Protein AF-A0A7S4ITT3-F1 (afdb_monomer)

Sequence (397 aa):
FPSSWVKDMSGMSGNDSCHFWLPKKNRHCKHKVENDEENFCPLHLSVESGSGRKRISCPLDGNHTVYEDQLQKHMKKCPAGKILKQQQSQVFYASEINSFPVRHITADNTDLSESELVARVVKWWKTTKYSTQLPSYDSDGKEKHQIQLDAIVDVIKSTQEMDYPVVGVELGAGKGTLSAALHTENPSWYHLLVDIQKNFRNKAERKLFESEADEEKFKRIHINIADLLLDKAIEDQFRDLAPNPSIVLYAKHLCGHALDLGLNCVANSSSNISLIAFATCCHHRCKWDQYCNTTYLEEILGSCSPQEFASICSMTSWSSSRNKTNYNAHAKEDGSYWSKEEIGTMCKFLLDEGRVRFLEAAGFTTTRIIEYVPHQVTPENRLLLTVNKPDMNSNLK

Solvent-accessible surface area (backbone atoms only — not comparable to full-atom values): 22817 Å² total; per-residue (Å²): 132,76,90,82,57,74,72,87,76,91,79,82,85,78,50,69,47,10,62,50,61,36,76,99,71,76,42,60,41,84,48,50,25,91,45,75,89,41,63,30,15,73,76,52,32,53,70,72,64,70,72,82,70,55,70,37,64,33,94,72,46,75,93,44,72,37,46,58,96,43,41,76,67,43,57,80,69,34,68,53,47,53,50,50,54,56,33,66,69,38,90,28,46,40,88,53,70,18,51,57,79,74,76,85,75,80,93,79,75,85,79,72,53,72,64,59,49,49,51,43,53,53,54,48,53,75,73,51,89,81,76,81,64,75,68,91,82,86,78,81,94,63,58,66,68,55,55,55,47,53,34,52,44,50,54,57,55,78,73,60,86,76,99,61,59,38,38,37,35,29,47,54,28,75,43,28,56,63,61,34,55,44,33,76,79,35,77,82,45,29,35,41,33,33,21,80,68,85,82,61,74,82,43,41,52,69,80,65,48,86,46,72,72,49,46,69,31,54,44,78,50,66,46,54,55,36,23,43,37,59,55,47,42,50,48,69,77,46,67,88,52,71,88,81,43,40,30,36,38,35,27,72,69,34,53,27,38,53,38,33,17,46,52,37,32,53,61,72,42,87,60,54,61,36,33,37,43,36,31,53,66,42,52,59,56,49,43,67,62,39,47,74,32,59,66,52,46,24,61,72,56,73,55,64,51,64,66,55,49,48,48,43,20,54,40,28,55,30,44,71,44,89,62,76,49,65,38,88,83,50,68,46,95,88,69,48,57,45,30,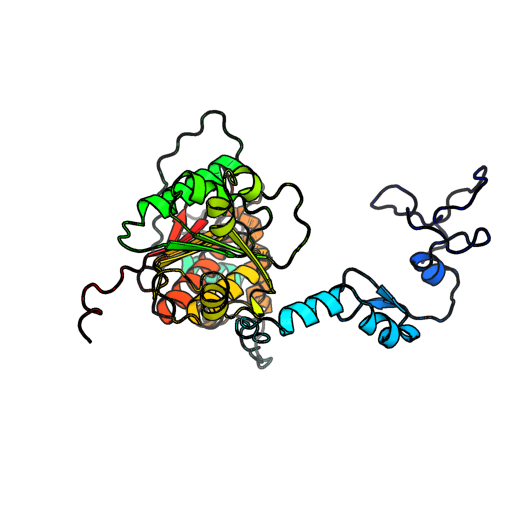38,27,57,54,5,45,49,39,47,50,53,58,50,49,27,51,38,53,42,40,36,74,62,67,44,80,50,49,45,74,43,41,57,49,60,60,88,73,36,79,63,26,36,27,42,38,33,57,45,79,79,68,88,67,68,88,76,122

Nearest PDB structures (foldseek):
  3dtn-assembly1_A  TM=5.563E-01  e=1.684E-04  Methanosarcina mazei
  3dtn-assembly1_B  TM=5.201E-01  e=1.007E-04  Methanosarcina mazei
  2h00-assembly2_B  TM=4.689E-01  e=7.442E-04  Homo sapiens
  6b91-assembly1_A  TM=4.190E-01  e=1.725E-02  Homo sapiens
  5kn4-assembly1_B  TM=3.298E-01  e=5.195E-03  Thalictrum flavum subsp. glaucum

Mean predicted aligned error: 10.91 Å

Secondary structure (DSSP, 8-state):
--STT----TT-----S---EEGGGTEE--SPPSSTT-SS-HHHHHHHS--S--EEEETTEEEEEEEGGGHHHHHHH-HHHHHHHHHHTSTTB-TTTTSPP-----S---PPPHHHHHHHHHHHHHH------PPP---SS--HHHHHHHHHHHHHHHT---SS-EEEEEET-TT-HHHHHHHHH-TT-EEEEE-S----SS-GGGGS-SSHHHHHTEEEE---GGGB-HHHHHHHH-TTSPSSPEEEEEES---THHHHHHHHHHHT--S-EEEEEEEE--GGG--GGG-TTHHHHHHHHS---HHHHHHHHHHGGGGG-S---EEEEEE-TTS-EEEHHHHHHHHHHHHHHHHHHHHHHTT--SEEEEE-S-TTT-S--EEEEEE----TTTT--

InterPro domains:
  IPR007871 Methyltransferase TRM13 [PF05206] (148-386)
  IPR021721 Zinc finger, CCCH-type, TRM13 [PF11722] (18-45)
  IPR022776 TRM13/UPF0224 family, U11-48K-like CHHC zinc finger domain [PF05253] (55-79)
  IPR022776 TRM13/UPF0224 family, U11-48K-like CHHC zinc finger domain [PS51800] (55-82)
  IPR029063 S-adenosyl-L-methionine-dependent methyltransferase superfamily [SSF53335] (151-281)
  IPR039044 tRNA:m(4)X modification enzyme Trm13 [PTHR12998] (137-386)

Foldseek 3Di:
DDPPQQDDPPDDDFQQFARGADVVVRDGHRDGDPDRPDRHRPVCCVVPVVPVFDWDQQPQHNVDIDTPVCNVVCCVVPPSNVLVVVQVPAPFFDALLLFFDFDDDDPDDDDDDLLLLLVLLVVLVVVDDDDADADDDDDPPDALVVRLLVLLLVVLVVQDDDPFAEEEEEQQCQLVPSVLVNCVVPVRHAYEYEHQDDDRDNRPQVVVPPDPVSVLSYHYDHYQLSTGQPVSSCCVSPVVGDPQGEYEYEYAPCAALSVLSVLSSVLPDPGNHQKYKYQQDQLLRHFCSRQLFLPLVCVSSVHADRVSSNSLSNLLVLLVDPDQDFPPSDADPVRHGHTSNNSSVSSSVSSVVSSQVSVVVSVQVQWDKHFSHDCVSPVSRIITMTGDDPDPPPVPD

Structure (mmCIF, N/CA/C/O backbone):
data_AF-A0A7S4ITT3-F1
#
_entry.id   AF-A0A7S4ITT3-F1
#
loop_
_atom_site.group_PDB
_atom_site.id
_atom_site.type_symbol
_atom_site.label_atom_id
_atom_site.label_alt_id
_atom_site.label_comp_id
_atom_site.label_asym_id
_atom_site.label_entity_id
_atom_site.label_seq_id
_atom_site.pdbx_PDB_ins_code
_atom_site.Cartn_x
_atom_site.Cartn_y
_atom_site.Cartn_z
_atom_site.occupancy
_atom_site.B_iso_or_equiv
_atom_site.auth_seq_id
_atom_site.auth_comp_id
_atom_site.auth_asym_id
_atom_site.auth_atom_id
_atom_site.pdbx_PDB_model_num
ATOM 1 N N . PHE A 1 1 ? 31.905 -20.753 18.122 1.00 45.41 1 PHE A N 1
ATOM 2 C CA . PHE A 1 1 ? 32.493 -19.443 17.758 1.00 45.41 1 PHE A CA 1
ATOM 3 C C . PHE A 1 1 ? 33.949 -19.418 18.218 1.00 45.41 1 PHE A C 1
ATOM 5 O O . PHE A 1 1 ? 34.243 -20.147 19.158 1.00 45.41 1 PHE A O 1
ATOM 12 N N . PRO A 1 2 ? 34.866 -18.687 17.555 1.00 36.19 2 PRO A N 1
ATOM 13 C CA . PRO A 1 2 ? 36.285 -18.710 17.912 1.00 36.19 2 PRO A CA 1
ATOM 14 C C . PRO A 1 2 ? 36.508 -18.124 19.311 1.00 36.19 2 PRO A C 1
ATOM 16 O O . PRO A 1 2 ? 35.810 -17.195 19.703 1.00 36.19 2 PRO A O 1
ATOM 19 N N . SER A 1 3 ? 37.522 -18.605 20.023 1.00 40.50 3 SER A N 1
ATOM 20 C CA . SER A 1 3 ? 37.980 -18.156 21.351 1.00 40.50 3 SER A CA 1
ATOM 21 C C . SER A 1 3 ? 38.502 -16.705 21.410 1.00 40.50 3 SER A C 1
ATOM 23 O O . SER A 1 3 ? 38.968 -16.247 22.446 1.00 40.50 3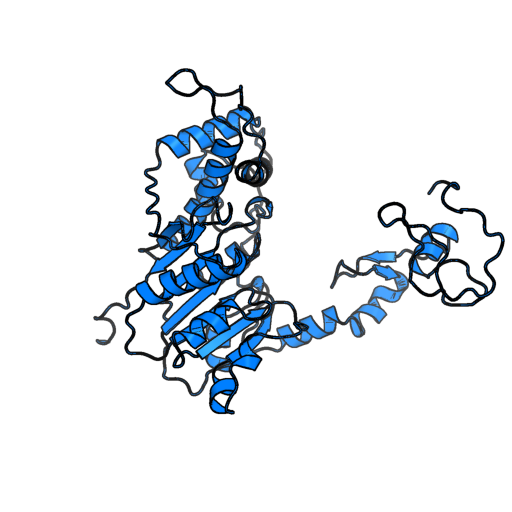 SER A O 1
ATOM 25 N N . SER A 1 4 ? 38.416 -15.951 20.311 1.00 42.03 4 SER A N 1
ATOM 26 C CA . SER A 1 4 ? 39.016 -14.622 20.131 1.00 42.03 4 SER A CA 1
ATOM 27 C C . SER A 1 4 ? 38.129 -13.439 20.557 1.00 42.03 4 SER A C 1
ATOM 29 O O . SER A 1 4 ? 38.382 -12.312 20.135 1.00 42.03 4 SER A O 1
ATOM 31 N N . TRP A 1 5 ? 37.046 -13.676 21.306 1.00 48.91 5 TRP A N 1
ATOM 32 C CA . TRP A 1 5 ? 36.007 -12.663 21.585 1.00 48.91 5 TRP A CA 1
ATOM 33 C C . TRP A 1 5 ? 35.957 -12.211 23.046 1.00 48.91 5 TRP A C 1
ATOM 35 O O . TRP A 1 5 ? 35.175 -11.322 23.386 1.00 48.91 5 TRP A O 1
ATOM 45 N N . VAL A 1 6 ? 36.837 -12.762 23.882 1.00 49.22 6 VAL A N 1
ATOM 46 C CA . VAL A 1 6 ? 37.096 -12.289 25.240 1.00 49.22 6 VAL A CA 1
ATOM 47 C C . VAL A 1 6 ? 38.269 -11.312 25.168 1.00 49.22 6 VAL A C 1
ATOM 49 O O . VAL A 1 6 ? 39.401 -11.715 24.910 1.00 49.22 6 VAL A O 1
ATOM 52 N N . LYS A 1 7 ? 38.002 -10.012 25.333 1.00 49.09 7 LYS A N 1
ATOM 53 C CA . LYS A 1 7 ? 39.062 -9.035 25.622 1.00 49.09 7 LYS A CA 1
ATOM 54 C C . LYS A 1 7 ? 39.319 -9.014 27.128 1.00 49.09 7 LYS A C 1
ATOM 56 O O . LYS A 1 7 ? 38.392 -9.202 27.907 1.00 49.09 7 LYS A O 1
ATOM 61 N N . ASP A 1 8 ? 40.590 -8.815 27.462 1.00 47.94 8 ASP A N 1
ATOM 62 C CA . ASP A 1 8 ? 41.190 -8.783 28.799 1.00 47.94 8 ASP A CA 1
ATOM 63 C C . ASP A 1 8 ? 40.268 -8.174 29.878 1.00 47.94 8 ASP A C 1
ATOM 65 O O . ASP A 1 8 ? 39.750 -7.068 29.718 1.00 47.94 8 ASP A O 1
ATOM 69 N N . MET A 1 9 ? 40.045 -8.939 30.953 1.00 53.91 9 MET A N 1
ATOM 70 C CA . MET A 1 9 ? 39.112 -8.653 32.055 1.00 53.91 9 MET A CA 1
ATOM 71 C C . MET A 1 9 ? 39.805 -8.028 33.279 1.00 53.91 9 MET A C 1
ATOM 73 O O . MET A 1 9 ? 39.303 -8.110 34.402 1.00 53.91 9 MET A O 1
ATOM 77 N N . SER A 1 10 ? 40.966 -7.401 33.1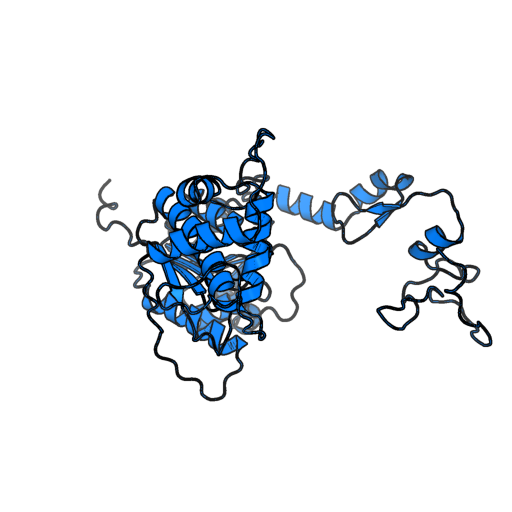05 1.00 39.94 10 SER A N 1
ATOM 78 C CA . SER A 1 10 ? 41.662 -6.717 34.194 1.00 39.94 10 SER A CA 1
ATOM 79 C C . SER A 1 10 ? 40.913 -5.441 34.633 1.00 39.94 10 SER A C 1
ATOM 81 O O . SER A 1 10 ? 41.127 -4.355 34.105 1.00 39.94 10 SER A O 1
ATOM 83 N N . GLY A 1 11 ? 40.027 -5.566 35.635 1.00 45.31 11 GLY A N 1
ATOM 84 C CA . GLY A 1 11 ? 39.570 -4.427 36.453 1.00 45.31 11 GLY A CA 1
ATOM 85 C C . GLY A 1 11 ? 38.063 -4.177 36.596 1.00 45.31 11 GLY A C 1
ATOM 86 O O . GLY A 1 11 ? 37.694 -3.112 37.085 1.00 45.31 11 GLY A O 1
ATOM 87 N N . MET A 1 12 ? 37.175 -5.100 36.212 1.00 44.97 12 MET A N 1
ATOM 88 C CA . MET A 1 12 ? 35.722 -4.903 36.374 1.00 44.97 12 MET A CA 1
ATOM 89 C C . MET A 1 12 ? 35.183 -5.663 37.594 1.00 44.97 12 MET A C 1
ATOM 91 O O . MET A 1 12 ? 34.997 -6.874 37.552 1.00 44.97 12 MET A O 1
ATOM 95 N N . SER A 1 13 ? 34.925 -4.950 38.692 1.00 40.59 13 SER A N 1
ATOM 96 C CA . SER A 1 13 ? 34.205 -5.468 39.862 1.00 40.59 13 SER A CA 1
ATOM 97 C C . SER A 1 13 ? 32.711 -5.127 39.764 1.00 40.59 13 SER A C 1
ATOM 99 O O . SER A 1 13 ? 32.360 -3.947 39.791 1.00 40.59 13 SER A O 1
ATOM 101 N N . GLY A 1 14 ? 31.849 -6.148 39.692 1.00 52.59 14 GLY A N 1
ATOM 102 C CA . GLY A 1 14 ? 30.381 -6.030 39.730 1.00 52.59 14 GLY A CA 1
ATOM 103 C C . GLY A 1 14 ? 29.720 -6.388 38.397 1.00 52.59 14 GLY A C 1
ATOM 104 O O . GLY A 1 14 ? 29.723 -5.595 37.458 1.00 52.59 14 GLY A O 1
ATOM 105 N N . ASN A 1 15 ? 29.161 -7.595 38.306 1.00 57.19 15 ASN A N 1
ATOM 106 C CA . ASN A 1 15 ? 28.729 -8.198 37.048 1.00 57.19 15 ASN A CA 1
ATOM 107 C C . ASN A 1 15 ? 27.222 -7.997 36.820 1.00 57.19 15 ASN A C 1
ATOM 109 O O . ASN A 1 15 ? 26.442 -8.923 36.946 1.00 57.19 15 ASN A O 1
ATOM 113 N N . ASP A 1 16 ? 26.786 -6.774 36.508 1.00 66.44 16 ASP A N 1
ATOM 114 C CA . ASP A 1 16 ? 25.360 -6.488 36.233 1.00 66.44 16 ASP A CA 1
ATOM 115 C C . ASP A 1 16 ? 25.046 -6.514 34.713 1.00 66.44 16 ASP A C 1
ATOM 117 O O . ASP A 1 16 ? 23.937 -6.205 34.263 1.00 66.44 16 ASP A O 1
ATOM 121 N N . SER A 1 17 ? 26.034 -6.859 33.872 1.00 73.38 17 SER A N 1
ATOM 122 C CA . SER A 1 17 ? 25.926 -6.791 32.409 1.00 73.38 17 SER A CA 1
ATOM 123 C C . SER A 1 17 ? 26.780 -7.826 31.677 1.00 73.38 17 SER A C 1
ATOM 125 O O . SER A 1 17 ? 27.929 -8.054 32.018 1.00 73.38 17 SER A O 1
ATOM 127 N N . CYS A 1 18 ? 26.233 -8.397 30.605 1.00 83.12 18 CYS A N 1
ATOM 128 C CA . CYS A 1 18 ? 26.863 -9.452 29.816 1.00 83.12 18 CYS A CA 1
ATOM 129 C C . CYS A 1 18 ? 28.201 -9.058 29.167 1.00 83.12 18 CYS A C 1
ATOM 131 O O . CYS A 1 18 ? 28.272 -8.132 28.356 1.00 83.12 18 CYS A O 1
ATOM 133 N N . HIS A 1 19 ? 29.223 -9.890 29.379 1.00 83.25 19 HIS A N 1
ATOM 134 C CA . HIS A 1 19 ? 30.581 -9.696 28.864 1.00 83.25 19 HIS A CA 1
ATOM 135 C C . HIS A 1 19 ? 30.747 -9.982 27.361 1.00 83.25 19 HIS A C 1
ATOM 137 O O . HIS A 1 19 ? 31.813 -9.739 26.801 1.00 83.25 19 HIS A O 1
ATOM 143 N N . PHE A 1 20 ? 29.703 -10.413 26.648 1.00 79.62 20 PHE A N 1
ATOM 144 C CA . PHE A 1 20 ? 29.797 -10.705 25.215 1.00 79.62 20 PHE A CA 1
ATOM 145 C C . PHE A 1 20 ? 30.046 -9.439 24.381 1.00 79.62 20 PHE A C 1
ATOM 147 O O . PHE A 1 20 ? 29.261 -8.484 24.432 1.00 79.62 20 PHE A O 1
ATOM 154 N N . TRP A 1 21 ? 31.107 -9.440 23.572 1.00 81.88 21 TRP A N 1
ATOM 155 C CA . TRP A 1 21 ? 31.471 -8.318 22.706 1.00 81.88 21 TRP A CA 1
ATOM 156 C C . TRP A 1 21 ? 30.684 -8.311 21.386 1.00 81.88 21 TRP A C 1
ATOM 158 O O . TRP A 1 21 ? 30.594 -9.322 20.694 1.00 81.88 21 TRP A O 1
ATOM 168 N N . LEU A 1 22 ? 30.141 -7.150 20.995 1.00 79.56 22 LEU A N 1
ATOM 169 C CA . LEU A 1 22 ? 29.425 -6.945 19.728 1.00 79.56 22 LEU A CA 1
ATOM 170 C C . LEU A 1 22 ? 30.278 -6.094 18.759 1.00 79.56 22 LEU A C 1
ATOM 172 O O . LEU A 1 22 ? 30.167 -4.867 18.793 1.00 79.56 22 LEU A O 1
ATOM 176 N N . PRO A 1 23 ? 31.062 -6.681 17.829 1.00 71.38 23 PRO A N 1
ATOM 177 C CA . PRO A 1 23 ? 32.008 -5.943 16.987 1.00 71.38 23 PRO A CA 1
ATOM 178 C C . PRO A 1 23 ? 31.331 -4.930 16.075 1.00 71.38 23 PRO A C 1
ATOM 180 O O . PRO A 1 23 ? 31.792 -3.802 15.970 1.00 71.38 23 PRO A O 1
ATOM 183 N N . LYS A 1 24 ? 30.177 -5.286 15.487 1.00 72.56 24 LYS A N 1
ATOM 184 C CA . LYS A 1 24 ? 29.396 -4.366 14.639 1.00 72.56 24 LYS A CA 1
ATOM 185 C C . LYS A 1 24 ? 28.917 -3.118 15.389 1.00 72.56 24 LYS A C 1
ATOM 187 O O . LYS A 1 24 ? 28.573 -2.129 14.758 1.00 72.56 24 LYS A O 1
ATOM 192 N N . LYS A 1 25 ? 28.825 -3.187 16.721 1.00 77.56 25 LYS A N 1
ATOM 193 C CA . LYS A 1 25 ? 28.330 -2.105 17.583 1.00 77.56 25 LYS A CA 1
ATOM 194 C C . LYS A 1 25 ? 29.417 -1.529 18.499 1.00 77.56 25 LYS A C 1
ATOM 196 O O . LYS A 1 25 ? 29.090 -0.657 19.296 1.00 77.56 25 LYS A O 1
ATOM 201 N N . ASN A 1 26 ? 30.654 -2.027 18.400 1.00 81.81 26 ASN A N 1
ATOM 202 C CA . ASN A 1 26 ? 31.820 -1.646 19.201 1.00 81.81 26 ASN A CA 1
ATOM 203 C C . ASN A 1 26 ? 31.533 -1.504 20.714 1.00 81.81 26 ASN A C 1
ATOM 205 O O . ASN A 1 26 ? 31.919 -0.517 21.336 1.00 81.81 26 ASN A O 1
ATOM 209 N N . ARG A 1 27 ? 30.775 -2.445 21.298 1.00 80.81 27 ARG A N 1
ATOM 210 C CA . ARG A 1 27 ? 30.395 -2.427 22.724 1.00 80.81 27 ARG A CA 1
ATOM 211 C C . ARG A 1 27 ? 30.066 -3.818 23.260 1.00 80.81 27 ARG A C 1
ATOM 213 O O . ARG A 1 27 ? 29.662 -4.686 22.485 1.00 80.81 27 ARG A O 1
ATOM 220 N N . HIS A 1 28 ? 30.116 -3.993 24.582 1.00 81.88 28 HIS A N 1
ATOM 221 C CA . HIS A 1 28 ? 29.563 -5.177 25.243 1.00 81.88 28 HIS A CA 1
ATOM 222 C C . HIS A 1 28 ? 28.026 -5.211 25.168 1.00 81.88 28 HIS A C 1
ATOM 224 O O . HIS A 1 28 ? 27.329 -4.194 24.992 1.00 81.88 28 HIS A O 1
ATOM 230 N N . CYS A 1 29 ? 27.487 -6.423 25.242 1.00 80.88 29 CYS A N 1
ATOM 231 C CA . CYS A 1 29 ? 26.064 -6.675 25.342 1.00 80.88 29 CYS A CA 1
ATOM 232 C C . CYS A 1 29 ? 25.490 -5.972 26.584 1.00 80.88 29 CYS A C 1
ATOM 234 O O . CYS A 1 29 ? 26.009 -6.094 27.681 1.00 80.88 29 CYS A O 1
ATOM 236 N N . LYS A 1 30 ? 24.381 -5.244 26.417 1.00 84.50 30 LYS A N 1
ATOM 237 C CA . LYS A 1 30 ? 23.727 -4.510 27.519 1.00 84.50 30 LYS A CA 1
ATOM 238 C C . LYS A 1 30 ? 22.697 -5.347 28.287 1.00 84.50 30 LYS A C 1
ATOM 240 O O . LYS A 1 30 ? 21.996 -4.811 29.134 1.00 84.50 30 LYS A O 1
ATOM 245 N N . HIS A 1 31 ? 22.532 -6.620 27.934 1.00 82.75 31 HIS A N 1
ATOM 246 C CA . HIS A 1 31 ? 21.593 -7.489 28.638 1.00 82.75 31 HIS A CA 1
ATOM 247 C C . HIS A 1 31 ? 22.184 -7.900 29.983 1.00 82.75 31 HIS A C 1
ATOM 249 O O . HIS A 1 31 ? 23.380 -8.192 30.056 1.00 82.75 31 HIS A O 1
ATOM 255 N N . LYS A 1 32 ? 21.331 -7.950 31.006 1.00 81.00 32 LYS A N 1
ATOM 256 C CA . LYS A 1 32 ? 21.705 -8.427 32.335 1.00 81.00 32 LYS A CA 1
ATOM 257 C C . LYS A 1 32 ? 22.076 -9.910 32.307 1.00 81.00 32 LYS A C 1
ATOM 259 O O . LYS A 1 32 ? 21.520 -10.678 31.512 1.00 81.00 32 LYS A O 1
ATOM 264 N N . VAL A 1 33 ? 23.034 -10.267 33.148 1.00 77.25 33 VAL A N 1
ATOM 265 C CA . VAL A 1 33 ? 23.294 -11.648 33.570 1.00 77.25 33 VAL A CA 1
ATOM 266 C C . VAL A 1 33 ? 22.236 -12.034 34.607 1.00 77.25 33 VAL A C 1
ATOM 268 O O . VAL A 1 33 ? 21.690 -11.154 35.272 1.00 77.25 33 VAL A O 1
ATOM 271 N N . GLU A 1 34 ? 21.840 -13.307 34.660 1.00 72.25 34 GLU A N 1
ATOM 272 C CA . GLU A 1 34 ? 20.789 -13.738 35.599 1.00 72.25 34 GLU A CA 1
ATOM 273 C C . GLU A 1 34 ? 21.311 -13.799 37.037 1.00 72.25 34 GLU A C 1
ATOM 275 O O . GLU A 1 34 ? 20.578 -13.429 37.951 1.00 72.25 34 GLU A O 1
ATOM 280 N N . ASN A 1 35 ? 22.581 -14.182 37.211 1.00 69.56 35 ASN A N 1
ATOM 281 C CA . ASN A 1 35 ? 23.253 -14.310 38.500 1.00 69.56 35 ASN A CA 1
ATOM 282 C C . ASN A 1 35 ? 24.637 -13.642 38.442 1.00 69.56 35 ASN A C 1
ATOM 284 O O . ASN A 1 35 ? 25.289 -13.683 37.398 1.00 69.56 35 ASN A O 1
ATOM 288 N N . ASP A 1 36 ? 25.117 -13.112 39.571 1.00 67.50 36 ASP A N 1
ATOM 289 C CA . ASP A 1 36 ? 26.431 -12.443 39.677 1.00 67.50 36 ASP A CA 1
ATOM 290 C C . ASP A 1 36 ? 27.622 -13.379 39.381 1.00 67.50 36 ASP A C 1
ATOM 292 O O . ASP A 1 36 ? 28.728 -12.928 39.080 1.00 67.50 36 ASP A O 1
ATOM 296 N N . GLU A 1 37 ? 27.388 -14.691 39.442 1.00 66.31 37 GLU A N 1
ATOM 297 C CA . GLU A 1 37 ? 28.358 -15.744 39.128 1.00 66.31 37 GLU A CA 1
ATOM 298 C C . GLU A 1 37 ? 28.505 -16.000 37.613 1.00 66.31 37 GLU A C 1
ATOM 300 O O . GLU A 1 37 ? 29.452 -16.664 37.186 1.00 66.31 37 GLU A O 1
ATOM 305 N N . GLU A 1 38 ? 27.598 -15.479 36.777 1.00 68.75 38 GLU A N 1
ATOM 306 C CA . GLU A 1 38 ? 27.621 -15.679 35.327 1.00 68.75 38 GLU A CA 1
ATOM 307 C C . GLU A 1 38 ? 28.208 -14.483 34.574 1.00 68.75 38 GLU A C 1
ATOM 309 O O . GLU A 1 38 ? 27.838 -13.335 34.785 1.00 68.75 38 GLU A O 1
ATOM 314 N N . ASN A 1 39 ? 29.072 -14.759 33.593 1.00 77.50 39 ASN A N 1
ATOM 315 C CA . ASN A 1 39 ? 29.698 -13.719 32.767 1.00 77.50 39 ASN A CA 1
ATOM 316 C C . ASN A 1 39 ? 28.855 -13.292 31.554 1.00 77.50 39 ASN A C 1
ATOM 318 O O . ASN A 1 39 ? 29.147 -12.282 30.908 1.00 77.50 39 ASN A O 1
ATOM 322 N N . PHE A 1 40 ? 27.810 -14.040 31.193 1.00 77.88 40 PHE A N 1
ATOM 323 C CA . PHE A 1 40 ? 27.059 -13.817 29.956 1.00 77.88 40 PHE A CA 1
ATOM 324 C C . PHE A 1 40 ? 25.553 -13.817 30.190 1.00 77.88 40 PHE A C 1
ATOM 326 O O . PHE A 1 40 ? 25.039 -14.604 30.968 1.00 77.88 40 PHE A O 1
ATOM 333 N N . CYS A 1 41 ? 24.816 -12.942 29.497 1.00 78.31 41 CYS A N 1
ATOM 334 C CA . CYS A 1 41 ? 23.357 -12.974 29.559 1.00 78.31 41 CYS A CA 1
ATOM 335 C C . CYS A 1 41 ? 22.841 -14.310 29.007 1.00 78.31 41 CYS A C 1
ATOM 337 O O . CYS A 1 41 ? 23.516 -14.903 28.162 1.00 78.31 41 CYS A O 1
ATOM 339 N N . PRO A 1 42 ? 21.603 -14.723 29.323 1.00 71.19 42 PRO A N 1
ATOM 340 C CA . PRO A 1 42 ? 21.047 -16.006 28.875 1.00 71.19 42 PRO A CA 1
ATOM 341 C C . PRO A 1 42 ? 21.135 -16.259 27.360 1.00 71.19 42 PRO A C 1
ATOM 343 O O . PRO A 1 42 ? 21.185 -17.399 26.903 1.00 71.19 42 PRO A O 1
ATOM 346 N N . LEU A 1 43 ? 21.169 -15.196 26.544 1.00 72.25 43 LEU A N 1
ATOM 347 C CA . LEU A 1 43 ? 21.405 -15.313 25.104 1.00 72.25 43 LEU A CA 1
ATOM 348 C C . LEU A 1 43 ? 22.828 -15.785 24.782 1.00 72.25 43 LEU A C 1
ATOM 350 O O . LEU A 1 43 ? 22.979 -16.714 23.999 1.00 72.25 43 LEU A O 1
ATOM 354 N N . HIS A 1 44 ? 23.852 -15.175 25.372 1.00 73.56 44 HIS A N 1
ATOM 355 C CA . HIS A 1 44 ? 25.250 -15.496 25.073 1.00 73.56 44 HIS A CA 1
ATOM 356 C C . HIS A 1 44 ? 25.814 -16.614 25.959 1.00 73.56 44 HIS A C 1
ATOM 358 O O . HIS A 1 44 ? 26.705 -17.328 25.519 1.00 73.56 44 HIS A O 1
ATOM 364 N N . LEU A 1 45 ? 25.226 -16.860 27.132 1.00 70.56 45 LEU A N 1
ATOM 365 C CA . LEU A 1 45 ? 25.508 -18.032 27.959 1.00 70.56 45 LEU A CA 1
ATOM 366 C C . LEU A 1 45 ? 25.142 -19.327 27.217 1.00 70.56 45 LEU A C 1
ATOM 368 O O . LEU A 1 45 ? 25.900 -20.286 27.222 1.00 70.56 45 LEU A O 1
ATOM 372 N N . SER A 1 46 ? 24.027 -19.339 26.474 1.00 60.53 46 SER A N 1
ATOM 373 C CA . SER A 1 46 ? 23.667 -20.482 25.614 1.00 60.53 46 SER A CA 1
ATOM 374 C C . SER A 1 46 ? 24.671 -20.744 24.481 1.00 60.53 46 SER A C 1
ATOM 376 O O . SER A 1 46 ? 24.743 -21.857 23.966 1.00 60.53 46 SER A O 1
ATOM 378 N N . VAL A 1 47 ? 25.452 -19.726 24.107 1.00 61.38 47 VAL A N 1
ATOM 379 C CA . VAL A 1 47 ? 26.469 -19.803 23.052 1.00 61.38 47 VAL A CA 1
ATOM 380 C C . VAL A 1 47 ? 27.818 -20.263 23.614 1.00 61.38 47 VAL A C 1
ATOM 382 O O . VAL A 1 47 ? 28.532 -20.980 22.917 1.00 61.38 47 VAL A O 1
ATOM 385 N N . GLU A 1 48 ? 28.160 -19.880 24.849 1.00 56.09 48 GLU A N 1
ATOM 386 C CA . GLU A 1 48 ? 29.429 -20.254 25.493 1.00 56.09 48 GLU A CA 1
ATOM 387 C C . GLU A 1 48 ? 29.356 -21.536 26.331 1.00 56.09 48 GLU A C 1
ATOM 389 O O . GLU A 1 48 ? 30.259 -22.364 26.263 1.00 56.09 48 GLU A O 1
ATOM 394 N N . SER A 1 49 ? 28.287 -21.738 27.100 1.00 51.50 49 SER A N 1
ATOM 395 C CA . SER A 1 49 ? 28.238 -22.755 28.159 1.00 51.50 49 SER A CA 1
ATOM 396 C C . SER A 1 49 ? 27.719 -24.121 27.712 1.00 51.50 49 SER A C 1
ATOM 398 O O . SER A 1 49 ? 27.537 -24.995 28.553 1.00 51.50 49 SER A O 1
ATOM 400 N N . GLY A 1 50 ? 27.443 -24.329 26.419 1.00 50.59 50 GLY A N 1
ATOM 401 C CA . GLY A 1 50 ? 27.042 -25.644 25.907 1.00 50.59 50 GLY A CA 1
ATOM 402 C C . GLY A 1 50 ? 25.863 -26.276 26.659 1.00 50.59 50 GLY A C 1
ATOM 403 O O . GLY A 1 50 ? 25.802 -27.496 26.757 1.00 50.59 50 GLY A O 1
ATOM 404 N N . SER A 1 51 ? 24.930 -25.472 27.194 1.00 56.84 51 SER A N 1
ATOM 405 C CA . SER A 1 51 ? 23.882 -25.918 28.135 1.00 56.84 51 SER A CA 1
ATOM 406 C C . SER A 1 51 ? 22.898 -26.957 27.573 1.00 56.84 51 SER A C 1
ATOM 408 O O . SER A 1 51 ? 21.939 -27.327 28.244 1.00 56.84 51 SER A O 1
ATOM 410 N N . GLY A 1 52 ? 23.075 -27.395 26.322 1.00 66.19 52 GLY A N 1
ATOM 411 C CA . GLY A 1 52 ? 22.209 -28.338 25.613 1.00 66.19 52 GLY A CA 1
ATOM 412 C C . GLY A 1 52 ? 20.825 -27.780 25.266 1.00 66.19 52 GLY A C 1
ATOM 413 O O . GLY A 1 52 ? 20.102 -28.381 24.474 1.00 66.19 52 GLY A O 1
ATOM 414 N N . ARG A 1 53 ? 20.437 -26.620 25.812 1.00 76.38 53 ARG A N 1
ATOM 415 C CA . ARG A 1 53 ? 19.112 -26.025 25.609 1.00 76.38 53 ARG A CA 1
ATOM 416 C C . ARG A 1 53 ? 19.082 -25.211 24.321 1.00 76.38 53 ARG A C 1
ATOM 418 O O . ARG A 1 53 ? 19.656 -24.127 24.227 1.00 76.38 53 ARG A O 1
ATOM 425 N N . LYS A 1 54 ? 18.358 -25.722 23.328 1.00 81.81 54 LYS A N 1
ATOM 426 C CA . LYS A 1 54 ? 18.174 -25.075 22.028 1.00 81.81 54 LYS A CA 1
ATOM 427 C C . LYS A 1 54 ? 17.238 -23.870 22.146 1.00 81.81 54 LYS A C 1
ATOM 429 O O . LYS A 1 54 ? 16.127 -23.979 22.666 1.00 81.81 54 LYS A O 1
ATOM 434 N N . ARG A 1 55 ? 17.674 -22.707 21.652 1.00 83.81 55 ARG A N 1
ATOM 435 C CA . ARG A 1 55 ? 16.800 -21.544 21.438 1.00 83.81 55 ARG A CA 1
ATOM 436 C C . ARG A 1 55 ? 16.333 -21.513 19.991 1.00 83.81 55 ARG A C 1
ATOM 438 O O . ARG A 1 55 ? 17.128 -21.691 19.075 1.00 83.81 55 ARG A O 1
ATOM 445 N N . ILE A 1 56 ? 15.051 -21.246 19.802 1.00 84.50 56 ILE A N 1
ATOM 446 C CA . ILE A 1 56 ? 14.412 -21.062 18.499 1.00 84.50 56 ILE A CA 1
ATOM 447 C C . ILE A 1 56 ? 13.853 -19.643 18.411 1.00 84.50 56 ILE A C 1
ATOM 449 O O . ILE A 1 56 ? 13.595 -19.000 19.433 1.00 84.50 56 ILE A O 1
ATOM 453 N N . SER A 1 57 ? 13.685 -19.132 17.195 1.00 87.50 57 SER A N 1
ATOM 454 C CA . SER A 1 57 ? 12.937 -17.890 16.988 1.00 87.50 57 SER A CA 1
ATOM 455 C C . SER A 1 57 ? 11.483 -18.092 17.430 1.00 87.50 57 SER A C 1
ATOM 457 O O . SER A 1 57 ? 10.933 -19.183 17.264 1.00 87.50 57 SER A O 1
ATOM 459 N N . CYS A 1 58 ? 10.876 -17.087 18.060 1.00 87.81 58 CYS A N 1
ATOM 460 C CA . CYS A 1 58 ? 9.482 -17.187 18.471 1.00 87.81 58 CYS A CA 1
ATOM 461 C C . CYS A 1 58 ? 8.572 -17.288 17.230 1.00 87.81 58 CYS A C 1
ATOM 463 O O . CYS A 1 58 ? 8.656 -16.424 16.358 1.00 87.81 58 CYS A O 1
ATOM 465 N N . PRO A 1 59 ? 7.660 -18.279 17.155 1.00 87.19 59 PRO A N 1
ATOM 466 C CA . PRO A 1 59 ? 6.774 -18.451 16.001 1.00 87.19 59 PRO A CA 1
ATOM 467 C C . PRO A 1 59 ? 5.808 -17.285 15.761 1.00 87.19 59 PRO A C 1
ATOM 469 O O . PRO A 1 59 ? 5.305 -17.136 14.656 1.00 87.19 59 PRO A O 1
ATOM 472 N N . LEU A 1 60 ? 5.530 -16.481 16.794 1.00 84.31 60 LEU A N 1
ATOM 473 C CA . LEU A 1 60 ? 4.613 -15.338 16.714 1.00 84.31 60 LEU A CA 1
ATOM 474 C C . LEU A 1 60 ? 5.334 -13.998 16.503 1.00 84.31 60 LEU A C 1
ATOM 476 O O . LEU A 1 60 ? 4.686 -13.016 16.161 1.00 84.31 60 LEU A O 1
ATOM 480 N N . ASP A 1 61 ? 6.644 -13.928 16.753 1.00 79.62 61 ASP A N 1
ATOM 481 C CA . ASP A 1 61 ? 7.452 -12.720 16.552 1.00 79.62 61 ASP A CA 1
ATOM 482 C C . ASP A 1 61 ? 8.936 -13.081 16.428 1.00 79.62 61 ASP A C 1
ATOM 484 O O . ASP A 1 61 ? 9.625 -13.343 17.416 1.00 79.62 61 ASP A O 1
ATOM 488 N N . GLY A 1 62 ? 9.449 -13.026 15.201 1.00 79.94 62 GLY A N 1
ATOM 489 C CA . GLY A 1 62 ? 10.828 -13.401 14.903 1.00 79.94 62 GLY A CA 1
ATOM 490 C C . GLY A 1 62 ? 11.903 -12.505 15.535 1.00 79.94 62 GLY A C 1
ATOM 491 O O . GLY A 1 62 ? 13.083 -12.861 15.504 1.00 79.94 62 GLY A O 1
ATOM 492 N N . ASN A 1 63 ? 11.530 -11.361 16.128 1.00 76.56 63 ASN A N 1
ATOM 493 C CA . ASN A 1 63 ? 12.471 -10.422 16.748 1.00 76.56 63 ASN A CA 1
ATOM 494 C C . ASN A 1 63 ? 13.012 -10.893 18.101 1.00 76.56 63 ASN A C 1
ATOM 496 O O . ASN A 1 63 ? 13.937 -10.280 18.643 1.00 76.56 63 ASN A O 1
ATOM 500 N N . HIS A 1 64 ? 12.459 -11.968 18.659 1.00 80.75 64 HIS A N 1
ATOM 501 C CA . HIS A 1 64 ? 12.971 -12.561 19.880 1.00 80.75 64 HIS A CA 1
ATOM 502 C C . HIS A 1 64 ? 13.052 -14.084 19.782 1.00 80.75 64 HIS A C 1
ATOM 504 O O . HIS A 1 64 ? 12.402 -14.734 18.965 1.00 80.75 64 HIS A O 1
ATOM 510 N N . THR A 1 65 ? 13.890 -14.665 20.634 1.00 83.62 65 THR A N 1
ATOM 511 C CA . THR A 1 65 ? 14.096 -16.111 20.703 1.00 83.62 65 THR A CA 1
ATOM 512 C C . THR A 1 65 ? 13.592 -16.661 22.027 1.00 83.62 65 THR A C 1
ATOM 514 O O . THR A 1 65 ? 13.589 -15.980 23.056 1.00 83.62 65 THR A O 1
ATOM 517 N N . VAL A 1 66 ? 13.190 -17.923 22.027 1.00 86.69 66 VAL A N 1
ATOM 518 C CA . VAL A 1 66 ? 12.666 -18.645 23.189 1.00 86.69 66 VAL A CA 1
ATOM 519 C C . VAL A 1 66 ? 13.372 -19.984 23.288 1.00 86.69 66 VAL A C 1
ATOM 521 O O . VAL A 1 66 ? 13.836 -20.509 22.278 1.00 86.69 66 VAL A O 1
ATOM 524 N N . TYR A 1 67 ? 13.497 -20.532 24.492 1.00 87.19 67 TYR A N 1
ATOM 525 C CA . TYR A 1 67 ? 13.966 -21.907 24.606 1.00 87.19 67 TYR A CA 1
ATOM 526 C C . TYR A 1 67 ? 12.908 -22.850 24.026 1.00 87.19 67 TYR A C 1
ATOM 528 O O . TYR A 1 67 ? 11.718 -22.685 24.303 1.00 87.19 67 TYR A O 1
ATOM 536 N N . GLU A 1 68 ? 13.340 -23.804 23.203 1.00 89.00 68 GLU A N 1
ATOM 537 C CA . GLU A 1 68 ? 12.472 -24.767 22.516 1.00 89.00 68 GLU A CA 1
ATOM 538 C C . GLU A 1 68 ? 11.616 -25.552 23.524 1.00 89.00 68 GLU A C 1
ATOM 540 O O . GLU A 1 68 ? 10.402 -25.655 23.360 1.00 89.00 68 GLU A O 1
ATOM 545 N N . ASP A 1 69 ? 12.218 -25.960 24.646 1.00 89.94 69 ASP A N 1
ATOM 546 C CA . ASP A 1 69 ? 11.560 -26.642 25.771 1.00 89.94 69 ASP A CA 1
ATOM 547 C C . ASP A 1 69 ? 10.519 -25.776 26.517 1.00 89.94 69 ASP A C 1
ATOM 549 O O . ASP A 1 69 ? 9.648 -26.293 27.219 1.00 89.94 69 ASP A O 1
ATOM 553 N N . GLN A 1 70 ? 10.565 -24.450 26.359 1.00 90.69 70 GLN A N 1
ATOM 554 C CA . GLN A 1 70 ? 9.644 -23.502 26.991 1.00 90.69 70 GLN A CA 1
ATOM 555 C C . GLN A 1 70 ? 8.669 -22.846 26.010 1.00 90.69 70 GLN A C 1
ATOM 557 O O . GLN A 1 70 ? 7.863 -22.010 26.440 1.00 90.69 70 GLN A O 1
ATOM 562 N N . LEU A 1 71 ? 8.681 -23.228 24.727 1.00 89.88 71 LEU A N 1
ATOM 563 C CA . LEU A 1 71 ? 7.850 -22.610 23.692 1.00 89.88 71 LEU A CA 1
ATOM 564 C C . LEU A 1 71 ? 6.370 -22.566 24.100 1.00 89.88 71 LEU A C 1
ATOM 566 O O . LEU A 1 71 ? 5.756 -21.502 24.082 1.00 89.88 71 LEU A O 1
ATOM 570 N N . GLN A 1 72 ? 5.817 -23.684 24.574 1.00 89.94 72 GLN A N 1
ATOM 571 C CA . GLN A 1 72 ? 4.404 -23.780 24.967 1.00 89.94 72 GLN A CA 1
ATOM 572 C C . GLN A 1 72 ? 4.029 -22.830 26.116 1.00 89.94 72 GLN A C 1
ATOM 574 O O . GLN A 1 72 ? 2.974 -22.192 26.095 1.00 89.94 72 GLN A O 1
ATOM 579 N N . LYS A 1 73 ? 4.903 -22.682 27.121 1.00 90.50 73 LYS A N 1
ATOM 580 C CA . LYS A 1 73 ? 4.690 -21.727 28.224 1.00 90.50 73 LYS A CA 1
ATOM 581 C C . LYS A 1 73 ? 4.819 -20.289 27.732 1.00 90.50 73 LYS A C 1
ATOM 583 O O . LYS A 1 73 ? 4.042 -19.428 28.141 1.00 90.50 73 LYS A O 1
ATOM 588 N N . HIS A 1 74 ? 5.788 -20.025 26.858 1.00 90.19 74 HIS A N 1
ATOM 589 C CA . HIS A 1 74 ? 5.988 -18.714 26.262 1.00 90.19 74 HIS A CA 1
ATOM 590 C C . HIS A 1 74 ? 4.776 -18.278 25.422 1.00 90.19 74 HIS A C 1
ATOM 592 O O . HIS A 1 74 ? 4.303 -17.162 25.611 1.00 90.19 74 HIS A O 1
ATOM 598 N N . MET A 1 75 ? 4.213 -19.151 24.579 1.00 89.19 75 MET A N 1
ATOM 599 C CA . MET A 1 75 ? 3.061 -18.843 23.715 1.00 89.19 75 MET A CA 1
ATOM 600 C C . MET A 1 75 ? 1.848 -18.300 24.477 1.00 89.19 75 MET A C 1
ATOM 602 O O . MET A 1 75 ? 1.146 -17.423 23.980 1.00 89.19 75 MET A O 1
ATOM 606 N N . LYS A 1 76 ? 1.649 -18.723 25.730 1.00 88.31 76 LYS A N 1
ATOM 607 C CA . LYS A 1 76 ? 0.573 -18.210 26.596 1.00 88.31 76 LYS A CA 1
ATOM 608 C C . LYS A 1 76 ? 0.802 -16.773 27.086 1.00 88.31 76 LYS A C 1
ATOM 610 O O . LYS A 1 76 ? -0.162 -16.068 27.373 1.00 88.31 76 LYS A O 1
ATOM 615 N N . LYS A 1 77 ? 2.061 -16.339 27.205 1.00 88.75 77 LYS A N 1
ATOM 616 C CA . LYS A 1 77 ? 2.451 -15.020 27.739 1.00 88.75 77 LYS A CA 1
ATOM 617 C C . LYS A 1 77 ? 3.085 -14.089 26.706 1.00 88.75 77 LYS A C 1
ATOM 619 O O . LYS A 1 77 ? 3.363 -12.940 27.040 1.00 88.75 77 LYS A O 1
ATOM 624 N N . CYS A 1 78 ? 3.307 -14.570 25.486 1.00 88.69 78 CYS A N 1
ATOM 625 C CA . CYS A 1 78 ? 3.919 -13.819 24.404 1.00 88.69 78 CYS A CA 1
ATOM 626 C C . CYS A 1 78 ? 3.111 -12.540 24.126 1.00 88.69 78 CYS A C 1
ATOM 628 O O . CYS A 1 78 ? 1.912 -12.639 23.843 1.00 88.69 78 CYS A O 1
ATOM 630 N N . PRO A 1 79 ? 3.730 -11.346 24.183 1.00 86.06 79 PRO A N 1
ATOM 631 C CA . PRO A 1 79 ? 3.053 -10.103 23.826 1.00 86.06 79 PRO A CA 1
ATOM 632 C C . PRO A 1 79 ? 2.451 -10.149 22.417 1.00 86.06 79 PRO A C 1
ATOM 634 O O . PRO A 1 79 ? 1.302 -9.753 22.248 1.00 86.06 79 PRO A O 1
ATOM 637 N N . ALA A 1 80 ? 3.176 -10.713 21.442 1.00 83.31 80 ALA A N 1
ATOM 638 C CA . ALA A 1 80 ? 2.688 -10.879 20.073 1.00 83.31 80 ALA A CA 1
ATOM 639 C C . ALA A 1 80 ? 1.442 -11.778 20.013 1.00 83.31 80 ALA A C 1
ATOM 641 O O . ALA A 1 80 ? 0.457 -11.425 19.375 1.00 83.31 80 ALA A O 1
ATOM 642 N N . GLY A 1 81 ? 1.417 -12.877 20.774 1.00 86.81 81 GLY A N 1
ATOM 643 C CA . GLY A 1 81 ? 0.236 -13.742 20.859 1.00 86.81 81 GLY A CA 1
ATOM 644 C C . GLY A 1 81 ? -0.978 -13.080 21.510 1.00 86.81 81 GLY A C 1
ATOM 645 O O . GLY A 1 81 ? -2.108 -13.321 21.092 1.00 86.81 81 GLY A O 1
ATOM 646 N N . LYS A 1 82 ? -0.774 -12.213 22.509 1.00 86.81 82 LYS A N 1
ATOM 647 C CA . LYS A 1 82 ? -1.868 -11.415 23.090 1.00 86.81 82 LYS A CA 1
ATOM 648 C C . LYS A 1 82 ? -2.420 -10.400 22.090 1.00 86.81 82 LYS A C 1
ATOM 650 O O . LYS A 1 82 ? -3.631 -10.225 22.021 1.00 86.81 82 LYS A O 1
ATOM 655 N N . ILE A 1 83 ? -1.538 -9.752 21.328 1.00 84.31 83 ILE A N 1
ATOM 656 C CA . ILE A 1 83 ? -1.916 -8.816 20.265 1.00 84.31 83 ILE A CA 1
ATOM 657 C C . ILE A 1 83 ? -2.737 -9.533 19.193 1.00 84.31 83 ILE A C 1
ATOM 659 O O . ILE A 1 83 ? -3.824 -9.063 18.875 1.00 84.31 83 ILE A O 1
ATOM 663 N N . LEU A 1 84 ? -2.268 -10.687 18.715 1.00 84.19 84 LEU A N 1
ATOM 664 C CA . LEU A 1 84 ? -2.965 -11.471 17.699 1.00 84.19 84 LEU A CA 1
ATOM 665 C C . LEU A 1 84 ? -4.364 -11.890 18.164 1.00 84.19 84 LEU A C 1
ATOM 667 O O . LEU A 1 84 ? -5.330 -11.707 17.438 1.00 84.19 84 LEU A O 1
ATOM 671 N N . LYS A 1 85 ? -4.507 -12.372 19.404 1.00 88.69 85 LYS A N 1
ATOM 672 C CA . LYS A 1 85 ? -5.829 -12.712 19.961 1.00 88.69 85 LYS A CA 1
ATOM 673 C C . LYS A 1 85 ? -6.768 -11.511 20.037 1.00 88.69 85 LYS A C 1
ATOM 675 O O . LYS A 1 85 ? -7.958 -11.656 19.792 1.00 88.69 85 LYS A O 1
ATOM 680 N N . GLN A 1 86 ? -6.240 -10.339 20.388 1.00 88.25 86 GLN A N 1
ATOM 681 C CA . GLN A 1 86 ? -7.028 -9.111 20.400 1.00 88.25 86 GLN A CA 1
ATOM 682 C C . GLN A 1 86 ? -7.447 -8.697 18.985 1.00 88.25 86 GLN A C 1
ATOM 684 O O . GLN A 1 86 ? -8.557 -8.211 18.811 1.00 88.25 86 GLN A O 1
ATOM 689 N N . GLN A 1 87 ? -6.577 -8.874 17.988 1.00 88.12 87 GLN A N 1
ATOM 690 C CA . GLN A 1 87 ? -6.908 -8.637 16.580 1.00 88.12 87 GLN A CA 1
ATOM 691 C C . GLN A 1 87 ? -7.997 -9.599 16.108 1.00 88.1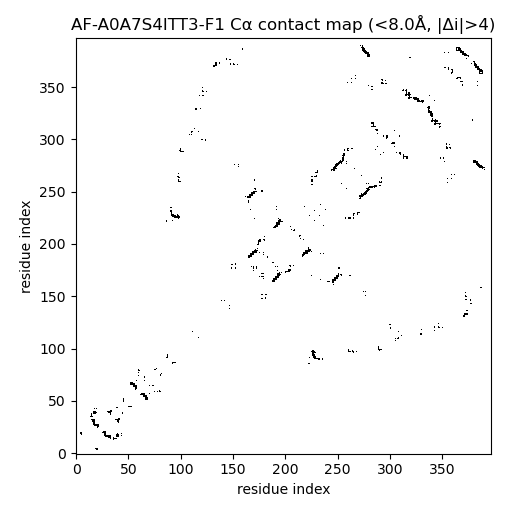2 87 GLN A C 1
ATOM 693 O O . GLN A 1 87 ? -9.010 -9.155 15.588 1.00 88.12 87 GLN A O 1
ATOM 698 N N . GLN A 1 88 ? -7.839 -10.890 16.399 1.00 92.69 88 GLN A N 1
ATOM 699 C CA . GLN A 1 88 ? -8.791 -11.948 16.056 1.00 92.69 88 GLN A CA 1
ATOM 700 C C . GLN A 1 88 ? -10.183 -11.757 16.664 1.00 92.69 88 GLN A C 1
ATOM 702 O O . GLN A 1 88 ? -11.151 -12.306 16.151 1.00 92.69 88 GLN A O 1
ATOM 707 N N . SER A 1 89 ? -10.297 -11.003 17.761 1.00 93.88 89 SER A N 1
ATOM 708 C CA . SER A 1 89 ? -11.587 -10.705 18.385 1.00 93.88 89 SER A CA 1
ATOM 709 C C . SER A 1 89 ? -12.287 -9.477 17.799 1.00 93.88 89 SER A C 1
ATOM 711 O O . SER A 1 89 ? -13.377 -9.146 18.259 1.00 93.88 89 SER A O 1
ATOM 713 N N . GLN A 1 90 ? -11.655 -8.741 16.879 1.00 95.25 90 GLN A N 1
ATOM 714 C CA . GLN A 1 90 ? -12.273 -7.575 16.250 1.00 95.25 90 GLN A CA 1
ATOM 715 C C . GLN A 1 90 ? -13.275 -8.017 15.179 1.00 95.25 90 GLN A C 1
ATOM 717 O O . GLN A 1 90 ? -13.030 -8.970 14.447 1.00 95.25 90 GLN A O 1
ATOM 722 N N . VAL A 1 91 ? -14.380 -7.281 15.036 1.00 97.06 91 VAL A N 1
ATOM 723 C CA . VAL A 1 91 ? -15.411 -7.556 14.012 1.00 97.06 91 VAL A CA 1
ATOM 724 C C . VAL A 1 91 ? -14.907 -7.363 12.580 1.00 97.06 91 VAL A C 1
ATOM 726 O O . VAL A 1 91 ? -15.479 -7.896 11.637 1.00 97.06 91 VAL A O 1
ATOM 729 N N . PHE A 1 92 ? -13.820 -6.609 12.428 1.00 97.12 92 PHE A N 1
ATOM 730 C CA . PHE A 1 92 ? -13.166 -6.306 11.162 1.00 97.12 92 PHE A CA 1
ATOM 731 C C . PHE A 1 92 ? -11.929 -7.180 10.893 1.00 97.12 92 PHE A C 1
ATOM 733 O O . PHE A 1 92 ? -11.051 -6.789 10.126 1.00 97.12 92 PHE A O 1
ATOM 740 N N . TYR A 1 93 ? -11.844 -8.348 11.535 1.00 97.75 93 TYR A N 1
ATOM 741 C CA . TYR A 1 93 ? -10.784 -9.328 11.312 1.00 97.75 93 TYR A CA 1
ATOM 742 C C . TYR A 1 93 ? -11.285 -10.513 10.480 1.00 97.75 93 TYR A C 1
ATOM 744 O O . TYR A 1 93 ? -12.247 -11.185 10.854 1.00 97.75 93 TYR A O 1
ATOM 752 N N . ALA A 1 94 ? -10.570 -10.822 9.402 1.00 97.25 94 ALA A N 1
ATOM 753 C CA . ALA A 1 94 ? -10.668 -12.084 8.681 1.00 97.25 94 ALA A CA 1
ATOM 754 C C . ALA A 1 94 ? -9.269 -12.516 8.241 1.00 97.25 94 ALA A C 1
ATOM 756 O O . ALA A 1 94 ? -8.621 -11.813 7.475 1.00 97.25 94 ALA A O 1
ATOM 757 N N . SER A 1 95 ? -8.805 -13.666 8.740 1.00 95.50 95 SER A N 1
ATOM 758 C CA . SER A 1 95 ? -7.428 -14.126 8.530 1.00 95.50 95 SER A CA 1
ATOM 759 C C . SER A 1 95 ? -7.059 -14.162 7.047 1.00 95.50 95 SER A C 1
ATOM 761 O O . SER A 1 95 ? -7.710 -14.868 6.279 1.00 95.50 95 SER A O 1
ATOM 763 N N . GLU A 1 96 ? -5.985 -13.458 6.684 1.00 94.31 96 GLU A N 1
ATOM 764 C CA . GLU A 1 96 ? -5.374 -13.457 5.348 1.00 94.31 96 GLU A CA 1
ATOM 765 C C . GLU A 1 96 ? -6.352 -13.118 4.199 1.00 94.31 96 GLU A C 1
ATOM 767 O O . GLU A 1 96 ? -6.102 -13.476 3.049 1.00 94.31 96 GLU A O 1
ATOM 772 N N . ILE A 1 97 ? -7.456 -12.412 4.480 1.00 96.12 97 ILE A N 1
ATOM 773 C CA . ILE A 1 97 ? -8.479 -12.054 3.480 1.00 96.12 97 ILE A CA 1
ATOM 774 C C . ILE A 1 97 ? -7.923 -11.207 2.328 1.00 96.12 97 ILE A C 1
ATOM 776 O O . ILE A 1 97 ? -8.407 -11.294 1.201 1.00 96.12 97 ILE A O 1
ATOM 780 N N . ASN A 1 98 ? -6.885 -10.413 2.599 1.00 96.44 98 ASN A N 1
ATOM 781 C CA . ASN A 1 98 ? -6.240 -9.555 1.606 1.00 96.44 98 ASN A CA 1
ATOM 782 C C . ASN A 1 98 ? -4.925 -10.133 1.080 1.00 96.44 98 ASN A C 1
ATOM 784 O O . ASN A 1 98 ? -4.250 -9.476 0.287 1.00 96.44 98 ASN A O 1
ATOM 788 N N . SER A 1 99 ? -4.556 -11.349 1.478 1.00 94.31 99 SER A N 1
ATOM 789 C CA . SER A 1 99 ? -3.389 -12.033 0.930 1.00 94.31 99 SER A CA 1
ATOM 790 C C . SER A 1 99 ? -3.698 -12.665 -0.422 1.00 94.31 99 SER A C 1
ATOM 792 O O . SER A 1 99 ? -4.820 -13.084 -0.703 1.00 94.31 99 SER A O 1
ATOM 794 N N . PHE A 1 100 ? -2.687 -12.729 -1.285 1.00 90.75 100 PHE A N 1
ATOM 795 C CA . PHE A 1 100 ? -2.818 -13.357 -2.594 1.00 90.75 100 PHE A CA 1
ATOM 796 C C . PHE A 1 100 ? -2.588 -14.870 -2.489 1.00 90.75 100 PHE A C 1
ATOM 798 O O . PHE A 1 100 ? -1.741 -15.313 -1.708 1.00 90.75 100 PHE A O 1
ATOM 805 N N . PRO A 1 101 ? -3.320 -15.689 -3.265 1.00 81.12 101 PRO A N 1
ATOM 806 C CA . PRO A 1 101 ? -3.108 -17.127 -3.273 1.00 81.12 101 PRO A CA 1
ATOM 807 C C . PRO A 1 101 ? -1.695 -17.456 -3.764 1.00 81.12 101 PRO A C 1
ATOM 809 O O . PRO A 1 101 ? -1.246 -16.961 -4.801 1.00 81.12 101 PRO A O 1
ATOM 812 N N . VAL A 1 102 ? -1.009 -18.342 -3.037 1.00 72.81 102 VAL A N 1
ATOM 813 C CA . VAL A 1 102 ? 0.315 -18.833 -3.430 1.00 72.81 102 VAL A CA 1
ATOM 814 C C . VAL A 1 102 ? 0.175 -19.631 -4.724 1.00 72.81 102 VAL A C 1
ATOM 816 O O . VAL A 1 102 ? -0.409 -20.715 -4.748 1.00 72.81 102 VAL A O 1
ATOM 819 N N . ARG A 1 103 ? 0.728 -19.106 -5.818 1.00 69.06 103 ARG A N 1
ATOM 820 C CA . ARG A 1 103 ? 0.813 -19.846 -7.078 1.00 69.06 103 ARG A CA 1
ATOM 821 C C . ARG A 1 103 ? 1.950 -20.857 -6.991 1.00 69.06 103 ARG A C 1
ATOM 823 O O . ARG A 1 103 ? 3.116 -20.479 -6.892 1.00 69.06 103 ARG A O 1
ATOM 830 N N . HIS A 1 104 ? 1.614 -22.144 -7.037 1.00 61.97 104 HIS A N 1
ATOM 831 C CA . HIS A 1 104 ? 2.605 -23.199 -7.222 1.00 61.97 104 HIS A CA 1
ATOM 832 C C . HIS A 1 104 ? 3.135 -23.134 -8.651 1.00 61.97 104 HIS A C 1
ATOM 834 O O . HIS A 1 104 ? 2.401 -23.386 -9.603 1.00 61.97 104 HIS A O 1
ATOM 840 N N . ILE A 1 105 ? 4.408 -22.787 -8.797 1.00 63.16 105 ILE A N 1
ATOM 841 C CA . ILE A 1 105 ? 5.072 -22.778 -10.097 1.00 63.16 105 ILE A CA 1
ATOM 842 C C . ILE A 1 105 ? 5.623 -24.174 -10.349 1.00 63.16 105 ILE A C 1
ATOM 844 O O . ILE A 1 105 ? 6.364 -24.718 -9.527 1.00 63.16 105 ILE A O 1
ATOM 848 N N . THR A 1 106 ? 5.253 -24.761 -11.483 1.00 54.16 106 THR A N 1
ATOM 849 C CA . THR A 1 106 ? 5.884 -25.980 -11.985 1.00 54.16 106 THR A CA 1
ATOM 850 C C . THR A 1 106 ? 7.295 -25.630 -12.442 1.00 54.16 106 THR A C 1
ATOM 852 O O . THR A 1 106 ? 7.482 -24.778 -13.309 1.00 54.16 106 THR A O 1
ATOM 855 N N . ALA A 1 107 ? 8.284 -26.237 -11.791 1.00 49.81 107 ALA A N 1
ATOM 856 C CA . ALA A 1 107 ? 9.702 -25.977 -11.985 1.00 49.81 107 ALA A CA 1
ATOM 857 C C . ALA A 1 107 ? 10.193 -26.535 -13.330 1.00 49.81 107 ALA A C 1
ATOM 859 O O . ALA A 1 107 ? 10.818 -27.582 -13.351 1.00 49.81 107 ALA A O 1
ATOM 860 N N . ASP A 1 108 ? 9.900 -25.845 -14.431 1.00 55.16 108 ASP A N 1
ATOM 861 C CA . ASP A 1 108 ? 10.408 -26.186 -15.768 1.00 55.16 108 ASP A CA 1
ATOM 862 C C . ASP A 1 108 ? 10.728 -24.920 -16.585 1.00 55.16 108 ASP A C 1
ATOM 864 O O . ASP A 1 108 ? 10.351 -24.792 -17.745 1.00 55.16 108 ASP A O 1
ATOM 868 N N . ASN A 1 109 ? 11.433 -23.954 -15.989 1.00 60.62 109 ASN A N 1
ATOM 869 C CA . ASN A 1 109 ? 12.018 -22.852 -16.755 1.00 60.62 109 ASN A CA 1
ATOM 870 C C . ASN A 1 109 ? 13.482 -22.637 -16.376 1.00 60.62 109 ASN A C 1
ATOM 872 O O . ASN A 1 109 ? 13.838 -22.549 -15.202 1.00 60.62 109 ASN A O 1
ATOM 876 N N . THR A 1 110 ? 14.332 -22.539 -17.395 1.00 73.81 110 THR A N 1
ATOM 877 C CA . THR A 1 110 ? 15.663 -21.950 -17.275 1.00 73.81 110 THR A CA 1
ATOM 878 C C . THR A 1 110 ? 15.488 -20.445 -17.112 1.00 73.81 110 THR A C 1
ATOM 880 O O . THR A 1 110 ? 15.040 -19.790 -18.054 1.00 73.81 110 THR A O 1
ATOM 883 N N . ASP A 1 111 ? 15.807 -19.916 -15.931 1.00 79.94 111 ASP A N 1
ATOM 884 C CA . ASP A 1 111 ? 15.765 -18.475 -15.669 1.00 79.94 111 ASP A CA 1
ATOM 885 C C . ASP A 1 111 ? 16.650 -17.716 -16.667 1.00 79.94 111 ASP A C 1
ATOM 887 O O . ASP A 1 111 ? 17.764 -18.149 -16.988 1.00 79.94 111 ASP A O 1
ATOM 891 N N . LEU A 1 112 ? 16.164 -16.569 -17.142 1.00 83.69 112 LEU A N 1
ATOM 892 C CA . LEU A 1 112 ? 16.943 -15.691 -18.009 1.00 83.69 112 LEU A CA 1
ATOM 893 C C . LEU A 1 112 ? 18.165 -15.121 -17.284 1.00 83.69 112 LEU A C 1
ATOM 895 O O . LEU A 1 112 ? 18.155 -14.859 -16.078 1.00 83.69 112 LEU A O 1
ATOM 899 N N . SER A 1 113 ? 19.210 -14.828 -18.054 1.00 89.81 113 SER A N 1
ATOM 900 C CA . SER A 1 113 ? 20.295 -13.980 -17.569 1.00 89.81 113 SER A CA 1
ATOM 901 C C . SER A 1 113 ? 19.802 -12.552 -17.291 1.00 89.81 113 SER A C 1
ATOM 903 O O . SER A 1 113 ? 18.820 -12.081 -17.869 1.00 89.81 113 SER A O 1
ATOM 905 N N . GLU A 1 114 ? 20.517 -11.818 -16.430 1.00 91.38 114 GLU A N 1
ATOM 906 C CA . GLU A 1 114 ? 20.186 -10.419 -16.111 1.00 91.38 114 GLU A CA 1
ATOM 907 C C . GLU A 1 114 ? 20.087 -9.554 -17.381 1.00 91.38 114 GLU A C 1
ATOM 909 O O . GLU A 1 114 ? 19.164 -8.752 -17.515 1.00 91.38 114 GLU A O 1
ATOM 914 N N . SER A 1 115 ? 20.990 -9.751 -18.347 1.00 90.81 115 SER A N 1
ATOM 915 C CA . SER A 1 115 ? 20.987 -8.997 -19.602 1.00 90.81 115 SER A CA 1
ATOM 916 C C . SER A 1 115 ? 19.760 -9.310 -20.458 1.00 90.81 115 SER A C 1
ATOM 918 O O . SER A 1 115 ? 19.166 -8.393 -21.020 1.00 90.81 115 SER A O 1
ATOM 920 N N . GLU A 1 116 ? 19.340 -10.568 -20.562 1.00 91.88 116 GLU A N 1
ATOM 921 C CA . GLU A 1 116 ? 18.126 -10.945 -21.298 1.00 91.88 116 GLU A CA 1
ATOM 922 C C . GLU A 1 116 ? 16.865 -10.376 -20.641 1.00 91.88 116 GLU A C 1
ATOM 924 O O . GLU A 1 116 ? 15.985 -9.855 -21.331 1.00 91.88 116 GLU A O 1
ATOM 929 N N . LEU A 1 117 ? 16.799 -10.402 -19.308 1.00 93.31 117 LEU A N 1
ATOM 930 C CA . LEU A 1 117 ? 15.696 -9.818 -18.553 1.00 93.31 117 LEU A CA 1
ATOM 931 C C . LEU A 1 117 ? 15.623 -8.296 -18.747 1.00 93.31 117 LEU A C 1
ATOM 933 O O . LEU A 1 117 ? 14.552 -7.759 -19.037 1.00 93.31 117 LEU A O 1
ATOM 937 N N . VAL A 1 118 ? 16.767 -7.602 -18.686 1.00 94.00 118 VAL A N 1
ATOM 938 C CA . VAL A 1 118 ? 16.864 -6.169 -19.010 1.00 94.00 118 VAL A CA 1
ATOM 939 C C . VAL A 1 118 ? 16.378 -5.894 -20.434 1.00 94.00 118 VAL A C 1
ATOM 941 O O . VAL A 1 118 ? 15.648 -4.926 -20.645 1.00 94.00 118 VAL A O 1
ATOM 944 N N . ALA A 1 119 ? 16.707 -6.750 -21.408 1.00 92.69 119 ALA A N 1
ATOM 945 C CA . ALA A 1 119 ? 16.237 -6.597 -22.786 1.00 92.69 119 ALA A CA 1
ATOM 946 C C . ALA A 1 119 ? 14.702 -6.603 -22.875 1.00 92.69 119 ALA A C 1
ATOM 948 O O . ALA A 1 119 ? 14.118 -5.783 -23.587 1.00 92.69 119 ALA A O 1
ATOM 949 N N . ARG A 1 120 ? 14.041 -7.504 -22.133 1.00 93.75 120 ARG A N 1
ATOM 950 C CA . ARG A 1 120 ? 12.573 -7.595 -22.085 1.00 93.75 120 ARG A CA 1
ATOM 951 C C . ARG A 1 120 ? 11.951 -6.359 -21.436 1.00 93.75 120 ARG A C 1
ATOM 953 O O . ARG A 1 120 ? 11.011 -5.800 -21.999 1.00 93.75 120 ARG A O 1
ATOM 960 N N . VAL A 1 121 ? 12.521 -5.877 -20.329 1.00 94.69 121 VAL A N 1
ATOM 961 C CA . VAL A 1 121 ? 12.074 -4.638 -19.666 1.00 94.69 121 VAL A CA 1
ATOM 962 C C . VAL A 1 121 ? 12.225 -3.429 -20.595 1.00 94.69 121 VAL A C 1
ATOM 964 O O . VAL A 1 121 ? 11.286 -2.654 -20.750 1.00 94.69 121 VAL A O 1
ATOM 967 N N . VAL A 1 122 ? 13.369 -3.282 -21.270 1.00 92.88 122 VAL A N 1
ATOM 968 C CA . VAL A 1 122 ? 13.606 -2.188 -22.229 1.00 92.88 122 VAL A CA 1
ATOM 969 C C . VAL A 1 122 ? 12.641 -2.272 -23.413 1.00 92.88 122 VAL A C 1
ATOM 971 O O . VAL A 1 122 ? 12.118 -1.249 -23.855 1.00 92.88 122 VAL A O 1
ATOM 974 N N . LYS A 1 123 ? 12.375 -3.477 -23.930 1.00 92.69 123 LYS A N 1
ATOM 975 C CA . LYS A 1 123 ? 11.405 -3.683 -25.013 1.00 92.69 123 LYS A CA 1
ATOM 976 C C . LYS A 1 123 ? 10.008 -3.219 -24.598 1.00 92.69 123 LYS A C 1
ATOM 978 O O . LYS A 1 123 ? 9.390 -2.462 -25.341 1.00 92.69 123 LYS A O 1
ATOM 983 N N . TRP A 1 124 ? 9.548 -3.626 -23.415 1.00 93.50 124 TRP A N 1
ATOM 984 C CA . TRP A 1 124 ? 8.278 -3.174 -22.841 1.00 93.50 124 TRP A CA 1
ATOM 985 C C . TRP A 1 124 ? 8.241 -1.649 -22.642 1.00 93.50 124 TRP A C 1
ATOM 987 O O . TRP A 1 124 ? 7.259 -0.988 -22.997 1.00 93.50 124 TRP A O 1
ATOM 997 N N . TRP A 1 125 ? 9.333 -1.067 -22.142 1.00 91.38 125 TRP A N 1
ATOM 998 C CA . TRP A 1 125 ? 9.435 0.374 -21.912 1.00 91.38 125 TRP A CA 1
ATOM 999 C C . TRP A 1 125 ? 9.221 1.177 -23.198 1.00 91.38 125 TRP A C 1
ATOM 1001 O O . TRP A 1 125 ? 8.458 2.138 -23.208 1.00 91.38 125 TRP A O 1
ATOM 1011 N N . LYS A 1 126 ? 9.823 0.742 -24.313 1.00 89.31 126 LYS A N 1
ATOM 1012 C CA . LYS A 1 126 ? 9.676 1.398 -25.624 1.00 89.31 126 LYS A CA 1
ATOM 1013 C C . LYS A 1 126 ? 8.241 1.399 -26.158 1.00 89.31 126 LYS A C 1
ATOM 1015 O O . LYS A 1 126 ? 7.886 2.282 -26.932 1.00 89.31 126 LYS A O 1
ATOM 1020 N N . THR A 1 127 ? 7.427 0.413 -25.784 1.00 87.56 127 THR A N 1
ATOM 1021 C CA . THR A 1 127 ? 6.028 0.316 -26.231 1.00 87.56 127 THR A CA 1
ATOM 1022 C C . THR A 1 127 ? 5.051 1.083 -25.343 1.00 87.56 127 THR A C 1
ATOM 1024 O O . THR A 1 127 ? 3.908 1.309 -25.738 1.00 87.56 127 THR A O 1
ATOM 1027 N N . THR A 1 128 ? 5.490 1.506 -24.159 1.00 80.25 128 THR A N 1
ATOM 1028 C CA . THR A 1 128 ? 4.632 2.148 -23.163 1.00 80.25 128 THR A CA 1
ATOM 1029 C C . THR A 1 128 ? 4.643 3.664 -23.353 1.00 80.25 128 THR A C 1
ATOM 1031 O O . THR A 1 128 ? 5.695 4.298 -23.388 1.00 80.25 128 THR A O 1
ATOM 1034 N N . LYS A 1 129 ? 3.461 4.278 -23.464 1.00 66.75 129 LYS A N 1
ATOM 1035 C CA . LYS A 1 129 ? 3.317 5.739 -23.554 1.00 66.75 129 LYS A CA 1
ATOM 1036 C C . LYS A 1 129 ? 3.163 6.321 -22.156 1.00 66.75 129 LYS A C 1
ATOM 1038 O O . LYS A 1 129 ? 2.046 6.502 -21.683 1.00 66.75 129 LYS A O 1
ATOM 1043 N N . TYR A 1 130 ? 4.283 6.605 -21.501 1.00 64.75 130 TYR A N 1
ATOM 1044 C CA . TYR A 1 130 ? 4.270 7.251 -20.195 1.00 64.75 130 TYR A CA 1
ATOM 1045 C C . TYR A 1 130 ? 4.418 8.770 -20.340 1.00 64.75 130 TYR A C 1
ATOM 1047 O O . TYR A 1 130 ? 5.381 9.245 -20.937 1.00 64.75 130 TYR A O 1
ATOM 1055 N N . SER A 1 131 ? 3.469 9.541 -19.805 1.00 53.84 131 SER A N 1
ATOM 1056 C CA . SER A 1 131 ? 3.573 11.001 -19.713 1.00 53.84 131 SER A CA 1
ATOM 1057 C C . SER A 1 131 ? 3.664 11.388 -18.244 1.00 53.84 131 SER A C 1
ATOM 1059 O O . SER A 1 131 ? 2.727 11.173 -17.479 1.00 53.84 131 SER A O 1
ATOM 1061 N N . THR A 1 132 ? 4.807 11.934 -17.839 1.00 54.66 132 THR A N 1
ATOM 1062 C CA . THR A 1 132 ? 4.966 12.544 -16.522 1.00 54.66 132 THR A CA 1
ATOM 1063 C C . THR A 1 132 ? 4.481 13.989 -16.598 1.00 54.66 132 THR A C 1
ATOM 1065 O O . THR A 1 132 ? 5.128 14.859 -17.178 1.00 54.66 132 THR A O 1
ATOM 1068 N N . GLN A 1 133 ? 3.303 14.264 -16.037 1.00 51.56 133 GLN A N 1
ATOM 1069 C CA . GLN A 1 133 ? 2.950 15.636 -15.683 1.00 51.56 133 GLN A CA 1
ATOM 1070 C C . GLN A 1 133 ? 3.655 15.965 -14.371 1.00 51.56 133 GLN A C 1
ATOM 1072 O O . GLN A 1 133 ? 3.303 15.430 -13.323 1.00 51.56 133 GLN A O 1
ATOM 1077 N N . LEU A 1 134 ? 4.674 16.819 -14.451 1.00 56.84 134 LEU A N 1
ATOM 1078 C CA . LEU A 1 134 ? 5.334 17.379 -13.279 1.00 56.84 134 LEU A CA 1
ATOM 1079 C C . LEU A 1 134 ? 4.443 18.486 -12.694 1.00 56.84 134 LEU A C 1
ATOM 1081 O O . LEU A 1 134 ? 4.127 19.436 -13.418 1.00 56.84 134 LEU A O 1
ATOM 1085 N N . PRO A 1 135 ? 4.040 18.413 -11.416 1.00 56.59 135 PRO A N 1
ATOM 1086 C CA . PRO A 1 135 ? 3.366 19.529 -10.770 1.00 56.59 135 PRO A CA 1
ATOM 1087 C C . PRO A 1 135 ? 4.310 20.737 -10.662 1.00 56.59 135 PRO A C 1
ATOM 1089 O O . PRO A 1 135 ? 5.516 20.590 -10.442 1.00 56.59 135 PRO A O 1
ATOM 1092 N N . SER A 1 136 ? 3.761 21.946 -10.818 1.00 51.19 136 SER A N 1
ATOM 1093 C CA . SER A 1 136 ? 4.483 23.189 -10.529 1.00 51.19 136 SER A CA 1
ATOM 1094 C C . SER A 1 136 ? 4.791 23.259 -9.036 1.00 51.19 136 SER A C 1
ATOM 1096 O O . SER A 1 136 ? 3.896 23.043 -8.221 1.00 51.19 136 SER A O 1
ATOM 1098 N N . TYR A 1 137 ? 6.037 23.556 -8.677 1.00 56.88 137 TYR A N 1
ATOM 1099 C CA . TYR A 1 137 ? 6.530 23.405 -7.312 1.00 56.88 137 TYR A CA 1
ATOM 1100 C C . TYR A 1 137 ? 7.204 24.682 -6.799 1.00 56.88 137 TYR A C 1
ATOM 1102 O O . TYR A 1 137 ? 8.050 25.247 -7.492 1.00 56.88 137 TYR A O 1
ATOM 1110 N N . ASP A 1 138 ? 6.858 25.085 -5.573 1.00 56.28 138 ASP A N 1
ATOM 1111 C CA . ASP A 1 138 ? 7.551 26.114 -4.792 1.00 56.28 138 ASP A CA 1
ATOM 1112 C C . ASP A 1 138 ? 8.316 25.447 -3.635 1.00 56.28 138 ASP A C 1
ATOM 1114 O O . ASP A 1 138 ? 7.750 24.689 -2.840 1.00 56.28 138 ASP A O 1
ATOM 1118 N N . SER A 1 139 ? 9.629 25.671 -3.585 1.00 56.88 139 SER A N 1
ATOM 1119 C CA . SER A 1 139 ? 10.566 24.932 -2.737 1.00 56.88 139 SER A CA 1
ATOM 1120 C C . SER A 1 139 ? 11.006 25.655 -1.472 1.00 56.88 139 SER A C 1
ATOM 1122 O O . SER A 1 139 ? 11.900 25.159 -0.781 1.00 56.88 139 SER A O 1
ATOM 1124 N N . ASP A 1 140 ? 10.465 26.839 -1.192 1.00 55.66 140 ASP A N 1
ATOM 1125 C CA . ASP A 1 140 ? 11.163 27.757 -0.301 1.00 55.66 140 ASP A CA 1
ATOM 1126 C C . ASP A 1 140 ? 11.132 27.318 1.179 1.00 55.66 140 ASP A C 1
ATOM 1128 O O . ASP A 1 140 ? 10.083 27.088 1.785 1.00 55.66 140 ASP A O 1
ATOM 1132 N N . GLY A 1 141 ? 12.325 27.147 1.761 1.00 62.34 141 GLY A N 1
ATOM 1133 C CA . GLY A 1 141 ? 12.566 26.981 3.202 1.00 62.34 141 GLY A CA 1
ATOM 1134 C C . GLY A 1 141 ? 12.070 25.705 3.913 1.00 62.34 141 GLY A C 1
ATOM 1135 O O . GLY A 1 141 ? 12.342 25.561 5.106 1.00 62.34 141 GLY A O 1
ATOM 1136 N N . LYS A 1 142 ? 11.367 24.772 3.253 1.00 73.69 142 LYS A N 1
ATOM 1137 C CA . LYS A 1 142 ? 10.753 23.593 3.913 1.00 73.69 142 LYS A CA 1
ATOM 1138 C C . LYS A 1 142 ? 11.648 22.342 3.942 1.00 73.69 142 LYS A C 1
ATOM 1140 O O . LYS A 1 142 ? 12.403 22.054 3.016 1.00 73.69 142 LYS A O 1
ATOM 1145 N N . GLU A 1 143 ? 11.505 21.519 4.988 1.00 83.81 143 GLU A N 1
ATOM 1146 C CA . GLU A 1 143 ? 12.131 20.189 5.036 1.00 83.81 143 GLU A CA 1
ATOM 1147 C C . GLU A 1 143 ? 11.543 19.245 3.968 1.00 83.81 143 GLU A C 1
ATOM 1149 O O . GLU A 1 143 ? 10.328 19.174 3.774 1.00 83.81 143 GLU A O 1
ATOM 1154 N N . LYS A 1 144 ? 12.393 18.419 3.335 1.00 84.31 144 LYS A N 1
ATOM 1155 C CA . LYS A 1 144 ? 12.001 17.450 2.283 1.00 84.31 144 LYS A CA 1
ATOM 1156 C C . LYS A 1 144 ? 10.849 16.523 2.670 1.00 84.31 144 LYS A C 1
ATOM 1158 O O . LYS A 1 144 ? 10.122 16.045 1.799 1.00 84.31 144 LYS A O 1
ATOM 1163 N N . HIS A 1 145 ? 10.718 16.198 3.955 1.00 84.31 145 HIS A N 1
ATOM 1164 C CA . HIS A 1 145 ? 9.625 15.354 4.426 1.00 84.31 145 HIS A CA 1
ATOM 1165 C C . HIS A 1 145 ? 8.278 16.081 4.366 1.00 84.31 145 HIS A C 1
ATOM 1167 O O . HIS A 1 145 ? 7.303 15.467 3.929 1.00 84.31 145 HIS A O 1
ATOM 1173 N N . GLN A 1 146 ? 8.250 17.357 4.765 1.00 87.56 146 GLN A N 1
ATOM 1174 C CA . GLN A 1 146 ? 7.056 18.199 4.758 1.00 87.56 146 GLN A CA 1
ATOM 1175 C C . GLN A 1 146 ? 6.599 18.484 3.331 1.00 87.56 146 GLN A C 1
ATOM 1177 O O . GLN A 1 146 ? 5.435 18.289 3.022 1.00 87.56 146 GLN A O 1
ATOM 1182 N N . ILE A 1 147 ? 7.541 18.796 2.437 1.00 88.38 147 ILE A N 1
ATOM 1183 C CA . ILE A 1 147 ? 7.279 18.990 1.003 1.00 88.38 147 ILE A CA 1
ATOM 1184 C C . ILE A 1 147 ? 6.491 17.817 0.407 1.00 88.38 147 ILE A C 1
ATOM 1186 O O . ILE A 1 147 ? 5.523 18.002 -0.320 1.00 88.38 147 ILE A O 1
ATOM 1190 N N . GLN A 1 148 ? 6.899 16.589 0.731 1.00 91.06 148 GLN A N 1
ATOM 1191 C CA . GLN A 1 148 ? 6.204 15.396 0.254 1.00 91.06 148 GLN A CA 1
ATOM 1192 C C . GLN A 1 148 ? 4.814 15.219 0.874 1.00 91.06 148 GLN A C 1
ATOM 1194 O O . GLN A 1 148 ? 3.967 14.608 0.238 1.00 91.06 148 GLN A O 1
ATOM 1199 N N . LEU A 1 149 ? 4.600 15.650 2.124 1.00 91.50 149 LEU A N 1
ATOM 1200 C CA . LEU A 1 149 ? 3.272 15.598 2.746 1.00 91.50 149 LEU A CA 1
ATOM 1201 C C . LEU A 1 149 ? 2.337 16.598 2.066 1.00 91.50 149 LEU A C 1
ATOM 1203 O O . LEU A 1 149 ? 1.287 16.181 1.591 1.00 91.50 149 LEU A O 1
ATOM 1207 N N . ASP A 1 150 ? 2.765 17.857 1.961 1.00 91.12 150 ASP A N 1
ATOM 1208 C CA . ASP A 1 150 ? 2.000 18.947 1.344 1.00 91.12 150 ASP A CA 1
ATOM 1209 C C . ASP A 1 150 ? 1.579 18.569 -0.084 1.00 91.12 150 ASP A C 1
ATOM 1211 O O . ASP A 1 150 ? 0.404 18.618 -0.420 1.00 91.12 150 ASP A O 1
ATOM 1215 N N . ALA A 1 151 ? 2.507 18.045 -0.890 1.00 91.94 151 ALA A N 1
ATOM 1216 C CA . ALA A 1 151 ? 2.206 17.650 -2.262 1.00 91.94 151 ALA A CA 1
ATOM 1217 C C . ALA A 1 151 ? 1.183 16.501 -2.379 1.00 91.94 151 ALA A C 1
ATOM 1219 O O . ALA A 1 151 ? 0.345 16.511 -3.278 1.00 91.94 151 ALA A O 1
ATOM 1220 N N . ILE A 1 152 ? 1.224 15.501 -1.487 1.00 93.69 152 ILE A N 1
ATOM 1221 C CA . ILE A 1 152 ? 0.214 14.425 -1.480 1.00 93.69 152 ILE A CA 1
ATOM 1222 C C . ILE A 1 152 ? -1.148 14.987 -1.051 1.00 93.69 152 ILE A C 1
ATOM 1224 O O . ILE A 1 152 ? -2.166 14.633 -1.643 1.00 93.69 152 ILE A O 1
ATOM 1228 N N . VAL A 1 153 ? -1.166 15.875 -0.052 1.00 94.06 153 VAL A N 1
ATOM 1229 C CA . VAL A 1 153 ? -2.376 16.576 0.400 1.00 94.06 153 VAL A CA 1
ATOM 1230 C C . VAL A 1 153 ? -2.986 17.389 -0.743 1.00 94.06 153 VAL A C 1
ATOM 1232 O O . VAL A 1 153 ? -4.181 17.262 -1.000 1.00 94.06 153 VAL A O 1
ATOM 1235 N N . ASP A 1 154 ? -2.180 18.146 -1.486 1.00 91.56 154 ASP A N 1
ATOM 1236 C CA . ASP A 1 154 ? -2.635 18.958 -2.620 1.00 91.56 154 ASP A CA 1
ATOM 1237 C C . ASP A 1 154 ? -3.224 18.104 -3.750 1.00 91.56 154 ASP A C 1
ATOM 1239 O O . ASP A 1 154 ? -4.268 18.444 -4.318 1.00 91.56 154 ASP A O 1
ATOM 1243 N N . VAL A 1 155 ? -2.613 16.952 -4.049 1.00 91.50 155 VAL A N 1
ATOM 1244 C CA . VAL A 1 155 ? -3.176 15.988 -5.009 1.00 91.50 155 VAL A CA 1
ATOM 1245 C C . VAL A 1 155 ? -4.543 15.483 -4.541 1.00 91.50 155 VAL A C 1
ATOM 1247 O O . VAL A 1 155 ? -5.485 15.463 -5.332 1.00 91.50 155 VAL A O 1
ATOM 1250 N N . ILE A 1 156 ? -4.681 15.093 -3.271 1.00 92.12 156 ILE A N 1
ATOM 1251 C CA . ILE A 1 156 ? -5.950 14.581 -2.728 1.00 92.12 156 ILE A CA 1
ATOM 1252 C C . ILE A 1 156 ? -7.027 15.676 -2.726 1.00 92.12 156 ILE A C 1
ATOM 1254 O O . ILE A 1 156 ? -8.165 15.416 -3.098 1.00 92.12 156 ILE A O 1
ATOM 1258 N N . LYS A 1 157 ? -6.678 16.915 -2.370 1.00 87.06 157 LYS A N 1
ATOM 1259 C CA . LYS A 1 157 ? -7.620 18.044 -2.356 1.00 87.06 157 LYS A CA 1
ATOM 1260 C C . LYS A 1 157 ? -8.099 18.423 -3.753 1.00 87.06 157 LYS A C 1
ATOM 1262 O O . LYS A 1 157 ? -9.287 18.611 -3.967 1.00 87.06 157 LYS A O 1
ATOM 1267 N N . SER A 1 158 ? -7.182 18.516 -4.716 1.00 84.00 158 SER A N 1
ATOM 1268 C CA . SER A 1 158 ? -7.501 18.936 -6.091 1.00 84.00 158 SER A CA 1
ATOM 1269 C C . SER A 1 158 ? -8.350 17.929 -6.876 1.00 84.00 158 SER A C 1
ATOM 1271 O O . SER A 1 158 ? -8.808 18.229 -7.976 1.00 84.00 158 SER A O 1
ATOM 1273 N N . THR A 1 159 ? -8.559 16.733 -6.327 1.00 77.88 159 THR A N 1
ATOM 1274 C CA . THR A 1 159 ? -9.297 15.636 -6.962 1.00 77.88 159 THR A CA 1
ATOM 1275 C C . THR A 1 159 ? -10.652 15.361 -6.309 1.00 77.88 159 THR A C 1
ATOM 1277 O O . THR A 1 159 ? -11.365 14.470 -6.772 1.00 77.88 159 THR A O 1
ATOM 1280 N N . GLN A 1 160 ? -11.023 16.117 -5.271 1.00 69.31 160 GLN A N 1
ATOM 1281 C CA . GLN A 1 160 ? -12.239 15.911 -4.485 1.00 69.31 160 GLN A CA 1
ATOM 1282 C C . GLN A 1 160 ? -13.134 17.159 -4.522 1.00 69.31 160 GLN A C 1
ATOM 1284 O O . GLN A 1 160 ? -12.773 18.209 -4.004 1.00 69.31 160 GLN A O 1
ATOM 1289 N N . GLU A 1 161 ? -14.337 17.012 -5.072 1.00 62.84 161 GLU A N 1
ATOM 1290 C CA . GLU A 1 161 ? -15.496 17.861 -4.774 1.00 62.84 161 GLU A CA 1
ATOM 1291 C C . GLU A 1 161 ? -16.566 16.911 -4.232 1.00 62.84 161 GLU A C 1
ATOM 1293 O O . GLU A 1 161 ? -17.030 16.046 -4.974 1.00 62.84 161 GLU A O 1
ATOM 1298 N N . MET A 1 162 ? -16.896 16.987 -2.939 1.00 64.81 162 MET A N 1
ATOM 1299 C CA . MET A 1 162 ? -17.773 15.995 -2.304 1.00 64.81 162 MET A CA 1
ATOM 1300 C C . MET A 1 162 ? -18.879 16.656 -1.479 1.00 64.81 162 MET A C 1
ATOM 1302 O O . MET A 1 162 ? -18.595 17.419 -0.559 1.00 64.81 162 MET A O 1
ATOM 1306 N N . ASP A 1 163 ? -20.126 16.270 -1.759 1.00 66.50 163 ASP A N 1
ATOM 1307 C CA . ASP A 1 163 ? -21.338 16.683 -1.027 1.00 66.50 163 ASP A CA 1
ATOM 1308 C C . ASP A 1 163 ? -21.704 15.734 0.140 1.00 66.50 163 ASP A C 1
ATOM 1310 O O . ASP A 1 163 ? -22.784 15.833 0.723 1.00 66.50 163 ASP A O 1
ATOM 1314 N N . TYR A 1 164 ? -20.822 14.791 0.493 1.00 74.94 164 TYR A N 1
ATOM 1315 C CA . TYR A 1 164 ? -21.073 13.744 1.494 1.00 74.94 164 TYR A CA 1
ATOM 1316 C C . TYR A 1 164 ? -19.982 13.708 2.568 1.00 74.94 164 TYR A C 1
ATOM 1318 O O . TYR A 1 164 ? -18.856 14.142 2.307 1.00 74.94 164 TYR A O 1
ATOM 1326 N N . PRO A 1 165 ? -20.260 13.140 3.760 1.00 87.56 165 PRO A N 1
ATOM 1327 C CA . PRO A 1 165 ? -19.223 12.891 4.752 1.00 87.56 165 PRO A CA 1
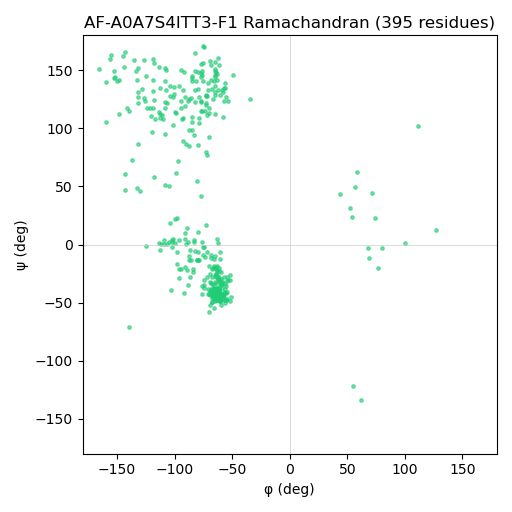ATOM 1328 C C . PRO A 1 165 ? -18.098 12.031 4.178 1.00 87.56 165 PRO A C 1
ATOM 1330 O O . PRO A 1 165 ? -18.347 11.020 3.515 1.00 87.56 165 PRO A O 1
ATOM 1333 N N . VAL A 1 166 ? -16.860 12.436 4.454 1.00 92.38 166 VAL A N 1
ATOM 1334 C CA . VAL A 1 166 ? -15.658 11.745 3.987 1.00 92.38 166 VAL A CA 1
ATOM 1335 C C . VAL A 1 166 ? -14.984 11.034 5.152 1.00 92.38 166 VAL A C 1
ATOM 1337 O O . VAL A 1 166 ? -14.755 11.628 6.209 1.00 92.38 166 VAL A O 1
ATOM 1340 N N . VAL A 1 167 ? -14.627 9.771 4.927 1.00 96.06 167 VAL A N 1
ATOM 1341 C CA . VAL A 1 167 ? -13.739 9.001 5.799 1.00 96.06 167 VAL A CA 1
ATOM 1342 C C . VAL A 1 167 ? -12.414 8.791 5.072 1.00 96.06 167 VAL A C 1
ATOM 1344 O O . VAL A 1 167 ? -12.307 8.020 4.117 1.00 96.06 167 VAL A O 1
ATOM 1347 N N . GLY A 1 168 ? -11.386 9.489 5.541 1.00 96.88 168 GLY A N 1
ATOM 1348 C CA . GLY A 1 168 ? -10.007 9.285 5.138 1.00 96.88 168 GLY A CA 1
ATOM 1349 C C . GLY A 1 168 ? -9.413 8.049 5.813 1.00 96.88 168 GLY A C 1
ATOM 1350 O O . GLY A 1 168 ? -9.378 7.973 7.037 1.00 96.88 168 GLY A O 1
ATOM 1351 N N . VAL A 1 169 ? -8.913 7.081 5.050 1.00 98.25 169 VAL A N 1
ATOM 1352 C CA . VAL A 1 169 ? -8.294 5.863 5.592 1.00 98.25 169 VAL A CA 1
ATOM 1353 C C . VAL A 1 169 ? -6.795 5.883 5.312 1.00 98.25 169 VAL A C 1
ATOM 1355 O O . VAL A 1 169 ? -6.363 5.733 4.168 1.00 98.25 169 VAL A O 1
ATOM 1358 N N . GLU A 1 170 ? -5.991 6.027 6.368 1.00 98.19 170 GLU A N 1
ATOM 1359 C CA . GLU A 1 170 ? -4.532 5.956 6.277 1.00 98.19 170 GLU A CA 1
ATOM 1360 C C . GLU A 1 170 ? -4.045 4.533 6.554 1.00 98.19 170 GLU A C 1
ATOM 1362 O O . GLU A 1 170 ? -4.059 4.066 7.699 1.00 98.19 170 GLU A O 1
ATOM 1367 N N . LEU A 1 171 ? -3.566 3.849 5.515 1.00 97.69 171 LEU A N 1
ATOM 1368 C CA . LEU A 1 171 ? -2.938 2.536 5.657 1.00 97.69 171 LEU A CA 1
ATOM 1369 C C . LEU A 1 171 ? -1.448 2.687 5.982 1.00 97.69 171 LEU A C 1
ATOM 1371 O O . LEU A 1 171 ? -0.696 3.337 5.255 1.00 97.69 171 LEU A O 1
ATOM 1375 N N . GLY A 1 172 ? -1.001 2.057 7.071 1.00 95.12 172 GLY A N 1
ATOM 1376 C CA . GLY A 1 172 ? 0.370 2.216 7.566 1.00 95.12 172 GLY A CA 1
ATOM 1377 C C . GLY A 1 172 ? 0.593 3.599 8.178 1.00 95.12 172 GLY A C 1
ATOM 1378 O O . GLY A 1 172 ? 1.591 4.261 7.887 1.00 95.12 172 GLY A O 1
ATOM 1379 N N . ALA A 1 173 ? -0.365 4.046 8.993 1.00 95.00 173 ALA A N 1
ATOM 1380 C CA . ALA A 1 173 ? -0.462 5.432 9.435 1.00 95.00 173 ALA A CA 1
ATOM 1381 C C . ALA A 1 173 ? 0.722 5.919 10.278 1.00 95.00 173 ALA A C 1
ATOM 1383 O O . ALA A 1 173 ? 0.962 7.121 10.396 1.00 95.00 173 ALA A O 1
ATOM 1384 N N . GLY A 1 174 ? 1.467 5.026 10.931 1.00 93.62 174 GLY A N 1
ATOM 1385 C CA . GLY A 1 174 ? 2.586 5.414 11.771 1.00 93.62 174 GLY A CA 1
ATOM 1386 C C . GLY A 1 174 ? 2.164 6.433 12.835 1.00 93.62 174 GLY A C 1
ATOM 1387 O O . GLY A 1 174 ? 1.224 6.229 13.609 1.00 93.62 174 GLY A O 1
ATOM 1388 N N . LYS A 1 175 ? 2.819 7.599 12.820 1.00 93.44 175 LYS A N 1
ATOM 1389 C CA . LYS A 1 175 ? 2.495 8.737 13.696 1.00 93.44 175 LYS A CA 1
ATOM 1390 C C . LYS A 1 175 ? 1.236 9.522 13.294 1.00 93.44 175 LYS A C 1
ATOM 1392 O O . LYS A 1 175 ? 0.908 10.453 14.015 1.00 93.44 175 LYS A O 1
ATOM 1397 N N . GLY A 1 176 ? 0.556 9.181 12.199 1.00 94.69 176 GLY A N 1
ATOM 1398 C CA . GLY A 1 176 ? -0.658 9.856 11.719 1.00 94.69 176 GLY A CA 1
ATOM 1399 C C . GLY A 1 176 ? -0.412 11.223 11.080 1.00 94.69 176 GLY A C 1
ATOM 1400 O O . GLY A 1 176 ? -1.300 12.067 11.084 1.00 94.69 176 GLY A O 1
ATOM 1401 N N . THR A 1 177 ? 0.803 11.495 10.591 1.00 95.06 177 THR A N 1
ATOM 1402 C CA . THR A 1 177 ? 1.170 12.829 10.082 1.00 95.06 177 THR A CA 1
ATOM 1403 C C . THR A 1 177 ? 0.445 13.199 8.794 1.00 95.06 177 THR A C 1
ATOM 1405 O O . THR A 1 177 ? 0.170 14.376 8.597 1.00 95.06 177 THR A O 1
ATOM 1408 N N . LEU A 1 178 ? 0.141 12.226 7.926 1.00 95.75 178 LEU A N 1
ATOM 1409 C CA . LEU A 1 178 ? -0.583 12.499 6.684 1.00 95.75 178 LEU A CA 1
ATOM 1410 C C . LEU A 1 178 ? -2.076 12.715 6.959 1.00 95.75 178 LEU A C 1
ATOM 1412 O O . LEU A 1 178 ? -2.625 13.693 6.464 1.00 95.75 178 LEU A O 1
ATOM 1416 N N . SER A 1 179 ? -2.698 11.897 7.820 1.00 96.50 179 SER A N 1
ATOM 1417 C CA . SER A 1 179 ? -4.068 12.158 8.297 1.00 96.50 179 SER A CA 1
ATOM 1418 C C . SER A 1 179 ? -4.197 13.522 8.965 1.00 96.50 179 SER A C 1
ATOM 1420 O O . SER A 1 179 ? -5.121 14.259 8.656 1.00 96.50 179 SER A O 1
ATOM 1422 N N . ALA A 1 180 ? -3.256 13.887 9.842 1.00 96.19 180 ALA A N 1
ATOM 1423 C CA . ALA A 1 180 ? -3.274 15.187 10.504 1.00 96.19 180 ALA A CA 1
ATOM 1424 C C . ALA A 1 180 ? -3.171 16.351 9.502 1.00 96.19 180 ALA A C 1
ATOM 1426 O O . ALA A 1 180 ? -3.924 17.311 9.615 1.00 96.19 180 ALA A O 1
ATOM 1427 N N . ALA A 1 181 ? -2.285 16.250 8.503 1.00 95.31 181 ALA A N 1
ATOM 1428 C CA . ALA A 1 181 ? -2.150 17.273 7.466 1.00 95.31 181 ALA A CA 1
ATOM 1429 C C . ALA A 1 181 ? -3.415 17.392 6.597 1.00 95.31 181 ALA A C 1
ATOM 1431 O O . ALA A 1 181 ? -3.878 18.498 6.339 1.00 95.31 181 ALA A O 1
ATOM 1432 N N . LEU A 1 182 ? -4.014 16.263 6.198 1.00 94.62 182 LEU A N 1
ATOM 1433 C CA . LEU A 1 182 ? -5.287 16.259 5.469 1.00 94.62 182 LEU A CA 1
ATOM 1434 C C . LEU A 1 182 ? -6.422 16.871 6.289 1.00 94.62 182 LEU A C 1
ATOM 1436 O O . LEU A 1 182 ? -7.225 17.614 5.732 1.00 94.62 182 LEU A O 1
ATOM 1440 N N . HIS A 1 183 ? -6.471 16.583 7.590 1.00 94.94 183 HIS A N 1
ATOM 1441 C CA . HIS A 1 183 ? -7.487 17.115 8.490 1.00 94.94 183 HIS A CA 1
ATOM 1442 C C . HIS A 1 183 ? -7.382 18.628 8.671 1.00 94.94 183 HIS A C 1
ATOM 1444 O O . HIS A 1 183 ? -8.398 19.311 8.674 1.00 94.94 183 HIS A O 1
ATOM 1450 N N . THR A 1 184 ? -6.166 19.173 8.791 1.00 93.44 184 THR A N 1
ATOM 1451 C CA . THR A 1 184 ? -5.960 20.629 8.870 1.00 93.44 184 THR A CA 1
ATOM 1452 C C . THR A 1 184 ? -6.566 21.347 7.665 1.00 93.44 184 THR A C 1
ATOM 1454 O O . THR A 1 184 ? -7.171 22.403 7.820 1.00 93.44 184 THR A O 1
ATOM 1457 N N . GLU A 1 185 ? -6.457 20.748 6.482 1.00 91.06 185 GLU A N 1
ATOM 1458 C CA . GLU A 1 185 ? -7.035 21.293 5.253 1.00 91.06 185 GLU A CA 1
ATOM 1459 C C . GLU A 1 185 ? -8.519 20.937 5.068 1.00 91.06 185 GLU A C 1
ATOM 1461 O O . GLU A 1 185 ? -9.222 21.620 4.326 1.00 91.06 185 GLU A O 1
ATOM 1466 N N . ASN A 1 186 ? -9.002 19.881 5.731 1.00 90.56 186 ASN A N 1
ATOM 1467 C CA . ASN A 1 186 ? -10.377 19.386 5.642 1.00 90.56 186 ASN A CA 1
ATOM 1468 C C . ASN A 1 186 ? -10.934 19.009 7.034 1.00 90.56 186 ASN A C 1
ATOM 1470 O O . ASN A 1 186 ? -11.122 17.823 7.324 1.00 90.56 186 ASN A O 1
ATOM 1474 N N . PRO A 1 187 ? -11.253 19.985 7.908 1.00 91.62 187 PRO A N 1
ATOM 1475 C CA . PRO A 1 187 ? -11.640 19.706 9.298 1.00 91.62 187 PRO A CA 1
ATOM 1476 C C . PRO A 1 187 ? -12.962 18.939 9.462 1.00 91.62 187 PRO A C 1
ATOM 1478 O O . PRO A 1 187 ? -13.293 18.486 10.560 1.00 91.62 187 PRO A O 1
ATOM 1481 N N . SER A 1 188 ? -13.753 18.818 8.392 1.00 90.94 188 SER A N 1
ATOM 1482 C CA . SER A 1 188 ? -14.995 18.039 8.361 1.00 90.94 188 SER A CA 1
ATOM 1483 C C . SER A 1 188 ? -14.771 16.537 8.161 1.00 90.94 188 SER A C 1
ATOM 1485 O O . SER A 1 188 ? -15.706 15.763 8.354 1.00 90.94 188 SER A O 1
ATOM 1487 N N . TRP A 1 189 ? -13.565 16.112 7.770 1.00 93.12 189 TRP A N 1
ATOM 1488 C CA . TRP A 1 189 ? -13.268 14.707 7.505 1.00 93.12 189 TRP A CA 1
ATOM 1489 C C . TRP A 1 189 ? -13.106 13.906 8.795 1.00 93.12 189 TRP A C 1
ATOM 1491 O O . TRP A 1 189 ? -12.552 14.378 9.793 1.00 93.12 189 TRP A O 1
ATOM 1501 N N . TYR A 1 190 ? -13.541 12.652 8.724 1.00 96.19 190 TYR A N 1
ATOM 1502 C CA . TYR A 1 190 ? -13.224 11.612 9.694 1.00 96.19 190 TYR A CA 1
ATOM 1503 C C . TYR A 1 190 ? -12.011 10.825 9.192 1.00 96.19 190 TYR A C 1
ATOM 1505 O O . TYR A 1 190 ? -11.802 10.699 7.988 1.00 96.19 190 TYR A O 1
ATOM 1513 N N . HIS A 1 191 ? -11.202 10.281 10.097 1.00 97.62 191 HIS A N 1
ATOM 1514 C CA . HIS A 1 191 ? -9.954 9.603 9.766 1.00 97.62 191 HIS A CA 1
ATOM 1515 C C . HIS A 1 191 ? -9.833 8.254 10.478 1.00 97.62 191 HIS A C 1
ATOM 1517 O O . HIS A 1 191 ? -9.805 8.188 11.710 1.00 97.62 191 HIS A O 1
ATOM 1523 N N . LEU A 1 192 ? -9.688 7.178 9.701 1.00 98.06 192 LEU A N 1
ATOM 1524 C CA . LEU A 1 192 ? -9.326 5.844 10.175 1.00 98.06 192 LEU A CA 1
ATOM 1525 C C . LEU A 1 192 ? -7.832 5.598 9.963 1.00 98.06 192 LEU A C 1
ATOM 1527 O O . LEU A 1 192 ? -7.356 5.475 8.837 1.00 98.06 192 LEU A O 1
ATOM 1531 N N . LEU A 1 193 ? -7.084 5.477 11.052 1.00 97.88 193 LEU A N 1
ATOM 1532 C CA . LEU A 1 193 ? -5.652 5.213 11.032 1.00 97.88 193 LEU A CA 1
ATOM 1533 C C . LEU A 1 193 ? -5.410 3.725 11.290 1.00 97.88 193 LEU A C 1
ATOM 1535 O O . LEU A 1 193 ? -5.657 3.231 12.394 1.00 97.88 193 LEU A O 1
ATOM 1539 N N . VAL A 1 194 ? -4.882 3.019 10.292 1.00 96.94 194 VAL A N 1
ATOM 1540 C CA . VAL A 1 194 ? -4.606 1.579 10.356 1.00 96.94 194 VAL A CA 1
ATOM 1541 C C . VAL A 1 194 ? -3.103 1.352 10.478 1.00 96.94 194 VAL A C 1
ATOM 1543 O O . VAL A 1 194 ? -2.332 1.774 9.614 1.00 96.94 194 VAL A O 1
ATOM 1546 N N . ASP A 1 195 ? -2.656 0.674 11.539 1.00 93.81 195 ASP A N 1
ATOM 1547 C CA . ASP A 1 195 ? -1.239 0.315 11.685 1.00 93.81 195 ASP A CA 1
ATOM 1548 C C . ASP A 1 195 ? -1.004 -0.947 12.535 1.00 93.81 195 ASP A C 1
ATOM 1550 O O . ASP A 1 195 ? -1.635 -1.164 13.570 1.00 93.81 195 ASP A O 1
ATOM 1554 N N . ILE A 1 196 ? -0.006 -1.746 12.154 1.00 87.25 196 ILE A N 1
ATOM 1555 C CA . ILE A 1 196 ? 0.438 -2.935 12.896 1.00 87.25 196 ILE A CA 1
ATOM 1556 C C . ILE A 1 196 ? 1.277 -2.627 14.140 1.00 87.25 196 ILE A C 1
ATOM 1558 O O . ILE A 1 196 ? 1.748 -3.552 14.795 1.00 87.25 196 ILE A O 1
ATOM 1562 N N . GLN A 1 197 ? 1.513 -1.365 14.495 1.00 80.94 197 GLN A N 1
ATOM 1563 C CA . GLN A 1 197 ? 2.257 -0.970 15.691 1.00 80.94 197 GLN A CA 1
ATOM 1564 C C . GLN A 1 197 ? 1.372 -0.141 16.630 1.00 80.94 197 GLN A C 1
ATOM 1566 O O . GLN A 1 197 ? 0.578 0.694 16.206 1.00 80.94 197 GLN A O 1
ATOM 1571 N N . LYS A 1 198 ? 1.511 -0.353 17.947 1.00 72.31 198 LYS A N 1
ATOM 1572 C CA . LYS A 1 198 ? 0.701 0.355 18.965 1.00 72.31 198 LYS A CA 1
ATOM 1573 C C . LYS A 1 198 ? 1.381 1.589 19.560 1.00 72.31 198 LYS A C 1
ATOM 1575 O O . LYS A 1 198 ? 0.708 2.525 19.991 1.00 72.31 198 LYS A O 1
ATOM 1580 N N . ASN A 1 199 ? 2.712 1.597 19.605 1.00 71.94 199 ASN A N 1
ATOM 1581 C CA . ASN A 1 199 ? 3.477 2.463 20.509 1.00 71.94 199 ASN A CA 1
ATOM 1582 C C . ASN A 1 199 ? 4.123 3.660 19.804 1.00 71.94 199 ASN A C 1
ATOM 1584 O O . ASN A 1 199 ? 5.306 3.949 19.993 1.00 71.94 199 ASN A O 1
ATOM 1588 N N . PHE A 1 200 ? 3.338 4.394 19.021 1.00 78.56 200 PHE A N 1
ATOM 1589 C CA . PHE A 1 200 ? 3.779 5.685 18.505 1.00 78.56 200 PHE A CA 1
ATOM 1590 C C . PHE A 1 200 ? 3.704 6.739 19.613 1.00 78.56 200 PHE A C 1
ATOM 1592 O O . PHE A 1 200 ? 2.625 7.072 20.106 1.00 78.56 200 PHE A O 1
ATOM 1599 N N . ARG A 1 201 ? 4.865 7.266 20.016 1.00 81.12 201 ARG A N 1
ATOM 1600 C CA . ARG A 1 201 ? 4.947 8.503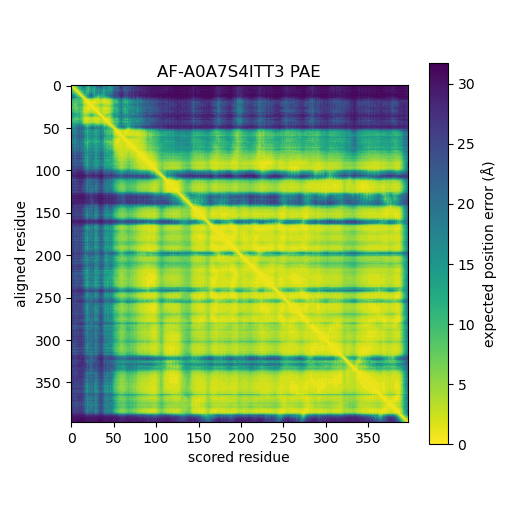 20.806 1.00 81.12 201 ARG A CA 1
ATOM 1601 C C . ARG A 1 201 ? 4.710 9.699 19.885 1.00 81.12 201 ARG A C 1
ATOM 1603 O O . ARG A 1 201 ? 5.102 9.652 18.720 1.00 81.12 201 ARG A O 1
ATOM 1610 N N . ASN A 1 202 ? 4.136 10.772 20.428 1.00 85.56 202 ASN A N 1
ATOM 1611 C CA . ASN A 1 202 ? 3.872 12.024 19.706 1.00 85.56 202 ASN A CA 1
ATOM 1612 C C . ASN A 1 202 ? 3.018 11.812 18.444 1.00 85.56 202 ASN A C 1
ATOM 1614 O O . ASN A 1 202 ? 3.391 12.253 17.358 1.00 85.56 202 ASN A O 1
ATOM 1618 N N . LYS A 1 203 ? 1.901 11.092 18.605 1.00 92.25 203 LYS A N 1
ATOM 1619 C CA . LYS A 1 203 ? 0.872 10.926 17.571 1.00 92.25 203 LYS A CA 1
ATOM 1620 C C . LYS A 1 203 ? 0.384 12.305 17.113 1.00 92.25 203 LYS A C 1
ATOM 1622 O O . LYS A 1 203 ? 0.061 13.130 17.968 1.00 92.25 203 LYS A O 1
ATOM 1627 N N . ALA A 1 204 ? 0.413 12.564 15.810 1.00 92.88 204 ALA A N 1
ATOM 1628 C CA . ALA A 1 204 ? 0.190 13.886 15.236 1.00 92.88 204 ALA A CA 1
ATOM 1629 C C . ALA A 1 204 ? -1.250 14.360 15.446 1.00 92.88 204 ALA A C 1
ATOM 1631 O O . ALA A 1 204 ? -1.445 15.524 15.786 1.00 92.88 204 ALA A O 1
ATOM 1632 N N . GLU A 1 205 ? -2.219 13.442 15.362 1.00 93.31 205 GLU A N 1
ATOM 1633 C CA . GLU A 1 205 ? -3.643 13.728 15.548 1.00 93.31 205 GLU A CA 1
ATOM 1634 C C . GLU A 1 205 ? -3.949 14.349 16.918 1.00 93.31 205 GLU A C 1
ATOM 1636 O O . GLU A 1 205 ? -4.774 15.242 17.023 1.00 93.31 205 GLU A O 1
ATOM 1641 N N . ARG A 1 206 ? -3.189 13.994 17.964 1.00 92.38 206 ARG A N 1
ATOM 1642 C CA . ARG A 1 206 ? -3.402 14.518 19.326 1.00 92.38 206 ARG A CA 1
ATOM 1643 C C . ARG A 1 206 ? -3.191 16.021 19.460 1.00 92.38 206 ARG A C 1
ATOM 1645 O O . ARG A 1 206 ? -3.606 16.596 20.455 1.00 92.38 206 ARG A O 1
ATOM 1652 N N . LYS A 1 207 ? -2.476 16.638 18.517 1.00 93.88 207 LYS A N 1
ATOM 1653 C CA . LYS A 1 207 ? -2.268 18.091 18.503 1.00 93.88 207 LYS A CA 1
ATOM 1654 C C . LYS A 1 207 ? -3.473 18.847 17.943 1.00 93.88 207 LYS A C 1
ATOM 1656 O O . LYS A 1 207 ? -3.498 20.060 18.068 1.00 93.88 207 LYS A O 1
ATOM 1661 N N . LEU A 1 208 ? -4.402 18.135 17.306 1.00 92.06 208 LEU A N 1
ATOM 1662 C CA . LEU A 1 208 ? -5.600 18.682 16.674 1.00 92.06 208 LEU A CA 1
ATOM 1663 C C . LEU A 1 208 ? -6.834 18.571 17.579 1.00 92.06 208 LEU A C 1
ATOM 1665 O O . LEU A 1 208 ? -7.892 19.068 17.224 1.00 92.06 208 LEU A O 1
ATOM 1669 N N . PHE A 1 209 ? -6.721 17.895 18.726 1.00 92.94 209 PHE A N 1
ATOM 1670 C CA . PHE A 1 209 ? -7.845 17.692 19.635 1.00 92.94 209 PHE A CA 1
ATOM 1671 C C . PHE A 1 209 ? -8.009 18.916 20.530 1.00 92.94 209 PHE A C 1
ATOM 1673 O O . PHE A 1 209 ? -7.349 19.036 21.565 1.00 92.94 209 PHE A O 1
ATOM 1680 N N . GLU A 1 210 ? -8.877 19.830 20.108 1.00 91.75 210 GLU A N 1
ATOM 1681 C CA . GLU A 1 210 ? -9.309 20.978 20.911 1.00 91.75 210 GLU A CA 1
ATOM 1682 C C . GLU A 1 210 ? -10.609 20.672 21.673 1.00 91.75 210 GLU A C 1
ATOM 1684 O O . GLU A 1 210 ? -10.887 21.288 22.703 1.00 91.75 210 GLU A O 1
ATOM 1689 N N . SER A 1 211 ? -11.373 19.6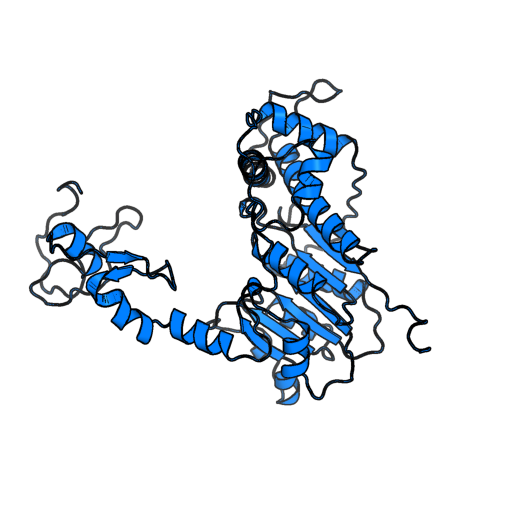80 21.205 1.00 91.50 211 SER A N 1
ATOM 1690 C CA . SER A 1 211 ? -12.627 19.214 21.796 1.00 91.50 211 SER A CA 1
ATOM 1691 C C . SER A 1 211 ? -12.793 17.690 21.699 1.00 91.50 211 SER A C 1
ATOM 1693 O O . SER A 1 211 ? -12.099 17.025 20.927 1.00 91.50 211 SER A O 1
ATOM 1695 N N . GLU A 1 212 ? -13.749 17.125 22.448 1.00 90.06 212 GLU A N 1
ATOM 1696 C CA . GLU A 1 212 ? -14.133 15.706 22.315 1.00 90.06 212 GLU A CA 1
ATOM 1697 C C . GLU A 1 212 ? -14.629 15.382 20.896 1.00 90.06 212 GLU A C 1
ATOM 1699 O O . GLU A 1 212 ? -14.326 14.317 20.364 1.00 90.06 212 GLU A O 1
ATOM 1704 N N . ALA A 1 213 ? -15.305 16.331 20.239 1.00 89.44 213 ALA A N 1
ATOM 1705 C CA . ALA A 1 213 ? -15.771 16.176 18.863 1.00 89.44 213 ALA A CA 1
ATOM 1706 C C . ALA A 1 213 ? -14.611 16.021 17.862 1.00 89.44 213 ALA A C 1
ATOM 1708 O O . ALA A 1 213 ? -14.738 15.297 16.875 1.00 89.44 213 ALA A O 1
ATOM 1709 N N . ASP A 1 214 ? -13.466 16.664 18.108 1.00 90.00 214 ASP A N 1
ATOM 1710 C CA . ASP A 1 214 ? -12.275 16.492 17.270 1.00 90.00 214 ASP A CA 1
ATOM 1711 C C . ASP A 1 214 ? -11.603 15.141 17.523 1.00 90.00 214 ASP A C 1
ATOM 1713 O O . ASP A 1 214 ? -11.157 14.489 16.580 1.00 90.00 214 ASP A O 1
ATOM 1717 N N . GLU A 1 215 ? -11.579 14.672 18.775 1.00 92.56 215 GLU A N 1
ATOM 1718 C CA . GLU A 1 215 ? -11.087 13.328 19.099 1.00 92.56 215 GLU A CA 1
ATOM 1719 C C . GLU A 1 215 ? -11.955 12.236 18.451 1.00 92.56 215 GLU A C 1
ATOM 1721 O O . GLU A 1 215 ? -11.435 11.238 17.944 1.00 92.56 215 GLU A O 1
ATOM 1726 N N . GLU A 1 216 ? -13.273 12.432 18.380 1.00 93.19 216 GLU A N 1
ATOM 1727 C CA . GLU A 1 216 ? -14.193 11.494 17.732 1.00 93.19 216 GLU A CA 1
ATOM 1728 C C . GLU A 1 216 ? -13.957 11.335 16.227 1.00 93.19 216 GLU A C 1
ATOM 1730 O O . GLU A 1 216 ? -14.197 10.246 15.693 1.00 93.19 216 GLU A O 1
ATOM 1735 N N . LYS A 1 217 ? -13.418 12.360 15.556 1.00 95.00 217 LYS A N 1
ATOM 1736 C CA . LYS A 1 217 ? -13.075 12.293 14.129 1.00 95.00 217 LYS A CA 1
ATOM 1737 C C . LYS A 1 217 ? -11.888 11.387 13.838 1.00 95.00 217 LYS A C 1
ATOM 1739 O O . LYS A 1 217 ? -11.740 10.954 12.701 1.00 95.00 217 LYS A O 1
ATOM 1744 N N . PHE A 1 218 ? -11.057 11.057 14.825 1.00 96.69 218 PHE A N 1
ATOM 1745 C CA . PHE A 1 218 ? -9.873 10.224 14.625 1.00 96.69 218 PHE A CA 1
ATOM 1746 C C . PHE A 1 218 ? -10.016 8.877 15.327 1.00 96.69 218 PHE A C 1
ATOM 1748 O O . PHE A 1 218 ? -9.958 8.766 16.551 1.00 96.69 218 PHE A O 1
ATOM 1755 N N . LYS A 1 219 ? -10.107 7.805 14.540 1.00 96.31 219 LYS A N 1
ATOM 1756 C CA . LYS A 1 219 ? -10.128 6.429 15.043 1.00 96.31 219 LYS A CA 1
ATOM 1757 C C . LYS A 1 219 ? -8.860 5.717 14.614 1.00 96.31 219 LYS A C 1
ATOM 1759 O O . LYS A 1 219 ? -8.426 5.819 13.472 1.00 96.31 219 LYS A O 1
ATOM 1764 N N . ARG A 1 220 ? -8.228 4.993 15.539 1.00 95.38 220 ARG A N 1
ATOM 1765 C CA . ARG A 1 220 ? -7.002 4.239 15.257 1.00 95.38 220 ARG A CA 1
ATOM 1766 C C . ARG A 1 220 ? -7.190 2.776 15.611 1.00 95.38 220 ARG A C 1
ATOM 1768 O O . ARG A 1 220 ? -7.317 2.440 16.787 1.00 95.38 220 ARG A O 1
ATOM 1775 N N . ILE A 1 221 ? -7.097 1.917 14.603 1.00 95.25 221 ILE A N 1
ATOM 1776 C CA . ILE A 1 221 ? -7.175 0.467 14.763 1.00 95.25 221 ILE A CA 1
ATOM 1777 C C . ILE A 1 221 ? -5.809 -0.178 14.559 1.00 95.25 221 ILE A C 1
ATOM 1779 O O . ILE A 1 221 ? -4.938 0.330 13.851 1.00 95.25 221 ILE A O 1
ATOM 1783 N N . HIS A 1 222 ? -5.620 -1.315 15.220 1.00 92.81 222 HIS A N 1
ATOM 1784 C CA . HIS A 1 222 ? -4.365 -2.044 15.193 1.00 92.81 222 HIS A CA 1
ATOM 1785 C C . HIS A 1 222 ? -4.563 -3.438 14.628 1.00 92.81 222 HIS A C 1
ATOM 1787 O O . HIS A 1 222 ? -4.934 -4.356 15.358 1.00 92.81 222 HIS A O 1
ATOM 1793 N N . ILE A 1 223 ? -4.285 -3.598 13.342 1.00 93.94 223 ILE A N 1
ATOM 1794 C CA . ILE A 1 223 ? -4.521 -4.833 12.601 1.00 93.94 223 ILE A CA 1
ATOM 1795 C C . ILE A 1 223 ? -3.535 -4.932 11.437 1.00 93.94 223 ILE A C 1
ATOM 1797 O O . ILE A 1 223 ? -3.078 -3.914 10.914 1.00 93.94 223 ILE A O 1
ATOM 1801 N N . ASN A 1 224 ? -3.164 -6.158 11.075 1.00 93.50 224 ASN A N 1
ATOM 1802 C CA . ASN A 1 224 ? -2.432 -6.408 9.842 1.00 93.50 224 ASN A CA 1
ATOM 1803 C C . ASN A 1 224 ? -3.375 -6.201 8.657 1.00 93.50 224 ASN A C 1
ATOM 1805 O O . ASN A 1 224 ? -4.489 -6.708 8.665 1.00 93.50 224 ASN A O 1
ATOM 1809 N N . ILE A 1 225 ? -2.930 -5.469 7.637 1.00 95.94 225 ILE A N 1
ATOM 1810 C CA . ILE A 1 225 ? -3.741 -5.214 6.441 1.00 95.94 225 ILE A CA 1
ATOM 1811 C C . ILE A 1 225 ? -4.096 -6.532 5.744 1.00 95.94 225 ILE A C 1
ATOM 1813 O O . ILE A 1 225 ? -5.186 -6.629 5.197 1.00 95.94 225 ILE A O 1
ATOM 1817 N N . ALA A 1 226 ? -3.247 -7.564 5.845 1.00 95.31 226 ALA A N 1
ATOM 1818 C CA . ALA A 1 226 ? -3.568 -8.914 5.371 1.00 95.31 226 ALA A CA 1
ATOM 1819 C C . ALA A 1 226 ? -4.891 -9.459 5.944 1.00 95.31 226 ALA A C 1
ATOM 1821 O O . ALA A 1 226 ? -5.580 -10.207 5.259 1.00 95.31 226 ALA A O 1
ATOM 1822 N N . ASP A 1 227 ? -5.264 -9.047 7.161 1.00 96.69 227 ASP A N 1
ATOM 1823 C CA . ASP A 1 227 ? -6.425 -9.554 7.897 1.00 96.69 227 ASP A CA 1
ATOM 1824 C C . ASP A 1 227 ? -7.615 -8.572 7.957 1.00 96.69 227 ASP A C 1
ATOM 1826 O O . ASP A 1 227 ? -8.617 -8.838 8.625 1.00 96.69 227 ASP A O 1
ATOM 1830 N N . LEU A 1 228 ? -7.487 -7.387 7.351 1.00 97.94 228 LEU A N 1
ATOM 1831 C CA . LEU A 1 228 ? -8.426 -6.279 7.532 1.00 97.94 228 LEU A CA 1
ATOM 1832 C C . LEU A 1 228 ? -9.668 -6.406 6.636 1.00 97.94 228 LEU A C 1
ATOM 1834 O O . LEU A 1 228 ? -9.570 -6.343 5.414 1.00 97.94 228 LEU A O 1
ATOM 1838 N N . LEU A 1 229 ? -10.853 -6.430 7.245 1.00 98.06 229 LEU A N 1
ATOM 1839 C CA . LEU A 1 229 ? -12.117 -6.147 6.562 1.00 98.06 229 LEU A CA 1
ATOM 1840 C C . LEU A 1 229 ? -12.394 -4.637 6.604 1.00 98.06 229 LEU A C 1
ATOM 1842 O O . LEU A 1 229 ? -12.885 -4.125 7.612 1.00 98.06 229 LEU A O 1
ATOM 1846 N N . LEU A 1 230 ? -12.069 -3.925 5.519 1.00 97.81 230 LEU A N 1
ATOM 1847 C CA . LEU A 1 230 ? -12.154 -2.459 5.451 1.00 97.81 230 LEU A CA 1
ATOM 1848 C C . LEU A 1 230 ? -13.555 -1.933 5.780 1.00 97.81 230 LEU A C 1
ATOM 1850 O O . LEU A 1 230 ? -13.699 -1.079 6.652 1.00 97.81 230 LEU A O 1
ATOM 1854 N N . ASP A 1 231 ? -14.577 -2.491 5.132 1.00 96.25 231 ASP A N 1
ATOM 1855 C CA . ASP A 1 231 ? -15.969 -2.053 5.284 1.00 96.25 231 ASP A CA 1
ATOM 1856 C C . ASP A 1 231 ? -16.428 -2.190 6.740 1.00 96.25 231 ASP A C 1
ATOM 1858 O O . ASP A 1 231 ? -16.923 -1.240 7.341 1.00 96.25 231 ASP A O 1
ATOM 1862 N N . LYS A 1 232 ? -16.148 -3.344 7.361 1.00 96.75 232 LYS A N 1
ATOM 1863 C CA . LYS A 1 232 ? -16.484 -3.607 8.768 1.00 96.75 232 LYS A CA 1
ATOM 1864 C C . LYS A 1 232 ? -15.725 -2.703 9.731 1.00 96.75 232 LYS A C 1
ATOM 1866 O O . LYS A 1 232 ? -16.255 -2.374 10.787 1.00 96.75 232 LYS A O 1
ATOM 1871 N N . ALA A 1 233 ? -14.494 -2.315 9.399 1.00 97.25 233 ALA A N 1
ATOM 1872 C CA . ALA A 1 233 ? -13.729 -1.385 10.220 1.00 97.25 233 ALA A CA 1
ATOM 1873 C C . ALA A 1 233 ? -14.334 0.021 10.175 1.00 97.25 233 ALA A C 1
ATOM 1875 O O . ALA A 1 233 ? -14.457 0.658 11.216 1.00 97.25 233 ALA A O 1
ATOM 1876 N N . ILE A 1 234 ? -14.737 0.496 8.995 1.00 96.06 234 ILE A N 1
ATOM 1877 C CA . ILE A 1 234 ? -15.387 1.804 8.846 1.00 96.06 234 ILE A CA 1
ATOM 1878 C C . ILE A 1 234 ? -16.741 1.801 9.565 1.00 96.06 234 ILE A C 1
ATOM 1880 O O . ILE A 1 234 ? -16.985 2.683 10.387 1.00 96.06 234 ILE A O 1
ATOM 1884 N N . GLU A 1 235 ? -17.569 0.779 9.325 1.00 94.44 235 GLU A N 1
ATOM 1885 C CA . GLU A 1 235 ? -18.865 0.597 9.991 1.00 94.44 235 GLU A CA 1
ATOM 1886 C C . GLU A 1 235 ? -18.725 0.577 11.519 1.00 94.44 235 GLU A C 1
ATOM 1888 O O . GLU A 1 235 ? -19.466 1.264 12.212 1.00 94.44 235 GLU A O 1
ATOM 1893 N N . ASP A 1 236 ? -17.775 -0.189 12.066 1.00 95.31 236 ASP A N 1
ATOM 1894 C CA . ASP A 1 236 ? -17.606 -0.319 13.516 1.00 95.31 236 ASP A CA 1
ATOM 1895 C C . ASP A 1 236 ? -17.113 0.974 14.177 1.00 95.31 236 ASP A C 1
ATOM 1897 O O . ASP A 1 236 ? -17.570 1.314 15.271 1.00 95.31 236 ASP A O 1
ATOM 1901 N N . GLN A 1 237 ? -16.189 1.685 13.523 1.00 95.62 237 GLN A N 1
ATOM 1902 C CA . GLN A 1 237 ? -15.519 2.860 14.083 1.00 95.62 237 GLN A CA 1
ATOM 1903 C C . GLN A 1 237 ? -16.322 4.160 13.903 1.00 95.62 237 GLN A C 1
ATOM 1905 O O . GLN A 1 237 ? -16.134 5.087 14.693 1.00 95.62 237 GLN A O 1
ATOM 1910 N N . PHE A 1 238 ? -17.225 4.216 12.915 1.00 94.19 238 PHE A N 1
ATOM 1911 C CA . PHE A 1 238 ? -18.035 5.393 12.574 1.00 94.19 238 PHE A CA 1
ATOM 1912 C C . PHE A 1 238 ? -19.523 5.053 12.382 1.00 94.19 238 PHE A C 1
ATOM 1914 O O . PHE A 1 238 ? -20.142 5.472 11.407 1.00 94.19 238 PHE A O 1
ATOM 1921 N N . ARG A 1 239 ? -20.111 4.306 13.325 1.00 88.25 239 ARG A N 1
ATOM 1922 C CA . ARG A 1 239 ? -21.514 3.838 13.259 1.00 88.25 239 ARG A CA 1
ATOM 1923 C C . ARG A 1 239 ? -22.547 4.947 13.090 1.00 88.25 239 ARG A C 1
ATOM 1925 O O . ARG A 1 239 ? -23.569 4.722 12.453 1.00 88.25 239 ARG A O 1
ATOM 1932 N N . ASP A 1 240 ? -22.284 6.106 13.685 1.00 86.44 240 ASP A N 1
ATOM 1933 C CA . ASP A 1 240 ? -23.215 7.238 13.711 1.00 86.44 240 ASP A CA 1
ATOM 1934 C C . ASP A 1 240 ? -23.024 8.193 12.518 1.00 86.44 240 ASP A C 1
ATOM 1936 O O . ASP A 1 240 ? -23.726 9.199 12.402 1.00 86.44 240 ASP A O 1
ATOM 1940 N N . LEU A 1 241 ? -22.070 7.900 11.623 1.00 86.25 241 LEU A N 1
ATOM 1941 C CA . LEU A 1 241 ? -21.874 8.668 10.398 1.00 86.25 241 LEU A CA 1
ATOM 1942 C C . LEU A 1 241 ? -22.970 8.332 9.374 1.00 86.25 241 LEU A C 1
ATOM 1944 O O . LEU A 1 241 ? -23.570 7.259 9.416 1.00 86.25 241 LEU A O 1
ATOM 1948 N N . ALA A 1 242 ? -23.237 9.256 8.443 1.00 77.56 242 ALA A N 1
ATOM 1949 C CA . ALA A 1 242 ? -24.225 9.048 7.386 1.00 77.56 242 ALA A CA 1
ATOM 1950 C C . ALA A 1 242 ? -24.020 7.699 6.666 1.00 77.56 242 ALA A C 1
ATOM 1952 O O . ALA A 1 242 ? -22.874 7.280 6.478 1.00 77.56 242 ALA A O 1
ATOM 1953 N N . PRO A 1 243 ? -25.105 7.035 6.224 1.00 76.19 243 PRO A N 1
ATOM 1954 C CA . PRO A 1 243 ? -24.988 5.790 5.480 1.00 76.19 243 PRO A CA 1
ATOM 1955 C C . PRO A 1 243 ? -24.161 6.019 4.208 1.00 76.19 243 PRO A C 1
ATOM 1957 O O . PRO A 1 243 ? -24.407 6.972 3.472 1.00 76.19 243 PRO A O 1
ATOM 1960 N N . ASN A 1 244 ? -23.202 5.126 3.952 1.00 82.12 244 ASN A N 1
ATOM 1961 C CA . ASN A 1 244 ? -22.308 5.142 2.787 1.00 82.12 244 ASN A CA 1
ATOM 1962 C C . ASN A 1 244 ? -21.460 6.425 2.646 1.00 82.12 244 ASN A C 1
ATOM 1964 O O . ASN A 1 244 ? -21.585 7.135 1.643 1.00 82.12 244 ASN A O 1
ATOM 1968 N N . PRO A 1 245 ? -20.569 6.726 3.612 1.00 90.62 245 PRO A N 1
ATOM 1969 C CA . PRO A 1 245 ? -19.640 7.839 3.465 1.00 90.62 245 PRO A CA 1
ATOM 1970 C C . PRO A 1 245 ? -18.720 7.622 2.258 1.00 90.62 245 PRO A C 1
ATOM 1972 O O . PRO A 1 245 ? -18.432 6.493 1.853 1.00 90.62 245 PRO A O 1
ATOM 1975 N N . SER A 1 246 ? -18.216 8.720 1.705 1.00 91.31 246 SER A N 1
ATOM 1976 C CA . SER A 1 246 ? -17.172 8.654 0.689 1.00 91.31 246 SER A CA 1
ATOM 1977 C C . SER A 1 246 ? -15.852 8.247 1.331 1.00 91.31 246 SER A C 1
ATOM 1979 O O . SER A 1 246 ? -15.397 8.886 2.281 1.00 91.31 246 SER A O 1
ATOM 1981 N N . ILE A 1 247 ? -15.201 7.224 0.788 1.00 94.50 247 ILE A N 1
ATOM 1982 C CA . ILE A 1 247 ? -13.936 6.713 1.310 1.00 94.50 247 ILE A CA 1
ATOM 1983 C C . ILE A 1 247 ? -12.774 7.227 0.467 1.00 94.50 247 ILE A C 1
ATOM 1985 O O . ILE A 1 247 ? -12.734 7.039 -0.751 1.00 94.50 247 ILE A O 1
ATOM 1989 N N . VAL A 1 248 ? -11.800 7.837 1.142 1.00 96.00 248 VAL A N 1
ATOM 1990 C CA . VAL A 1 248 ? -10.548 8.307 0.544 1.00 96.00 248 VAL A CA 1
ATOM 1991 C C . VAL A 1 248 ? -9.391 7.544 1.179 1.00 96.00 248 VAL A C 1
ATOM 1993 O O . VAL A 1 248 ? -9.054 7.774 2.338 1.00 96.00 248 VAL A O 1
ATOM 1996 N N . LEU A 1 249 ? -8.769 6.627 0.439 1.00 97.62 249 LEU A N 1
ATOM 1997 C CA . LEU A 1 249 ? -7.633 5.844 0.928 1.00 97.62 249 LEU A CA 1
ATOM 1998 C C . LEU A 1 249 ? -6.309 6.505 0.564 1.00 97.62 249 LEU A C 1
ATOM 2000 O O . LEU A 1 249 ? -6.073 6.855 -0.592 1.00 97.62 249 LEU A O 1
ATOM 2004 N N . TYR A 1 250 ? -5.400 6.615 1.529 1.00 97.75 250 TYR A N 1
ATOM 2005 C CA . TYR A 1 250 ? -4.076 7.179 1.293 1.00 97.75 250 TYR A CA 1
ATOM 2006 C C . TYR A 1 250 ? -2.979 6.491 2.103 1.00 97.75 250 TYR A C 1
ATOM 2008 O O . TYR A 1 250 ? -3.204 5.932 3.176 1.00 97.75 250 TYR A O 1
ATOM 2016 N N . ALA A 1 251 ? -1.758 6.529 1.569 1.00 96.69 251 ALA A N 1
ATOM 2017 C CA . ALA A 1 251 ? -0.579 5.998 2.241 1.00 96.69 251 ALA A CA 1
ATOM 2018 C C . ALA A 1 251 ? 0.712 6.598 1.672 1.00 96.69 251 ALA A C 1
ATOM 2020 O O . ALA A 1 251 ? 0.860 6.716 0.459 1.00 96.69 251 ALA A O 1
ATOM 2021 N N . LYS A 1 252 ? 1.690 6.921 2.532 1.00 91.94 252 LYS A N 1
ATOM 2022 C CA . LYS A 1 252 ? 3.010 7.439 2.106 1.00 91.94 252 LYS A CA 1
ATOM 2023 C C . LYS A 1 252 ? 4.132 6.397 2.170 1.00 91.94 252 LYS A C 1
ATOM 2025 O O . LYS A 1 252 ? 5.016 6.364 1.319 1.00 91.94 252 LYS A O 1
ATOM 2030 N N . HIS A 1 253 ? 4.132 5.562 3.208 1.00 84.69 253 HIS A N 1
ATOM 2031 C CA . HIS A 1 253 ? 5.194 4.581 3.467 1.00 84.69 253 HIS A CA 1
ATOM 2032 C C . HIS A 1 253 ? 4.628 3.184 3.716 1.00 84.69 253 HIS A C 1
ATOM 2034 O O . HIS A 1 253 ? 5.037 2.476 4.638 1.00 84.69 253 HIS A O 1
ATOM 2040 N N . LEU A 1 254 ? 3.689 2.777 2.865 1.00 87.69 254 LEU A N 1
ATOM 2041 C CA . LEU A 1 254 ? 3.184 1.415 2.851 1.00 87.69 254 LEU A CA 1
ATOM 2042 C C . LEU A 1 254 ? 4.187 0.535 2.092 1.00 87.69 254 LEU A C 1
ATOM 2044 O O . LEU A 1 254 ? 4.160 0.414 0.874 1.00 87.69 254 LEU A O 1
ATOM 2048 N N . CYS A 1 255 ? 5.199 0.047 2.804 1.00 81.31 255 CYS A N 1
ATOM 2049 C CA . CYS A 1 255 ? 6.405 -0.494 2.178 1.00 81.31 255 CYS A CA 1
ATOM 2050 C C . CYS A 1 255 ? 6.259 -1.946 1.691 1.00 81.31 255 CYS A C 1
ATOM 2052 O O . CYS A 1 255 ? 5.772 -2.814 2.415 1.00 81.31 255 CYS A O 1
ATOM 2054 N N . GLY A 1 256 ? 6.838 -2.233 0.518 1.00 80.00 256 GLY A N 1
ATOM 2055 C CA . GLY A 1 256 ? 6.937 -3.584 -0.039 1.00 80.00 256 GLY A CA 1
ATOM 2056 C C . GLY A 1 256 ? 5.560 -4.187 -0.297 1.00 80.00 256 GLY A C 1
ATOM 2057 O O . GLY A 1 256 ? 4.680 -3.512 -0.817 1.00 80.00 256 GLY A O 1
ATOM 2058 N N . HIS A 1 257 ? 5.374 -5.436 0.125 1.00 86.56 257 HIS A N 1
ATOM 2059 C CA . HIS A 1 257 ? 4.115 -6.167 -0.030 1.00 86.56 257 HIS A CA 1
ATOM 2060 C C . HIS A 1 257 ? 2.912 -5.541 0.688 1.00 86.56 257 HIS A C 1
ATOM 2062 O O . HIS A 1 257 ? 1.779 -5.830 0.327 1.00 86.56 257 HIS A O 1
ATOM 2068 N N . ALA A 1 258 ? 3.123 -4.683 1.693 1.00 92.81 258 ALA A N 1
ATOM 2069 C CA . ALA A 1 258 ? 2.010 -4.051 2.395 1.00 92.81 258 ALA A CA 1
ATOM 2070 C C . ALA A 1 258 ? 1.166 -3.173 1.457 1.00 92.81 258 ALA A C 1
ATOM 2072 O O . ALA A 1 258 ? -0.035 -3.041 1.676 1.00 92.81 258 ALA A O 1
ATOM 2073 N N . LEU A 1 259 ? 1.780 -2.591 0.415 1.00 95.44 259 LEU A N 1
ATOM 2074 C CA . LEU A 1 259 ? 1.051 -1.813 -0.585 1.00 95.44 259 LEU A CA 1
ATOM 2075 C C . LEU A 1 259 ? 0.141 -2.712 -1.409 1.00 95.44 259 LEU A C 1
ATOM 2077 O O . LEU A 1 259 ? -1.029 -2.396 -1.570 1.00 95.44 259 LEU A O 1
ATOM 2081 N N . ASP A 1 260 ? 0.660 -3.849 -1.866 1.00 96.19 260 ASP A N 1
ATOM 2082 C CA . ASP A 1 260 ? -0.096 -4.820 -2.653 1.00 96.19 260 ASP A CA 1
ATOM 2083 C C . ASP A 1 260 ? -1.244 -5.449 -1.827 1.00 96.19 260 ASP A C 1
ATOM 2085 O O . ASP A 1 260 ? -2.360 -5.564 -2.331 1.00 96.19 260 ASP A O 1
ATOM 2089 N N . LEU A 1 261 ? -1.033 -5.729 -0.531 1.00 96.44 261 LEU A N 1
ATOM 2090 C CA . LEU A 1 261 ? -2.113 -6.099 0.404 1.00 96.44 261 LEU A CA 1
ATOM 2091 C C . LEU A 1 261 ? -3.160 -4.983 0.550 1.00 96.44 261 LEU A C 1
ATOM 2093 O O . LEU A 1 261 ? -4.355 -5.255 0.616 1.00 96.44 261 LEU A O 1
ATOM 2097 N N . GLY A 1 262 ? -2.720 -3.723 0.599 1.00 97.00 262 GLY A N 1
ATOM 2098 C CA . GLY A 1 262 ? -3.605 -2.560 0.624 1.00 97.00 262 GLY A CA 1
ATOM 2099 C C . GLY A 1 262 ? -4.453 -2.445 -0.642 1.00 97.00 262 GLY A C 1
ATOM 2100 O O . GLY A 1 262 ? -5.642 -2.168 -0.546 1.00 97.00 262 GLY A O 1
ATOM 2101 N N . LEU A 1 263 ? -3.878 -2.713 -1.818 1.00 97.00 263 LEU A N 1
ATOM 2102 C CA . LEU A 1 263 ? -4.624 -2.749 -3.079 1.00 97.00 263 LEU A CA 1
ATOM 2103 C C . LEU A 1 263 ? -5.668 -3.869 -3.084 1.00 97.00 263 LEU A C 1
ATOM 2105 O O . LEU A 1 263 ? -6.795 -3.635 -3.509 1.00 97.00 263 LEU A O 1
ATOM 2109 N N . ASN A 1 264 ? -5.334 -5.055 -2.572 1.00 96.88 264 ASN A N 1
ATOM 2110 C CA . ASN A 1 264 ? -6.308 -6.142 -2.457 1.00 96.88 264 ASN A CA 1
ATOM 2111 C C . ASN A 1 264 ? -7.422 -5.807 -1.452 1.00 96.88 264 ASN A C 1
ATOM 2113 O O . ASN A 1 264 ? -8.589 -6.072 -1.706 1.00 96.88 264 ASN A O 1
ATOM 2117 N N . CYS A 1 265 ? -7.074 -5.143 -0.345 1.00 97.56 265 CYS A N 1
ATOM 2118 C CA . CYS A 1 265 ? -8.036 -4.626 0.629 1.00 97.56 265 CYS A CA 1
ATOM 2119 C C . CYS A 1 265 ? -9.026 -3.629 0.009 1.00 97.56 265 CYS A C 1
ATOM 2121 O O . CYS A 1 265 ? -10.198 -3.633 0.377 1.00 97.56 265 CYS A O 1
ATOM 2123 N N . VAL A 1 266 ? -8.568 -2.790 -0.926 1.00 96.69 266 VAL A N 1
ATOM 2124 C CA . VAL A 1 266 ? -9.437 -1.913 -1.727 1.00 96.69 266 VAL A CA 1
ATOM 2125 C C . VAL A 1 266 ? -10.308 -2.747 -2.667 1.00 96.69 266 VAL A C 1
ATOM 2127 O O . VAL A 1 266 ? -11.516 -2.553 -2.692 1.00 96.69 266 VAL A O 1
ATOM 2130 N N . ALA A 1 267 ? -9.723 -3.681 -3.419 1.00 95.88 267 ALA A N 1
ATOM 2131 C CA . ALA A 1 267 ? -10.457 -4.502 -4.384 1.00 95.88 267 ALA A CA 1
ATOM 2132 C C . ALA A 1 267 ? -11.536 -5.394 -3.734 1.00 95.88 267 ALA A C 1
ATOM 2134 O O . ALA A 1 267 ? -12.556 -5.677 -4.353 1.00 95.88 267 ALA A O 1
ATOM 2135 N N . ASN A 1 268 ? -11.331 -5.805 -2.480 1.00 95.88 268 ASN A N 1
ATOM 2136 C CA . ASN A 1 268 ? -12.283 -6.588 -1.690 1.00 95.88 268 ASN A CA 1
ATOM 2137 C C . ASN A 1 268 ? -13.385 -5.740 -1.023 1.00 95.88 268 ASN A C 1
ATOM 2139 O O . ASN A 1 268 ? -14.276 -6.299 -0.381 1.00 95.88 268 ASN A O 1
ATOM 2143 N N . SER A 1 269 ? -13.315 -4.410 -1.111 1.00 95.19 269 SER A N 1
ATOM 2144 C CA . SER A 1 269 ? -14.266 -3.498 -0.473 1.00 95.19 269 SER A CA 1
ATOM 2145 C C . SER A 1 269 ? -15.505 -3.282 -1.340 1.00 95.19 269 SER A C 1
ATOM 2147 O O . SER A 1 269 ? -15.415 -3.132 -2.555 1.00 95.19 269 SER A O 1
ATOM 2149 N N . SER A 1 270 ? -16.671 -3.222 -0.698 1.00 92.56 270 SER A N 1
ATOM 2150 C CA . SER A 1 270 ? -17.934 -2.784 -1.310 1.00 92.56 270 SER A CA 1
ATOM 2151 C C . SER A 1 270 ? -18.273 -1.326 -0.972 1.00 92.56 270 SER A C 1
ATOM 2153 O O . SER A 1 270 ? -19.323 -0.827 -1.377 1.00 92.56 270 SER A O 1
ATOM 2155 N N . SER A 1 271 ? -17.411 -0.644 -0.212 1.00 90.38 271 SER A N 1
ATOM 2156 C CA . SER A 1 271 ? -17.593 0.758 0.159 1.00 90.38 271 SER A CA 1
ATOM 2157 C C . SER A 1 271 ? -17.438 1.688 -1.045 1.00 90.38 271 SER A C 1
ATOM 2159 O O . SER A 1 271 ? -16.758 1.380 -2.024 1.00 90.38 271 SER A O 1
ATOM 2161 N N . ASN A 1 272 ? -18.019 2.885 -0.945 1.00 91.00 272 ASN A N 1
ATOM 2162 C CA . ASN A 1 272 ? -17.864 3.937 -1.945 1.00 91.00 272 ASN A CA 1
ATOM 2163 C C . ASN A 1 272 ? -16.454 4.555 -1.887 1.00 91.00 272 ASN A C 1
ATOM 2165 O O . ASN A 1 272 ? -16.244 5.610 -1.287 1.00 91.00 272 ASN A O 1
ATOM 2169 N N . ILE A 1 273 ? -15.473 3.878 -2.484 1.00 93.81 273 ILE A N 1
ATOM 2170 C CA . ILE A 1 273 ? -14.103 4.378 -2.609 1.00 93.81 273 ILE A CA 1
ATOM 2171 C C . ILE A 1 273 ? -14.058 5.392 -3.751 1.00 93.81 273 ILE A C 1
ATOM 2173 O O . ILE A 1 273 ? -14.070 5.014 -4.925 1.00 93.81 273 ILE A O 1
ATOM 2177 N N . SER A 1 274 ? -13.993 6.678 -3.398 1.00 92.38 274 SER A N 1
ATOM 2178 C CA . SER A 1 274 ? -13.928 7.783 -4.360 1.00 92.38 274 SER A CA 1
ATOM 2179 C C . SER A 1 274 ? -12.497 8.087 -4.797 1.00 92.38 274 SER A C 1
ATOM 2181 O O . SER A 1 274 ? -12.274 8.564 -5.912 1.00 92.38 274 SER A O 1
ATOM 2183 N N . LEU A 1 275 ? -11.507 7.808 -3.941 1.00 94.69 275 LEU A N 1
ATOM 2184 C CA . LEU A 1 275 ? -10.105 8.066 -4.253 1.00 94.69 275 LEU A CA 1
ATOM 2185 C C . LEU A 1 275 ? -9.133 7.132 -3.543 1.00 94.69 275 LEU A C 1
ATOM 2187 O O . LEU A 1 275 ? -9.306 6.778 -2.377 1.00 94.69 275 LEU A O 1
ATOM 2191 N N . ILE A 1 276 ? -8.060 6.796 -4.261 1.00 96.69 276 ILE A N 1
ATOM 2192 C CA . ILE A 1 276 ? -6.896 6.070 -3.747 1.00 96.69 276 ILE A CA 1
ATOM 2193 C C . ILE A 1 276 ? -5.649 6.890 -4.083 1.00 96.69 276 ILE A C 1
ATOM 2195 O O . ILE A 1 276 ? -5.433 7.204 -5.251 1.00 96.69 276 ILE A O 1
ATOM 2199 N N . ALA A 1 277 ? -4.825 7.208 -3.085 1.00 96.69 277 ALA A N 1
ATOM 2200 C CA . ALA A 1 277 ? -3.554 7.922 -3.221 1.00 96.69 277 ALA A CA 1
ATOM 2201 C C . ALA A 1 277 ? -2.437 7.205 -2.444 1.00 96.69 277 ALA A C 1
ATOM 2203 O O . ALA A 1 277 ? -2.147 7.522 -1.286 1.00 96.69 277 ALA A O 1
ATOM 2204 N N . PHE A 1 278 ? -1.790 6.224 -3.076 1.00 97.25 278 PHE A N 1
ATOM 2205 C CA . PHE A 1 278 ? -0.716 5.434 -2.460 1.00 97.25 278 PHE A CA 1
ATOM 2206 C C . PHE A 1 278 ? 0.647 5.790 -3.048 1.00 97.25 278 PHE A C 1
ATOM 2208 O O . PHE A 1 278 ? 0.908 5.572 -4.229 1.00 97.25 278 PHE A O 1
ATOM 2215 N N . ALA A 1 279 ? 1.555 6.307 -2.221 1.00 94.88 279 ALA A N 1
ATOM 2216 C CA . ALA A 1 279 ? 2.920 6.578 -2.644 1.00 94.88 279 ALA A CA 1
ATOM 2217 C C . ALA A 1 279 ? 3.680 5.257 -2.806 1.00 94.88 279 ALA A C 1
ATOM 2219 O O . ALA A 1 279 ? 3.839 4.471 -1.867 1.00 94.88 279 ALA A O 1
ATOM 2220 N N . THR A 1 280 ? 4.165 5.015 -4.019 1.00 92.94 280 THR A N 1
ATOM 2221 C CA . THR A 1 280 ? 4.892 3.795 -4.373 1.00 92.94 280 THR A CA 1
ATOM 2222 C C . THR A 1 280 ? 6.377 4.004 -4.092 1.00 92.94 280 THR A C 1
ATOM 2224 O O . THR A 1 280 ? 6.964 4.944 -4.630 1.00 92.94 280 THR A O 1
ATOM 2227 N N . CYS A 1 281 ? 7.002 3.155 -3.270 1.00 85.25 281 CYS A N 1
ATOM 2228 C CA . CYS A 1 281 ? 8.408 3.355 -2.889 1.00 85.25 281 CYS A CA 1
ATOM 2229 C C . CYS A 1 281 ? 9.265 2.080 -2.836 1.00 85.25 281 CYS A C 1
ATOM 2231 O O . CYS A 1 281 ? 10.165 1.877 -3.636 1.00 85.25 281 CYS A O 1
ATOM 2233 N N . CYS A 1 282 ? 9.056 1.198 -1.862 1.00 89.38 282 CYS A N 1
ATOM 2234 C CA . CYS A 1 282 ? 9.982 0.098 -1.578 1.00 89.38 282 CYS A CA 1
ATOM 2235 C C . CYS A 1 282 ? 9.823 -1.115 -2.520 1.00 89.38 282 CYS A C 1
ATOM 2237 O O . CYS A 1 282 ? 9.668 -2.237 -2.038 1.00 89.38 282 CYS A O 1
ATOM 2239 N N . HIS A 1 283 ? 9.893 -0.912 -3.840 1.00 93.25 283 HIS A N 1
ATOM 2240 C CA . HIS A 1 283 ? 9.773 -1.964 -4.865 1.00 93.25 283 HIS A CA 1
ATOM 2241 C C . HIS A 1 283 ? 10.771 -3.109 -4.670 1.00 93.25 283 HIS A C 1
ATOM 2243 O O . HIS A 1 283 ? 10.414 -4.270 -4.817 1.00 93.25 283 HIS A O 1
ATOM 2249 N N . HIS A 1 284 ? 11.986 -2.808 -4.205 1.00 90.81 284 HIS A N 1
ATOM 2250 C CA . HIS A 1 284 ? 13.006 -3.808 -3.864 1.00 90.81 284 HIS A CA 1
ATOM 2251 C C . HIS A 1 284 ? 12.602 -4.799 -2.757 1.00 90.81 284 HIS A C 1
ATOM 2253 O O . HIS A 1 284 ? 13.312 -5.774 -2.524 1.00 90.81 284 HIS A O 1
ATOM 2259 N N . ARG A 1 285 ? 11.502 -4.540 -2.034 1.00 91.38 285 ARG A N 1
ATOM 2260 C CA . ARG A 1 285 ? 10.959 -5.419 -0.984 1.00 91.38 285 ARG A CA 1
ATOM 2261 C C . ARG A 1 285 ? 9.712 -6.183 -1.417 1.00 91.38 285 ARG A C 1
ATOM 2263 O O . ARG A 1 285 ? 9.123 -6.867 -0.577 1.00 91.38 285 ARG A O 1
ATOM 2270 N N . CYS A 1 286 ? 9.269 -6.024 -2.660 1.00 92.19 286 CYS A N 1
ATOM 2271 C CA . CYS A 1 286 ? 8.166 -6.812 -3.188 1.00 92.19 286 CYS A CA 1
ATOM 2272 C C . CYS A 1 286 ? 8.564 -8.290 -3.243 1.00 92.19 286 CYS A C 1
ATOM 2274 O O . CYS A 1 286 ? 9.735 -8.635 -3.415 1.00 92.19 286 CYS A O 1
ATOM 2276 N N . LYS A 1 287 ? 7.576 -9.164 -3.062 1.00 91.62 287 LYS A N 1
ATOM 2277 C CA . LYS A 1 287 ? 7.742 -10.613 -3.137 1.00 91.62 287 LYS A CA 1
ATOM 2278 C C . LYS A 1 287 ? 6.757 -11.174 -4.142 1.00 91.62 287 LYS A C 1
ATOM 2280 O O . LYS A 1 287 ? 5.646 -10.665 -4.244 1.00 91.62 287 LYS A O 1
ATOM 2285 N N . TRP A 1 288 ? 7.178 -12.210 -4.856 1.00 92.62 288 TRP A N 1
ATOM 2286 C CA . TRP A 1 288 ? 6.392 -12.825 -5.921 1.00 92.62 288 TRP A CA 1
ATOM 2287 C C . TRP A 1 288 ? 5.007 -13.282 -5.450 1.00 92.62 288 TRP A C 1
ATOM 2289 O O . TRP A 1 288 ? 3.998 -12.952 -6.059 1.00 92.62 288 TRP A O 1
ATOM 2299 N N . ASP A 1 289 ? 4.962 -13.984 -4.320 1.00 89.81 289 ASP A N 1
ATOM 2300 C CA . ASP A 1 289 ? 3.757 -14.541 -3.702 1.00 89.81 289 ASP A CA 1
ATOM 2301 C C . ASP A 1 289 ? 2.828 -13.490 -3.075 1.00 89.81 289 ASP A C 1
ATOM 2303 O O . ASP A 1 289 ? 1.736 -13.825 -2.629 1.00 89.81 289 ASP A O 1
ATOM 2307 N N . GLN A 1 290 ? 3.248 -12.224 -3.035 1.00 90.44 290 GLN A N 1
ATOM 2308 C CA . GLN A 1 290 ? 2.476 -11.126 -2.450 1.00 90.44 290 GLN A CA 1
ATOM 2309 C C . GLN A 1 290 ? 2.254 -9.961 -3.419 1.00 90.44 290 GLN A C 1
ATOM 2311 O O . GLN A 1 290 ? 1.628 -8.971 -3.048 1.00 90.44 290 GLN A O 1
ATOM 2316 N N . TYR A 1 291 ? 2.790 -10.038 -4.635 1.00 94.69 291 TYR A N 1
ATOM 2317 C CA . TYR A 1 291 ? 2.591 -9.013 -5.646 1.00 94.69 291 TYR A CA 1
ATOM 2318 C C . TYR A 1 291 ? 1.221 -9.185 -6.302 1.00 94.69 291 TYR A C 1
ATOM 2320 O O . TYR A 1 291 ? 0.841 -10.290 -6.684 1.00 94.69 291 TYR A O 1
ATOM 2328 N N . CYS A 1 292 ? 0.491 -8.082 -6.454 1.00 94.56 292 CYS A N 1
ATOM 2329 C CA . CYS A 1 292 ? -0.919 -8.119 -6.835 1.00 94.56 292 CYS A CA 1
ATOM 2330 C C . CYS A 1 292 ? -1.190 -8.610 -8.265 1.00 94.56 292 CYS A C 1
ATOM 2332 O O . CYS A 1 292 ? -2.305 -9.039 -8.550 1.00 94.56 292 CYS A O 1
ATOM 2334 N N . ASN A 1 293 ? -0.205 -8.564 -9.172 1.00 95.19 293 ASN A N 1
ATOM 2335 C CA . ASN A 1 293 ? -0.453 -8.842 -10.588 1.00 95.19 293 ASN A CA 1
ATOM 2336 C C . ASN A 1 293 ? 0.681 -9.595 -11.289 1.00 95.19 293 ASN A C 1
ATOM 2338 O O . ASN A 1 293 ? 1.280 -9.122 -12.255 1.00 95.19 293 ASN A O 1
ATOM 2342 N N . THR A 1 294 ? 0.985 -10.796 -10.804 1.00 93.81 294 THR A N 1
ATOM 2343 C CA . THR A 1 294 ? 1.979 -11.675 -11.440 1.00 93.81 294 THR A CA 1
ATOM 2344 C C . THR A 1 294 ? 1.600 -12.053 -12.877 1.00 93.81 294 THR A C 1
ATOM 2346 O O . THR A 1 294 ? 2.485 -12.106 -13.726 1.00 93.81 294 THR A O 1
ATOM 2349 N N . THR A 1 295 ? 0.304 -12.184 -13.192 1.00 93.12 295 THR A N 1
ATOM 2350 C CA . THR A 1 295 ? -0.200 -12.433 -14.561 1.00 93.12 295 THR A CA 1
ATOM 2351 C C . THR A 1 295 ? 0.205 -11.365 -15.557 1.00 93.12 295 THR A C 1
ATOM 2353 O O . THR A 1 295 ? 0.620 -11.689 -16.663 1.00 93.12 295 THR A O 1
ATOM 2356 N N . TYR A 1 296 ? 0.115 -10.093 -15.168 1.00 94.88 296 TYR A N 1
ATOM 2357 C CA . TYR A 1 296 ? 0.521 -8.995 -16.035 1.00 94.88 296 TYR A CA 1
ATOM 2358 C C . TYR A 1 296 ? 2.010 -9.087 -16.388 1.00 94.88 296 TYR A C 1
ATOM 2360 O O . TYR A 1 296 ? 2.388 -8.887 -17.539 1.00 94.88 296 TYR A O 1
ATOM 2368 N N . LEU A 1 297 ? 2.863 -9.432 -15.418 1.00 94.75 297 LEU A N 1
ATOM 2369 C CA . LEU A 1 297 ? 4.298 -9.584 -15.664 1.00 94.75 297 LEU A CA 1
ATOM 2370 C C . LEU A 1 297 ? 4.597 -10.771 -16.580 1.00 94.75 297 LEU A C 1
ATOM 2372 O O . LEU A 1 297 ? 5.419 -10.643 -17.484 1.00 94.75 297 LEU A O 1
ATOM 2376 N N . GLU A 1 298 ? 3.921 -11.901 -16.368 1.00 93.06 298 GLU A N 1
ATOM 2377 C CA . GLU A 1 298 ? 4.013 -13.076 -17.240 1.00 93.06 298 GLU A CA 1
ATOM 2378 C C . GLU A 1 298 ? 3.617 -12.728 -18.682 1.00 93.06 298 GLU A C 1
ATOM 2380 O O . GLU A 1 298 ? 4.334 -13.085 -19.613 1.00 93.06 298 GLU A O 1
ATOM 2385 N N . GLU A 1 299 ? 2.529 -11.979 -18.870 1.00 93.12 299 GLU A N 1
ATOM 2386 C CA . GLU A 1 299 ? 2.037 -11.569 -20.186 1.00 93.12 299 GLU A CA 1
ATOM 2387 C C . GLU A 1 299 ? 3.015 -10.626 -20.899 1.00 93.12 299 GLU A C 1
ATOM 2389 O O . GLU A 1 299 ? 3.459 -10.908 -22.015 1.00 93.12 299 GLU A O 1
ATOM 2394 N N . ILE A 1 300 ? 3.399 -9.518 -20.259 1.00 94.12 300 ILE A N 1
ATOM 2395 C CA . ILE A 1 300 ? 4.191 -8.475 -20.926 1.00 94.12 300 ILE A CA 1
ATOM 2396 C C . ILE A 1 300 ? 5.654 -8.875 -21.125 1.00 94.12 300 ILE A C 1
ATOM 2398 O O . ILE A 1 300 ? 6.291 -8.428 -22.083 1.00 94.12 300 ILE A O 1
ATOM 2402 N N . LEU A 1 301 ? 6.210 -9.701 -20.230 1.00 92.75 301 LEU A N 1
ATOM 2403 C CA . LEU A 1 301 ? 7.565 -10.231 -20.382 1.00 92.75 301 LEU A CA 1
ATOM 2404 C C . LEU A 1 301 ? 7.564 -11.521 -21.206 1.00 92.75 301 LEU A C 1
ATOM 2406 O O . LEU A 1 301 ? 8.639 -11.986 -21.569 1.00 92.75 301 LEU A O 1
ATOM 2410 N N . GLY A 1 302 ? 6.407 -12.116 -21.505 1.00 90.19 302 GLY A N 1
ATOM 2411 C CA . GLY A 1 302 ? 6.257 -13.437 -22.128 1.00 90.19 302 GLY A CA 1
ATOM 2412 C C . GLY A 1 302 ? 6.489 -14.617 -21.172 1.00 90.19 302 GLY A C 1
ATOM 2413 O O . GLY A 1 302 ? 6.052 -15.730 -21.450 1.00 90.19 302 GLY A O 1
ATOM 2414 N N . SER A 1 303 ? 7.181 -14.382 -20.058 1.00 88.88 303 SER A N 1
ATOM 2415 C CA . SER A 1 303 ? 7.316 -15.261 -18.896 1.00 88.88 303 SER A CA 1
ATOM 2416 C C . SER A 1 303 ? 7.891 -14.440 -17.741 1.00 88.88 303 SER A C 1
ATOM 2418 O O . SER A 1 303 ? 8.645 -13.495 -17.985 1.00 88.88 303 SER A O 1
ATOM 2420 N N . CYS A 1 304 ? 7.572 -14.794 -16.497 1.00 91.19 304 CYS A N 1
ATOM 2421 C CA . CYS A 1 304 ? 8.247 -14.229 -15.332 1.00 91.19 304 CYS A CA 1
ATOM 242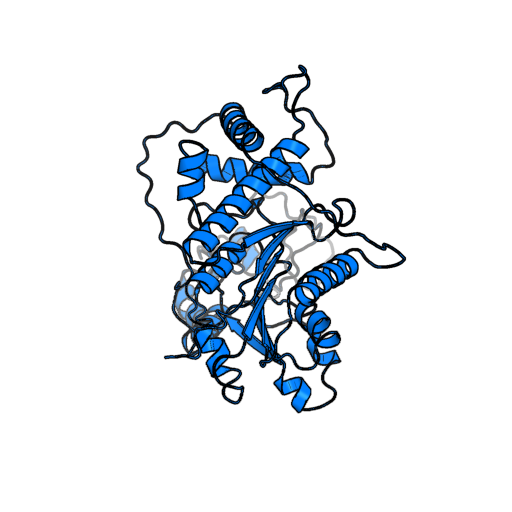2 C C . CYS A 1 304 ? 8.294 -15.264 -14.201 1.00 91.19 304 CYS A C 1
ATOM 2424 O O . CYS A 1 304 ? 7.255 -15.636 -13.662 1.00 91.19 304 CYS A O 1
ATOM 2426 N N . SER A 1 305 ? 9.482 -15.756 -13.859 1.00 91.56 305 SER A N 1
ATOM 2427 C CA . SER A 1 305 ? 9.696 -16.616 -12.692 1.00 91.56 305 SER A CA 1
ATOM 2428 C C . SER A 1 305 ? 9.839 -15.789 -11.398 1.00 91.56 305 SER A C 1
ATOM 2430 O O . SER A 1 305 ? 10.108 -14.585 -11.452 1.00 91.56 305 SER A O 1
ATOM 2432 N N . PRO A 1 306 ? 9.730 -16.394 -10.199 1.00 92.00 306 PRO A N 1
ATOM 2433 C CA . PRO A 1 306 ? 10.000 -15.706 -8.935 1.00 92.00 306 PRO A CA 1
ATOM 2434 C C . PRO A 1 306 ? 11.422 -15.150 -8.848 1.00 92.00 306 PRO A C 1
ATOM 2436 O O . PRO A 1 306 ? 11.643 -14.113 -8.224 1.00 92.00 306 PRO A O 1
ATOM 2439 N N . GLN A 1 307 ? 12.390 -15.837 -9.456 1.00 92.06 307 GLN A N 1
ATOM 2440 C CA . GLN A 1 307 ? 13.792 -15.440 -9.522 1.00 92.06 307 GLN A CA 1
ATOM 2441 C C . GLN A 1 307 ? 13.976 -14.241 -10.459 1.00 92.06 307 GLN A C 1
ATOM 2443 O O . GLN A 1 307 ? 14.671 -13.280 -10.110 1.00 92.06 307 GLN A O 1
ATOM 2448 N N . GLU A 1 308 ? 13.309 -14.248 -11.613 1.00 94.31 308 GLU A N 1
ATOM 2449 C CA . GLU A 1 308 ? 13.269 -13.107 -12.532 1.00 94.31 308 GLU A CA 1
ATOM 2450 C C . GLU A 1 308 ? 12.587 -11.903 -11.872 1.00 94.31 308 GLU A C 1
ATOM 2452 O O . GLU A 1 308 ? 13.131 -10.799 -11.874 1.00 94.31 308 GLU A O 1
ATOM 2457 N N . PHE A 1 309 ? 11.457 -12.113 -11.197 1.00 95.12 309 PHE A N 1
ATOM 2458 C CA . PHE A 1 309 ? 10.786 -11.080 -10.411 1.00 95.12 309 PHE A CA 1
ATOM 2459 C C . PHE A 1 309 ? 11.678 -10.514 -9.301 1.00 95.12 309 PHE A C 1
ATOM 2461 O O . PHE A 1 309 ? 11.749 -9.297 -9.118 1.00 95.12 309 PHE A O 1
ATOM 2468 N N . ALA A 1 310 ? 12.392 -11.372 -8.567 1.00 94.62 310 ALA A N 1
ATOM 2469 C CA . ALA A 1 310 ? 13.339 -10.940 -7.543 1.00 94.62 310 ALA A CA 1
ATOM 2470 C C . ALA A 1 310 ? 14.474 -10.098 -8.148 1.00 94.62 310 ALA A C 1
ATOM 2472 O O . ALA A 1 310 ? 14.885 -9.099 -7.550 1.00 94.62 310 ALA A O 1
ATOM 2473 N N . SER A 1 311 ? 14.930 -10.444 -9.355 1.00 95.44 311 SER A N 1
ATOM 2474 C CA . SER A 1 311 ? 15.897 -9.649 -10.118 1.00 95.44 311 SER A CA 1
ATOM 2475 C C . SER A 1 311 ? 15.324 -8.284 -10.512 1.00 95.44 311 SER A C 1
ATOM 2477 O O . SER A 1 311 ? 15.970 -7.271 -10.250 1.00 95.44 311 SER A O 1
ATOM 2479 N N . ILE A 1 312 ? 14.087 -8.214 -11.026 1.00 96.44 312 ILE A N 1
ATOM 2480 C CA . ILE A 1 312 ? 13.385 -6.944 -11.310 1.00 96.44 312 ILE A CA 1
ATOM 2481 C C . ILE A 1 312 ? 13.296 -6.082 -10.045 1.00 96.44 312 ILE A C 1
ATOM 2483 O O . ILE A 1 312 ? 13.655 -4.903 -10.064 1.00 96.44 312 ILE A O 1
ATOM 2487 N N . CYS A 1 313 ? 12.884 -6.671 -8.919 1.00 95.31 313 CYS A N 1
ATOM 2488 C CA . CYS A 1 313 ? 12.813 -5.975 -7.637 1.00 95.31 313 CYS A CA 1
ATOM 2489 C C . CYS A 1 313 ? 14.188 -5.445 -7.214 1.00 95.31 313 CYS A C 1
ATOM 2491 O O . CYS A 1 313 ? 14.307 -4.283 -6.829 1.00 95.31 313 CYS A O 1
ATOM 2493 N N . SER A 1 314 ? 15.245 -6.247 -7.330 1.00 94.62 314 SER A N 1
ATOM 2494 C CA . SER A 1 314 ? 16.616 -5.821 -7.027 1.00 94.62 314 SER A CA 1
ATOM 2495 C C . SER A 1 314 ? 17.057 -4.639 -7.902 1.00 94.62 314 SER A C 1
ATOM 2497 O O . SER A 1 314 ? 17.557 -3.633 -7.381 1.00 94.62 314 SER A O 1
ATOM 2499 N N . MET A 1 315 ? 16.789 -4.701 -9.212 1.00 94.62 315 MET A N 1
ATOM 2500 C CA . MET A 1 315 ? 17.127 -3.645 -10.173 1.00 94.62 315 MET A CA 1
ATOM 2501 C C . MET A 1 315 ? 16.424 -2.315 -9.875 1.00 94.62 315 MET A C 1
ATOM 2503 O O . MET A 1 315 ? 16.996 -1.263 -10.147 1.00 94.62 315 MET A O 1
ATOM 2507 N N . THR A 1 316 ? 15.252 -2.315 -9.226 1.00 93.69 316 THR A N 1
ATOM 2508 C CA . THR A 1 316 ? 14.582 -1.061 -8.815 1.00 93.69 316 THR A CA 1
ATOM 2509 C C . THR A 1 316 ? 15.455 -0.180 -7.915 1.00 93.69 316 THR A C 1
ATOM 2511 O O . THR A 1 316 ? 15.328 1.041 -7.945 1.00 93.69 316 THR A O 1
ATOM 2514 N N . SER A 1 317 ? 16.389 -0.762 -7.151 1.00 91.06 317 SER A N 1
ATOM 2515 C CA . SER A 1 317 ? 17.327 -0.003 -6.310 1.00 91.06 317 SER A CA 1
ATOM 2516 C C . SER A 1 317 ? 18.320 0.844 -7.116 1.00 91.06 317 SER A C 1
ATOM 2518 O O . SER A 1 317 ? 18.884 1.810 -6.593 1.00 91.06 317 SER A O 1
ATOM 2520 N N . TRP A 1 318 ? 18.521 0.523 -8.397 1.00 90.38 318 TRP A N 1
ATOM 2521 C CA . TRP A 1 318 ? 19.438 1.247 -9.267 1.00 90.38 318 TRP A CA 1
ATOM 2522 C C . TRP A 1 318 ? 18.943 2.655 -9.602 1.00 90.38 318 TRP A C 1
ATOM 2524 O O . TRP A 1 318 ? 19.777 3.532 -9.808 1.00 90.38 318 TRP A O 1
ATOM 2534 N N . SER A 1 319 ? 17.628 2.912 -9.563 1.00 84.31 319 SER A N 1
ATOM 2535 C CA . SER A 1 319 ? 17.060 4.242 -9.852 1.00 84.31 319 SER A CA 1
ATOM 2536 C C . SER A 1 319 ? 17.497 5.313 -8.850 1.00 84.31 319 SER A C 1
ATOM 2538 O O . SER A 1 319 ? 17.458 6.498 -9.137 1.00 84.31 319 SER A O 1
ATOM 2540 N N . SER A 1 320 ? 17.854 4.909 -7.630 1.00 79.31 320 SER A N 1
ATOM 2541 C CA . SER A 1 320 ? 18.265 5.823 -6.557 1.00 79.31 320 SER A CA 1
ATOM 2542 C C . SER A 1 320 ? 19.784 5.845 -6.366 1.00 79.31 320 SER A C 1
ATOM 2544 O O . SER A 1 320 ? 20.296 6.517 -5.466 1.00 79.31 320 SER A O 1
ATOM 2546 N N . SER A 1 321 ? 20.518 5.091 -7.189 1.00 70.94 321 SER A N 1
ATOM 2547 C CA . SER A 1 321 ? 21.971 5.026 -7.143 1.00 70.94 321 SER A CA 1
ATOM 2548 C C . SER A 1 321 ? 22.574 6.316 -7.690 1.00 70.94 321 SER A C 1
ATOM 2550 O O . SER A 1 321 ? 22.292 6.724 -8.809 1.00 70.94 321 SER A O 1
ATOM 2552 N N . ARG A 1 322 ? 23.491 6.932 -6.936 1.00 64.69 322 ARG A N 1
ATOM 2553 C CA . ARG A 1 322 ? 24.297 8.062 -7.441 1.00 64.69 322 ARG A CA 1
ATOM 2554 C C . ARG A 1 322 ? 25.301 7.637 -8.523 1.00 64.69 322 ARG A C 1
ATOM 2556 O O . ARG A 1 322 ? 25.903 8.495 -9.163 1.00 64.69 322 ARG A O 1
ATOM 2563 N N . ASN A 1 323 ? 25.499 6.330 -8.711 1.00 61.47 323 ASN A N 1
ATOM 2564 C CA . ASN A 1 323 ? 26.363 5.780 -9.749 1.00 61.47 323 ASN A CA 1
ATOM 2565 C C . ASN A 1 323 ? 25.594 5.656 -11.066 1.00 61.47 323 ASN A C 1
ATOM 2567 O O . ASN A 1 323 ? 24.907 4.663 -11.299 1.00 61.47 323 ASN A O 1
ATOM 2571 N N . LYS A 1 324 ? 25.792 6.641 -11.948 1.00 69.12 324 LYS A N 1
ATOM 2572 C CA . LYS A 1 324 ? 25.282 6.678 -13.328 1.00 69.12 324 LYS A CA 1
ATOM 2573 C C . LYS A 1 324 ? 26.089 5.791 -14.280 1.00 69.12 324 LYS A C 1
ATOM 2575 O O . LYS A 1 324 ? 26.448 6.206 -15.377 1.00 69.12 324 LYS A O 1
ATOM 2580 N N . THR A 1 325 ? 26.464 4.593 -13.837 1.00 82.56 325 THR A N 1
ATOM 2581 C CA . THR A 1 325 ? 27.244 3.687 -14.680 1.00 82.56 325 THR A CA 1
ATOM 2582 C C . THR A 1 325 ? 26.376 3.136 -15.806 1.00 82.56 325 THR A C 1
ATOM 2584 O O . THR A 1 325 ? 25.209 2.783 -15.605 1.00 82.56 325 THR A O 1
ATOM 2587 N N . ASN A 1 326 ? 26.963 3.066 -16.999 1.00 83.50 326 ASN A N 1
ATOM 2588 C CA . ASN A 1 326 ? 26.316 2.472 -18.159 1.00 83.50 326 ASN A CA 1
ATOM 2589 C C . ASN A 1 326 ? 26.172 0.958 -17.972 1.00 83.50 326 ASN A C 1
ATOM 2591 O O . ASN A 1 326 ? 27.058 0.283 -17.439 1.00 83.50 326 ASN A O 1
ATOM 2595 N N . TYR A 1 327 ? 25.041 0.432 -18.423 1.00 83.81 327 TYR A N 1
ATOM 2596 C CA . TYR A 1 327 ? 24.773 -0.989 -18.530 1.00 83.81 327 TYR A CA 1
ATOM 2597 C C . TYR A 1 327 ? 25.165 -1.460 -19.933 1.00 83.81 327 TYR A C 1
ATOM 2599 O O . TYR A 1 327 ? 24.371 -1.447 -20.871 1.00 83.81 327 TYR A O 1
ATOM 2607 N N . ASN A 1 328 ? 26.427 -1.864 -20.074 1.00 79.88 328 ASN A N 1
ATOM 2608 C CA . ASN A 1 328 ? 27.077 -2.111 -21.368 1.00 79.88 328 ASN A CA 1
ATOM 2609 C C . ASN A 1 328 ? 26.608 -3.390 -22.102 1.00 79.88 328 ASN A C 1
ATOM 2611 O O . ASN A 1 328 ? 27.302 -3.860 -22.997 1.00 79.88 328 ASN A O 1
ATOM 2615 N N . ALA A 1 329 ? 25.468 -3.976 -21.723 1.00 77.62 329 ALA A N 1
ATOM 2616 C CA . ALA A 1 329 ? 24.926 -5.175 -22.367 1.00 77.62 329 ALA A CA 1
ATOM 2617 C C . ALA A 1 329 ? 23.875 -4.865 -23.447 1.00 77.62 329 ALA A C 1
ATOM 2619 O O . ALA A 1 329 ? 23.648 -5.704 -24.312 1.00 77.62 329 ALA A O 1
ATOM 2620 N N . HIS A 1 330 ? 23.251 -3.678 -23.415 1.00 74.62 330 HIS A N 1
ATOM 2621 C CA . HIS A 1 330 ? 22.197 -3.288 -24.363 1.00 74.62 330 HIS A CA 1
ATOM 2622 C C . HIS A 1 330 ? 22.328 -1.830 -24.793 1.00 74.62 330 HIS A C 1
ATOM 2624 O O . HIS A 1 330 ? 22.165 -0.917 -23.979 1.00 74.62 330 HIS A O 1
ATOM 2630 N N . ALA A 1 331 ? 22.605 -1.619 -26.080 1.00 78.62 331 ALA A N 1
ATOM 2631 C CA . ALA A 1 331 ? 22.684 -0.292 -26.678 1.00 78.62 331 ALA A CA 1
ATOM 2632 C C . ALA A 1 331 ? 21.291 0.253 -27.049 1.00 78.62 331 ALA A C 1
ATOM 2634 O O . ALA A 1 331 ? 20.363 -0.487 -27.386 1.00 78.62 331 ALA A O 1
ATOM 2635 N N . LYS A 1 332 ? 21.153 1.574 -26.984 1.00 83.06 332 LYS A N 1
ATOM 2636 C CA . LYS A 1 332 ? 20.053 2.360 -27.538 1.00 83.06 332 LYS A CA 1
ATOM 2637 C C . LYS A 1 332 ? 20.195 2.443 -29.064 1.00 83.06 332 LYS A C 1
ATOM 2639 O O . LYS A 1 332 ? 21.218 2.076 -29.636 1.00 83.06 332 LYS A O 1
ATOM 2644 N N . GLU A 1 333 ? 19.158 2.951 -29.725 1.00 80.19 333 GLU A N 1
ATOM 2645 C CA . GLU A 1 333 ? 19.127 3.105 -31.192 1.00 80.19 333 GLU A CA 1
ATOM 2646 C C . GLU A 1 333 ? 20.173 4.096 -31.718 1.00 80.19 333 GLU A C 1
ATOM 2648 O O . GLU A 1 333 ? 20.652 3.944 -32.836 1.00 80.19 333 GLU A O 1
ATOM 2653 N N . ASP A 1 334 ? 20.574 5.067 -30.896 1.00 83.12 334 ASP A N 1
ATOM 2654 C CA . ASP A 1 334 ? 21.633 6.035 -31.202 1.00 83.12 334 ASP A CA 1
ATOM 2655 C C . ASP A 1 334 ? 23.057 5.501 -30.931 1.00 83.12 334 ASP A C 1
ATOM 2657 O O . ASP A 1 334 ? 24.033 6.239 -31.060 1.00 83.12 334 ASP A O 1
ATOM 2661 N N . GLY A 1 335 ? 23.191 4.228 -30.538 1.00 81.00 335 GLY A N 1
ATOM 2662 C CA . GLY A 1 335 ? 24.466 3.591 -30.204 1.00 81.00 335 GLY A CA 1
ATOM 2663 C C . GLY A 1 335 ? 24.994 3.891 -28.795 1.00 81.00 335 GLY A C 1
ATOM 2664 O O . GLY A 1 335 ? 26.020 3.330 -28.407 1.00 81.00 335 GLY A O 1
ATOM 2665 N N . SER A 1 336 ? 24.314 4.731 -28.006 1.00 85.25 336 SER A N 1
ATOM 2666 C CA . SER A 1 336 ? 24.617 4.915 -26.579 1.00 85.25 336 SER A CA 1
ATOM 2667 C C . SER A 1 336 ? 24.120 3.727 -25.742 1.00 85.25 336 SER A C 1
ATOM 2669 O O . SER A 1 336 ? 23.418 2.861 -26.248 1.00 85.25 336 SER A O 1
ATOM 2671 N N . TYR A 1 337 ? 24.469 3.643 -24.455 1.00 87.38 337 TYR A N 1
ATOM 2672 C CA . TYR A 1 337 ? 23.988 2.577 -23.561 1.00 87.38 337 TYR A CA 1
ATOM 2673 C C . TYR A 1 337 ? 22.964 3.111 -22.563 1.00 87.38 337 TYR A C 1
ATOM 2675 O O . TYR A 1 337 ? 23.036 4.266 -22.144 1.00 87.38 337 TYR A O 1
ATOM 2683 N N . TRP A 1 338 ? 22.029 2.257 -22.145 1.00 89.25 338 TRP A N 1
ATOM 2684 C CA . TRP A 1 338 ? 21.177 2.550 -20.992 1.00 89.25 338 TRP A CA 1
ATOM 2685 C C . TRP A 1 338 ? 22.019 2.621 -19.720 1.00 89.25 338 TRP A C 1
ATOM 2687 O O . TRP A 1 338 ? 22.877 1.772 -19.483 1.00 89.25 338 TRP A O 1
ATOM 2697 N N . SER A 1 339 ? 21.772 3.613 -18.877 1.00 90.19 339 SER A N 1
ATOM 2698 C CA . SER A 1 339 ? 22.335 3.662 -17.530 1.00 90.19 339 SER A CA 1
ATOM 2699 C C . SER A 1 339 ? 21.586 2.715 -16.589 1.00 90.19 339 SER A C 1
ATOM 2701 O O . SER A 1 339 ? 20.405 2.412 -16.783 1.00 90.19 339 SER A O 1
ATOM 2703 N N . LYS A 1 340 ? 22.250 2.269 -15.516 1.00 90.56 340 LYS A N 1
ATOM 2704 C CA . LYS A 1 340 ? 21.579 1.497 -14.456 1.00 90.56 340 LYS A CA 1
ATOM 2705 C C . LYS A 1 340 ? 20.420 2.268 -13.812 1.00 90.56 340 LYS A C 1
ATOM 2707 O O . LYS A 1 340 ? 19.419 1.656 -13.455 1.00 90.56 340 LYS A O 1
ATOM 2712 N N . GLU A 1 341 ? 20.546 3.589 -13.692 1.00 89.25 341 GLU A N 1
ATOM 2713 C CA . GLU A 1 341 ? 19.498 4.472 -13.163 1.00 89.25 341 GLU A CA 1
ATOM 2714 C C . GLU A 1 341 ? 18.231 4.417 -14.030 1.00 89.25 341 GLU A C 1
ATOM 2716 O O . GLU A 1 341 ? 17.135 4.209 -13.507 1.00 89.25 341 GLU A O 1
ATOM 2721 N N . GLU A 1 342 ? 18.381 4.513 -15.356 1.00 89.44 342 GLU A N 1
ATOM 2722 C CA . GLU A 1 342 ? 17.266 4.380 -16.301 1.00 89.44 342 GLU A CA 1
ATOM 2723 C C . GLU A 1 342 ? 16.600 3.004 -16.187 1.00 89.44 342 GLU A C 1
ATOM 2725 O O . GLU A 1 342 ? 15.384 2.932 -16.038 1.00 89.44 342 GLU A O 1
ATOM 2730 N N . ILE A 1 343 ? 17.378 1.915 -16.171 1.00 92.25 343 ILE A N 1
ATOM 2731 C CA . ILE A 1 343 ? 16.838 0.548 -16.048 1.00 92.25 343 ILE A CA 1
ATOM 2732 C C . ILE A 1 343 ? 16.089 0.360 -14.724 1.00 92.25 343 ILE A C 1
ATOM 2734 O O . ILE A 1 343 ? 15.001 -0.219 -14.701 1.00 92.25 343 ILE A O 1
ATOM 2738 N N . GLY A 1 344 ? 16.639 0.867 -13.617 1.00 92.94 344 GLY A N 1
ATOM 2739 C CA . GLY A 1 344 ? 15.974 0.800 -12.319 1.00 92.94 344 GLY A CA 1
ATOM 2740 C C . GLY A 1 344 ? 14.636 1.535 -12.322 1.00 92.94 344 GLY A C 1
ATOM 2741 O O . GLY A 1 344 ? 13.648 1.019 -11.797 1.00 92.94 344 GLY A O 1
ATOM 2742 N N . THR A 1 345 ? 14.579 2.698 -12.975 1.00 90.88 345 THR A N 1
ATOM 2743 C CA . THR A 1 345 ? 13.339 3.460 -13.173 1.00 90.88 345 THR A CA 1
ATOM 2744 C C . THR A 1 345 ? 12.330 2.676 -14.015 1.00 90.88 345 THR A C 1
ATOM 2746 O O . THR A 1 345 ? 11.168 2.581 -13.625 1.00 90.88 345 THR A O 1
ATOM 2749 N N . MET A 1 346 ? 12.759 2.026 -15.101 1.00 93.31 346 MET A N 1
ATOM 2750 C CA . MET A 1 346 ? 11.882 1.162 -15.906 1.00 93.31 346 MET A CA 1
ATOM 2751 C C . MET A 1 346 ? 11.301 0.009 -15.079 1.00 93.31 346 MET A C 1
ATOM 2753 O O . MET A 1 346 ? 10.100 -0.235 -15.131 1.00 93.31 346 MET A O 1
ATOM 2757 N N . CYS A 1 347 ? 12.122 -0.668 -14.268 1.00 95.38 347 CYS A N 1
ATOM 2758 C CA . CYS A 1 347 ? 11.666 -1.766 -13.406 1.00 95.38 347 CYS A CA 1
ATOM 2759 C C . CYS A 1 347 ? 10.634 -1.292 -12.373 1.00 95.38 347 CYS A C 1
ATOM 2761 O O . CYS A 1 347 ? 9.648 -1.978 -12.105 1.00 95.38 347 CYS A O 1
ATOM 2763 N N . LYS A 1 348 ? 10.838 -0.096 -11.810 1.00 94.00 348 LYS A N 1
ATOM 2764 C CA . LYS A 1 348 ? 9.871 0.543 -10.916 1.00 94.00 348 LYS A CA 1
ATOM 2765 C C . LYS A 1 348 ? 8.533 0.797 -11.614 1.00 94.00 348 LYS A C 1
ATOM 2767 O O . LYS A 1 348 ? 7.493 0.438 -11.068 1.00 94.00 348 LYS A O 1
ATOM 2772 N N . PHE A 1 349 ? 8.551 1.379 -12.813 1.00 93.31 349 PHE A N 1
ATOM 2773 C CA . PHE A 1 349 ? 7.332 1.605 -13.593 1.00 93.31 349 PHE A CA 1
ATOM 2774 C C . PHE A 1 349 ? 6.643 0.309 -13.989 1.00 93.31 349 PHE A C 1
ATOM 2776 O O . PHE A 1 349 ? 5.423 0.251 -13.942 1.00 93.31 349 PHE A O 1
ATOM 2783 N N . LEU A 1 350 ? 7.402 -0.734 -14.321 1.00 95.69 350 LEU A N 1
ATOM 2784 C CA . LEU A 1 350 ? 6.834 -2.024 -14.683 1.00 95.69 350 LEU A CA 1
ATOM 2785 C C . LEU A 1 350 ? 5.966 -2.599 -13.556 1.00 95.69 350 LEU A C 1
ATOM 2787 O O . LEU A 1 350 ? 4.836 -3.025 -13.787 1.00 95.69 350 LEU A O 1
ATOM 2791 N N . LEU A 1 351 ? 6.487 -2.570 -12.329 1.00 96.06 351 LEU A N 1
ATOM 2792 C CA . LEU A 1 351 ? 5.764 -3.043 -11.150 1.00 96.06 351 LEU A CA 1
ATOM 2793 C C . LEU A 1 351 ? 4.553 -2.163 -10.816 1.00 96.06 351 LEU A C 1
ATOM 2795 O O . LEU A 1 351 ? 3.541 -2.667 -10.332 1.00 96.06 351 LEU A O 1
ATOM 2799 N N . ASP A 1 352 ? 4.645 -0.859 -11.054 1.00 95.25 352 ASP A N 1
ATOM 2800 C CA . ASP A 1 352 ? 3.534 0.055 -10.800 1.00 95.25 352 ASP A CA 1
ATOM 2801 C C . ASP A 1 352 ? 2.438 -0.035 -11.861 1.00 95.25 352 ASP A C 1
ATOM 2803 O O . ASP A 1 352 ? 1.263 0.010 -11.515 1.00 95.25 352 ASP A O 1
ATOM 2807 N N . GLU A 1 353 ? 2.793 -0.261 -13.122 1.00 94.88 353 GLU A N 1
ATOM 2808 C CA . GLU A 1 353 ? 1.830 -0.526 -14.189 1.00 94.88 353 GLU A CA 1
ATOM 2809 C C . GLU A 1 353 ? 1.017 -1.787 -13.876 1.00 94.88 353 GLU A C 1
ATOM 2811 O O . GLU A 1 353 ? -0.204 -1.761 -13.965 1.00 94.88 353 GLU A O 1
ATOM 2816 N N . GLY A 1 354 ? 1.646 -2.863 -13.387 1.00 95.81 354 GLY A N 1
ATOM 2817 C CA . GLY A 1 354 ? 0.894 -4.048 -12.962 1.00 95.81 354 GLY A CA 1
ATOM 2818 C C . GLY A 1 354 ? -0.093 -3.772 -11.818 1.00 95.81 354 GLY A C 1
ATOM 2819 O O . GLY A 1 354 ? -1.175 -4.361 -11.793 1.00 95.81 354 GLY A O 1
ATOM 2820 N N . ARG A 1 355 ? 0.212 -2.821 -10.922 1.00 96.62 355 ARG A N 1
ATOM 2821 C CA . ARG A 1 355 ? -0.712 -2.357 -9.866 1.00 96.62 355 ARG A CA 1
ATOM 2822 C C . ARG A 1 355 ? -1.865 -1.530 -10.422 1.00 96.62 355 ARG A C 1
ATOM 2824 O O . ARG A 1 355 ? -2.991 -1.681 -9.956 1.00 96.62 355 ARG A O 1
ATOM 2831 N N . VAL A 1 356 ? -1.597 -0.691 -11.425 1.00 96.00 356 VAL A N 1
ATOM 2832 C CA . VAL A 1 356 ? -2.640 0.020 -12.180 1.00 96.00 356 VAL A CA 1
ATOM 2833 C C . VAL A 1 356 ? -3.575 -0.999 -12.831 1.00 96.00 356 VAL A C 1
ATOM 2835 O O . VAL A 1 356 ? -4.771 -0.972 -12.561 1.00 96.00 356 VAL A O 1
ATOM 2838 N N . ARG A 1 357 ? -3.032 -1.973 -13.576 1.00 95.81 357 ARG A N 1
ATOM 2839 C CA . ARG A 1 357 ? -3.816 -3.037 -14.231 1.00 95.81 357 ARG A CA 1
ATOM 2840 C C . ARG A 1 357 ? -4.622 -3.886 -13.253 1.00 95.81 357 ARG A C 1
ATOM 2842 O O . ARG A 1 357 ? -5.721 -4.316 -13.584 1.00 95.81 357 ARG A O 1
ATOM 2849 N N . PHE A 1 358 ? -4.094 -4.123 -12.053 1.00 96.88 358 PHE A N 1
ATOM 2850 C CA . PHE A 1 358 ? -4.814 -4.840 -11.001 1.00 96.88 358 PHE A CA 1
ATOM 2851 C C . PHE A 1 358 ? -6.072 -4.082 -10.559 1.00 96.88 358 PHE A C 1
ATOM 2853 O O . PHE A 1 358 ? -7.152 -4.663 -10.498 1.00 96.88 358 PHE A O 1
ATOM 2860 N N . LEU A 1 359 ? -5.946 -2.780 -10.293 1.00 96.50 359 LEU A N 1
ATOM 2861 C CA . LEU A 1 359 ? -7.083 -1.948 -9.901 1.00 96.50 359 LEU A CA 1
ATOM 2862 C C . LEU A 1 359 ? -8.078 -1.741 -11.048 1.00 96.50 359 LEU A C 1
ATOM 2864 O O . LEU A 1 359 ? -9.283 -1.797 -10.813 1.00 96.50 359 LEU A O 1
ATOM 2868 N N . GLU A 1 360 ? -7.599 -1.569 -12.282 1.00 95.25 360 GLU A N 1
ATOM 2869 C CA . GLU A 1 360 ? -8.463 -1.507 -13.467 1.00 95.25 360 GLU A CA 1
ATOM 2870 C C . GLU A 1 360 ? -9.311 -2.781 -13.599 1.00 95.25 360 GLU A C 1
ATOM 2872 O O . GLU A 1 360 ? -10.522 -2.698 -13.799 1.00 95.25 360 GLU A O 1
ATOM 2877 N N . ALA A 1 361 ? -8.703 -3.959 -13.411 1.00 95.00 361 ALA A N 1
ATOM 2878 C CA . ALA A 1 361 ? -9.412 -5.239 -13.413 1.00 95.00 361 ALA A CA 1
ATOM 2879 C C . ALA A 1 361 ? -10.415 -5.376 -12.249 1.00 95.00 361 ALA A C 1
ATOM 2881 O O . ALA A 1 361 ? -11.405 -6.093 -12.382 1.00 95.00 361 ALA A O 1
ATOM 2882 N N . ALA A 1 362 ? -10.188 -4.668 -11.139 1.00 94.31 362 ALA A N 1
ATOM 2883 C CA . ALA A 1 362 ? -11.113 -4.567 -10.010 1.00 94.31 362 ALA A CA 1
ATOM 2884 C C . ALA A 1 362 ? -12.217 -3.500 -10.203 1.00 94.31 362 ALA A C 1
ATOM 2886 O O . ALA A 1 362 ? -13.031 -3.301 -9.306 1.00 94.31 362 ALA A O 1
ATOM 2887 N N . GLY A 1 363 ? -12.271 -2.822 -11.357 1.00 93.69 363 GLY A N 1
ATOM 2888 C CA . GLY A 1 363 ? -13.317 -1.849 -11.698 1.00 93.69 363 GLY A CA 1
ATOM 2889 C C . GLY A 1 363 ? -12.931 -0.379 -11.511 1.00 93.69 363 GLY A C 1
ATOM 2890 O O . GLY A 1 363 ? -13.737 0.504 -11.796 1.00 93.69 363 GLY A O 1
ATOM 2891 N N . PHE A 1 364 ? -11.700 -0.080 -11.093 1.00 93.25 364 PHE A N 1
ATOM 2892 C CA . PHE A 1 364 ? -11.207 1.290 -10.953 1.00 93.25 364 PHE A CA 1
ATOM 2893 C C . PHE A 1 364 ? -10.602 1.788 -12.274 1.00 93.25 364 PHE A C 1
ATOM 2895 O O . PHE A 1 364 ? -9.403 1.700 -12.512 1.00 93.25 364 PHE A O 1
ATOM 2902 N N . THR A 1 365 ? -11.438 2.308 -13.173 1.00 85.06 365 THR A N 1
ATOM 2903 C CA . THR A 1 365 ? -11.026 2.611 -14.560 1.00 85.06 365 THR A CA 1
ATOM 2904 C C . THR A 1 365 ? -10.233 3.910 -14.734 1.00 85.06 365 THR A C 1
ATOM 2906 O O . THR A 1 365 ? -9.663 4.146 -15.795 1.00 85.06 365 THR A O 1
ATOM 2909 N N . THR A 1 366 ? -10.199 4.779 -13.723 1.00 91.31 366 THR A N 1
ATOM 2910 C CA . THR A 1 366 ? -9.461 6.058 -13.742 1.00 91.31 366 THR A CA 1
ATOM 2911 C C . THR A 1 366 ? -8.239 5.996 -12.829 1.00 91.31 366 THR A C 1
ATOM 2913 O O . THR A 1 366 ? -8.027 6.855 -11.967 1.00 91.31 366 THR A O 1
ATOM 2916 N N . THR A 1 367 ? -7.429 4.956 -13.019 1.00 93.12 367 THR A N 1
ATOM 2917 C CA . THR A 1 367 ? -6.199 4.706 -12.265 1.00 93.12 367 THR A CA 1
ATOM 2918 C C . THR A 1 367 ? -4.969 5.054 -13.099 1.00 93.12 367 THR A C 1
ATOM 2920 O O . THR A 1 367 ? -4.883 4.746 -14.283 1.00 93.12 367 THR A O 1
ATOM 2923 N N . ARG A 1 368 ? -3.996 5.729 -12.485 1.00 92.75 368 ARG A N 1
ATOM 2924 C CA . ARG A 1 368 ? -2.719 6.089 -13.111 1.00 92.75 368 ARG A CA 1
ATOM 2925 C C . ARG A 1 368 ? -1.633 6.277 -12.065 1.00 92.75 368 ARG A C 1
ATOM 2927 O O . ARG A 1 368 ? -1.917 6.503 -10.891 1.00 92.75 368 ARG A O 1
ATOM 2934 N N . ILE A 1 369 ? -0.382 6.260 -12.501 1.00 92.62 369 ILE A N 1
ATOM 2935 C CA . ILE A 1 369 ? 0.746 6.658 -11.662 1.00 92.62 369 ILE A CA 1
ATOM 2936 C C . ILE A 1 369 ? 1.141 8.096 -12.042 1.00 92.62 369 ILE A C 1
ATOM 2938 O O . ILE A 1 369 ? 1.306 8.429 -13.217 1.00 92.62 369 ILE A O 1
ATOM 2942 N N . ILE A 1 370 ? 1.263 8.975 -11.052 1.00 91.31 370 ILE A N 1
ATOM 2943 C CA . ILE A 1 370 ? 1.693 10.368 -11.241 1.00 91.31 370 ILE A CA 1
ATOM 2944 C C . ILE A 1 370 ? 2.980 10.638 -10.468 1.00 91.31 370 ILE A C 1
ATOM 2946 O O . ILE A 1 370 ? 3.293 9.938 -9.505 1.00 91.31 370 ILE A O 1
ATOM 2950 N N . GLU A 1 371 ? 3.707 11.680 -10.855 1.00 90.31 371 GLU A N 1
ATOM 2951 C CA . GLU A 1 371 ? 4.783 12.230 -10.034 1.00 90.31 371 GLU A CA 1
ATOM 2952 C C . GLU A 1 371 ? 4.199 13.321 -9.136 1.00 90.31 371 GLU A C 1
ATOM 2954 O O . GLU A 1 371 ? 3.652 14.299 -9.633 1.00 90.31 371 GLU A O 1
ATOM 2959 N N . TYR A 1 372 ? 4.280 13.156 -7.815 1.00 89.00 372 TYR A N 1
ATOM 2960 C CA . TYR A 1 372 ? 3.712 14.136 -6.879 1.00 89.00 372 TYR A CA 1
ATOM 2961 C C . TYR A 1 372 ? 4.727 15.212 -6.469 1.00 89.00 372 TYR A C 1
ATOM 2963 O O . TYR A 1 372 ? 4.342 16.290 -6.036 1.00 89.00 372 TYR A O 1
ATOM 2971 N N . VAL A 1 373 ? 6.027 14.953 -6.634 1.00 89.19 373 VAL A N 1
ATOM 2972 C CA . VAL A 1 373 ? 7.109 15.930 -6.427 1.00 89.19 373 VAL A CA 1
ATOM 2973 C C . VAL A 1 373 ? 8.243 15.703 -7.435 1.00 89.19 373 VAL A C 1
ATOM 2975 O O . VAL A 1 373 ? 8.361 14.611 -7.993 1.00 89.19 373 VAL A O 1
ATOM 2978 N N . PRO A 1 374 ? 9.134 16.684 -7.657 1.00 86.19 374 PRO A N 1
ATOM 2979 C CA . PRO A 1 374 ? 10.325 16.467 -8.472 1.00 86.19 374 PRO A CA 1
ATOM 2980 C C . PRO A 1 374 ? 11.271 15.416 -7.870 1.00 86.19 374 PRO A C 1
ATOM 2982 O O . PRO A 1 374 ? 11.452 15.343 -6.650 1.00 86.19 374 PRO A O 1
ATOM 2985 N N . HIS A 1 375 ? 11.955 14.659 -8.733 1.00 83.56 375 HIS A N 1
ATOM 2986 C CA . HIS A 1 375 ? 12.922 13.619 -8.349 1.00 83.56 375 HIS A CA 1
ATOM 2987 C C . HIS A 1 375 ? 14.036 14.128 -7.402 1.00 83.56 375 HIS A C 1
ATOM 2989 O O . HIS A 1 375 ? 14.578 13.394 -6.576 1.00 83.56 375 HIS A O 1
ATOM 2995 N N . GLN A 1 376 ? 14.376 15.419 -7.475 1.00 83.31 376 GLN A N 1
ATOM 2996 C CA . GLN A 1 376 ? 15.380 16.068 -6.624 1.00 83.31 376 GLN A CA 1
ATOM 2997 C C . GLN A 1 376 ? 14.943 16.158 -5.149 1.00 83.31 376 GLN A C 1
ATOM 2999 O O . GLN A 1 376 ? 15.789 16.171 -4.240 1.00 83.31 376 GLN A O 1
ATOM 3004 N N . VAL A 1 377 ? 13.630 16.204 -4.889 1.00 85.88 377 VAL A N 1
ATOM 3005 C CA . VAL A 1 377 ? 13.075 16.151 -3.532 1.00 85.88 377 VAL A CA 1
ATOM 3006 C C . VAL A 1 377 ? 13.287 14.747 -2.977 1.00 85.88 377 VAL A C 1
ATOM 3008 O O . VAL A 1 377 ? 13.974 14.586 -1.962 1.00 85.88 377 VAL A O 1
ATOM 3011 N N . THR A 1 378 ? 12.763 13.742 -3.6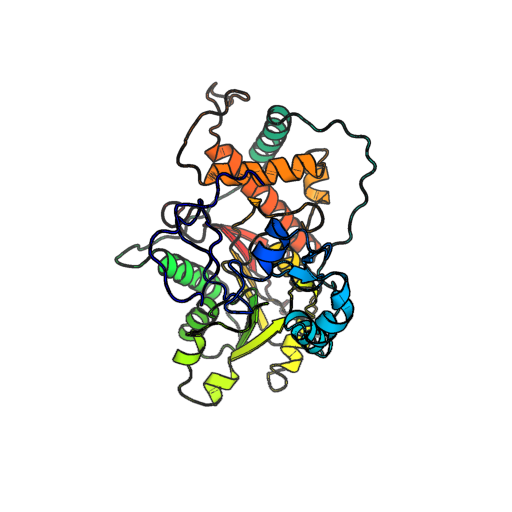81 1.00 86.81 378 THR A N 1
ATOM 3012 C CA . THR A 1 378 ? 12.896 12.318 -3.364 1.00 86.81 378 THR A CA 1
ATOM 3013 C C . THR A 1 378 ? 12.896 11.490 -4.655 1.00 86.81 378 THR A C 1
ATOM 3015 O O . THR A 1 378 ? 12.120 11.796 -5.552 1.00 86.81 378 THR A O 1
ATOM 3018 N N . PRO A 1 379 ? 13.704 10.420 -4.760 1.00 83.69 379 PRO A N 1
ATOM 3019 C CA . PRO A 1 379 ? 13.598 9.466 -5.866 1.00 83.69 379 PRO A CA 1
ATOM 3020 C C . PRO A 1 379 ? 12.367 8.549 -5.754 1.00 83.69 379 PRO A C 1
ATOM 3022 O O . PRO A 1 379 ? 12.046 7.814 -6.682 1.00 83.69 379 PRO A O 1
ATOM 3025 N N . GLU A 1 380 ? 11.688 8.565 -4.603 1.00 87.75 380 GLU A N 1
ATOM 3026 C CA . GLU A 1 380 ? 10.404 7.896 -4.381 1.00 87.75 380 GLU A CA 1
ATOM 3027 C C . GLU A 1 380 ? 9.270 8.916 -4.518 1.00 87.75 380 GLU A C 1
ATOM 3029 O O . GLU A 1 380 ? 8.591 9.231 -3.548 1.00 87.75 380 GLU A O 1
ATOM 3034 N N . ASN A 1 381 ? 9.137 9.510 -5.703 1.00 89.38 381 ASN A N 1
ATOM 3035 C CA . ASN A 1 381 ? 8.244 10.638 -5.985 1.00 89.38 381 ASN A CA 1
ATOM 3036 C C . ASN A 1 381 ? 6.966 10.258 -6.743 1.00 89.38 381 ASN A C 1
ATOM 3038 O O . ASN A 1 381 ? 6.326 11.124 -7.339 1.00 89.38 381 ASN A O 1
ATOM 3042 N N . ARG A 1 382 ? 6.596 8.976 -6.748 1.00 91.19 382 ARG A N 1
ATOM 3043 C CA . ARG A 1 382 ? 5.461 8.469 -7.525 1.00 91.19 382 ARG A CA 1
ATOM 3044 C C . ARG A 1 382 ? 4.285 8.098 -6.634 1.00 91.19 382 ARG A C 1
ATOM 3046 O O . ARG A 1 382 ? 4.464 7.539 -5.550 1.00 91.19 382 ARG A O 1
ATOM 3053 N N . LEU A 1 383 ? 3.090 8.414 -7.114 1.00 93.81 383 LEU A N 1
ATOM 3054 C CA . LEU A 1 383 ? 1.819 8.184 -6.444 1.00 93.81 383 LEU A CA 1
ATOM 3055 C C . LEU A 1 383 ? 0.906 7.387 -7.375 1.00 93.81 383 LEU A C 1
ATOM 3057 O O . LEU A 1 383 ? 0.629 7.827 -8.491 1.00 93.81 383 LEU A O 1
ATOM 3061 N N . LEU A 1 384 ? 0.425 6.238 -6.909 1.00 95.31 384 LEU A N 1
ATOM 3062 C CA . LEU A 1 384 ? -0.711 5.555 -7.512 1.00 95.31 384 LEU A CA 1
ATOM 3063 C C . LEU A 1 384 ? -1.956 6.352 -7.149 1.00 95.31 384 LEU A C 1
ATOM 3065 O O . LEU A 1 384 ? -2.297 6.456 -5.970 1.00 95.31 384 LEU A O 1
ATOM 3069 N N . LEU A 1 385 ? -2.600 6.916 -8.166 1.00 95.12 385 LEU A N 1
ATOM 3070 C CA . LEU A 1 385 ? -3.789 7.736 -8.037 1.00 95.12 385 LEU A CA 1
ATOM 3071 C C . LEU A 1 385 ? -4.950 7.074 -8.774 1.00 95.12 385 LEU A C 1
ATOM 3073 O O . LEU A 1 385 ? -4.872 6.830 -9.977 1.00 95.12 385 LEU A O 1
ATOM 3077 N N . THR A 1 386 ? -6.039 6.849 -8.054 1.00 94.62 386 THR A N 1
ATOM 3078 C CA . THR A 1 386 ? -7.333 6.463 -8.620 1.00 94.62 386 THR A CA 1
ATOM 3079 C C . THR A 1 386 ? -8.350 7.526 -8.267 1.00 94.62 386 THR A C 1
ATOM 3081 O O . THR A 1 386 ? -8.440 7.903 -7.102 1.00 94.62 386 THR A O 1
ATOM 3084 N N . VAL A 1 387 ? -9.123 7.979 -9.251 1.00 91.62 387 VAL A N 1
ATOM 3085 C CA . VAL A 1 387 ? -10.281 8.853 -9.026 1.00 91.62 387 VAL A CA 1
ATOM 3086 C C . VAL A 1 387 ? -11.518 8.131 -9.531 1.00 91.62 387 VAL A C 1
ATOM 3088 O O . VAL A 1 387 ? -11.623 7.836 -10.719 1.00 91.62 387 VAL A O 1
ATOM 3091 N N . ASN A 1 388 ? -12.451 7.847 -8.637 1.00 86.19 388 ASN A N 1
ATOM 3092 C CA . ASN A 1 388 ? -13.713 7.208 -8.957 1.00 86.19 388 ASN A CA 1
ATOM 3093 C C . ASN A 1 388 ? -14.829 8.225 -8.720 1.00 86.19 388 ASN A C 1
ATOM 3095 O O . ASN A 1 388 ? -15.102 8.609 -7.582 1.00 86.19 388 ASN A O 1
ATOM 3099 N N . LYS A 1 389 ? -15.435 8.724 -9.801 1.00 66.19 389 LYS A N 1
ATOM 3100 C CA . LYS A 1 389 ? -16.609 9.586 -9.666 1.00 66.19 389 LYS A CA 1
ATOM 3101 C C . LYS A 1 389 ? -17.805 8.678 -9.389 1.00 66.19 389 LYS A C 1
ATOM 3103 O O . LYS A 1 389 ? -18.012 7.758 -10.177 1.00 66.19 389 LYS A O 1
ATOM 3108 N N . PRO A 1 390 ? -18.586 8.911 -8.322 1.00 54.66 390 PRO A N 1
ATOM 3109 C CA . PRO A 1 390 ? -19.812 8.156 -8.125 1.00 54.66 390 PRO A CA 1
ATOM 3110 C C . PRO A 1 390 ? -20.705 8.331 -9.357 1.00 54.66 390 PRO A C 1
ATOM 3112 O O . PRO A 1 390 ? -20.854 9.446 -9.869 1.00 54.66 390 PRO A O 1
ATOM 3115 N N . ASP A 1 391 ? -21.282 7.234 -9.846 1.00 48.47 391 ASP A N 1
ATOM 3116 C CA . ASP A 1 391 ? -22.288 7.292 -10.900 1.00 48.47 391 ASP A CA 1
ATOM 3117 C C . ASP A 1 391 ? -23.449 8.166 -10.408 1.00 48.47 391 ASP A C 1
ATOM 3119 O O . ASP A 1 391 ? -24.227 7.759 -9.547 1.00 48.47 391 ASP A O 1
ATOM 3123 N N . MET A 1 392 ? -23.621 9.362 -10.982 1.00 40.97 392 MET A N 1
ATOM 3124 C CA . MET A 1 392 ? -24.739 10.256 -10.635 1.00 40.97 392 MET A CA 1
ATOM 3125 C C . MET A 1 392 ? -26.130 9.640 -10.909 1.00 40.97 392 MET A C 1
ATOM 3127 O O . MET A 1 392 ? -27.145 10.227 -10.545 1.00 40.97 392 MET A O 1
ATOM 3131 N N . ASN A 1 393 ? -26.192 8.455 -11.527 1.00 38.09 393 ASN A N 1
ATOM 3132 C CA . ASN A 1 393 ? -27.420 7.728 -11.851 1.00 38.09 393 ASN A CA 1
ATOM 3133 C C . ASN A 1 393 ? -27.745 6.560 -10.900 1.00 38.09 393 ASN A C 1
ATOM 3135 O O . ASN A 1 393 ? -28.790 5.933 -11.070 1.00 38.09 393 ASN A O 1
ATOM 3139 N N . SER A 1 394 ? -26.910 6.242 -9.901 1.00 41.25 394 SER A N 1
ATOM 3140 C CA . SER A 1 394 ? -27.183 5.108 -8.998 1.00 41.25 394 SER A CA 1
ATOM 3141 C C . SER A 1 394 ? -28.204 5.413 -7.893 1.00 41.25 394 SER A C 1
ATOM 3143 O O . SER A 1 394 ? -28.641 4.492 -7.214 1.00 41.25 394 SER A O 1
ATOM 3145 N N . ASN A 1 395 ? -28.650 6.668 -7.754 1.00 34.72 395 ASN A N 1
ATOM 3146 C CA . ASN A 1 395 ? -29.742 7.068 -6.849 1.00 34.72 395 ASN A CA 1
ATOM 3147 C C . ASN A 1 395 ? -31.153 6.783 -7.414 1.00 34.72 395 ASN A C 1
ATOM 3149 O O . ASN A 1 395 ? -32.150 7.244 -6.863 1.00 34.72 395 ASN A O 1
ATOM 3153 N N . LEU A 1 396 ? -31.250 6.032 -8.516 1.00 34.75 396 LEU A N 1
ATOM 3154 C CA . LEU A 1 396 ? -32.504 5.565 -9.111 1.00 34.75 396 LEU A CA 1
ATOM 3155 C C . LEU A 1 396 ? -32.569 4.030 -9.115 1.00 34.75 396 LEU A C 1
ATOM 3157 O O . LEU A 1 396 ? -32.709 3.428 -10.180 1.00 34.75 396 LEU A O 1
ATOM 3161 N N . LYS A 1 397 ? -32.462 3.383 -7.950 1.00 30.28 397 LYS A N 1
ATOM 3162 C CA . LYS A 1 397 ? -32.972 2.016 -7.754 1.00 30.28 397 LYS A CA 1
ATOM 3163 C C . LYS A 1 397 ? -33.560 1.822 -6.370 1.00 30.28 397 LYS A C 1
ATOM 3165 O O . LYS A 1 397 ? -32.890 2.216 -5.393 1.00 30.28 397 LYS A O 1
#

Organism: NCBI:txid1487602

Radius of gyration: 25.27 Å; Cα contacts (8 Å, |Δi|>4): 616; chains: 1; bounding box: 75×56×71 Å

pLDDT: mean 84.11, std 14.73, range [30.28, 98.25]